Protein AF-0000000076751018 (afdb_homodimer)

Radius of gyration: 29.71 Å; Cα contacts (8 Å, |Δi|>4): 1701; chains: 2; bounding box: 48×89×68 Å

Solvent-accessible surface area (backbone atoms only — not comparable to full-atom values): 33165 Å² total; per-residue (Å²): 62,45,31,38,25,35,58,45,72,70,39,57,43,76,43,64,75,44,76,79,71,73,48,50,48,58,14,21,22,30,40,36,37,32,33,38,62,50,73,68,48,48,35,35,41,67,50,79,39,77,56,90,57,69,67,30,38,32,37,42,30,34,24,29,26,26,69,43,73,10,84,68,51,79,90,73,53,76,70,37,40,25,31,40,56,38,69,45,50,73,68,70,50,70,37,32,68,71,51,43,22,55,63,31,89,70,41,41,29,36,36,43,76,33,69,28,53,40,28,52,56,38,65,42,55,44,93,36,50,39,78,48,55,57,54,84,42,92,72,45,27,48,52,68,55,33,49,38,36,42,59,64,39,19,30,25,40,41,37,52,57,72,67,67,71,54,64,67,42,57,28,39,33,38,22,28,42,47,62,20,40,36,32,37,43,37,34,41,73,56,44,23,40,26,25,36,42,38,94,52,59,64,20,31,50,50,36,36,74,74,69,31,40,73,68,81,58,89,83,59,60,18,58,32,31,36,38,38,57,28,49,46,68,47,59,48,49,48,59,71,34,36,29,69,64,12,37,34,33,31,56,24,57,19,86,55,54,23,63,38,40,43,35,60,35,15,75,29,29,27,34,40,34,21,36,46,56,46,26,65,64,60,33,56,53,53,38,56,50,43,53,45,75,41,95,62,61,61,27,76,38,60,65,42,82,31,42,63,89,38,43,50,58,44,65,72,46,41,85,76,41,57,32,28,33,32,33,37,62,60,81,78,75,121,63,46,33,37,26,34,60,46,72,67,38,58,43,76,45,66,76,44,78,80,71,70,48,49,49,59,15,22,23,30,39,35,37,34,34,37,61,49,71,68,49,48,35,35,41,68,50,77,40,77,56,91,55,70,67,29,37,31,34,41,32,34,24,29,27,28,70,43,74,11,84,69,51,79,90,74,54,75,70,39,39,25,31,41,56,38,68,44,53,71,66,70,50,70,37,32,68,71,51,43,22,55,61,30,89,69,42,41,30,37,34,43,78,32,69,28,52,39,27,51,56,38,64,42,52,43,93,36,48,40,78,48,56,56,56,84,42,92,73,45,27,49,50,68,55,35,47,39,36,41,61,66,38,21,31,24,38,40,38,51,57,70,66,65,70,54,64,68,42,56,28,40,32,39,22,29,41,47,60,20,39,36,32,38,44,38,33,42,72,56,44,25,40,26,26,35,42,37,93,52,60,65,20,32,49,49,35,36,75,72,69,32,39,72,68,82,59,88,84,59,61,20,57,34,31,36,39,38,57,29,48,46,68,47,59,48,49,48,60,72,35,36,29,70,64,10,38,35,33,31,55,22,55,20,85,54,56,21,65,38,38,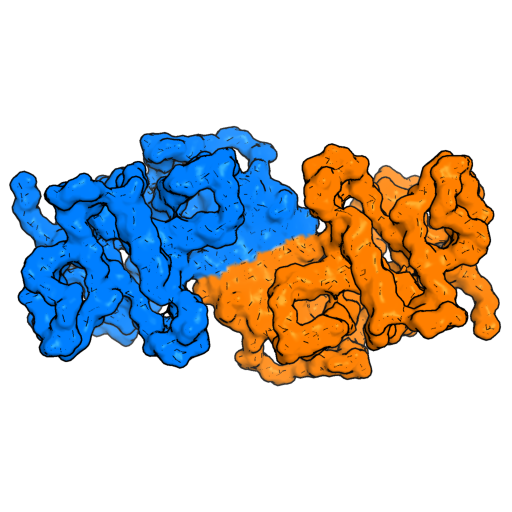43,34,58,35,16,75,29,30,26,34,40,35,22,37,45,56,44,26,64,63,62,34,55,52,51,39,54,49,43,51,44,75,41,93,61,62,60,28,76,39,60,65,42,82,31,43,62,90,38,44,50,60,46,64,72,45,42,84,76,40,56,32,28,34,33,34,37,65,62,81,78,76,121

Sequence (668 aa):
MRAVVLAEPGRVEVRDDLPEPTPGPDDVVVLVRAVGLCGSDLSVVAGHRAVPEFPWVLGHEALGEVVAIGADVVDRAIGQRVVIEPNYPCGRCEPCRNGTTAGCVRRRIVGITEPGVLAERITVPAAFAWPVPDRTGPAGGIRDDDALCAEPLAVALTAVDRLGIAPGTRCLVIGAGAQGQLVSLALRARGAVPVVTDVNTERANLAVELGAEPFLRNDERFAAVVEASGAPSALPEAISRTAHDGSIALIGQSEQTSPIRTFDLVQKRLTIHGCLIYDHPGGFAATLDLLRTHDVRPGRILRHRFSFDDAATAFRTAGAAAGKSWISLGGNESMRAVVLAEPGRVEVRDDLPEPTPGPDDVVVLVRAVGLCGSDLSVVAGHRAVPEFPWVLGHEALGEVVAIGADVVDRAIGQRVVIEPNYPCGRCEPCRNGTTAGCVRRRIVGITEPGVLAERITVPAAFAWPVPDRTGPAGGIRDDDALCAEPLAVALTAVDRLGIAPGTRCLVIGAGAQGQLVSLALRARGAVPVVTDVNTERANLAVELGAEPFLRNDERFAAVVEASGAPSALPEAISRTAHDGSIALIGQSEQTSPIRTFDLVQKRLTIHGCLIYDHPGGFAATLDLLRTHDVRPGRILRHRFSFDDAATAFRTAGAAAGKSWISLGGNES

Foldseek 3Di:
DWAWWQQDQQDIDIDDPDDDDDEAQQKFKWQWFKFWDDPVQLCPSNVVADEPDPRAGAGAQTWTFTQGHHNNHDPDDGGFIWIFQFKAAPCPDPCNVVQNRLPRPPIGGARHHHGHDRGRMDMDRPLGTHTWDDQPDPLGTFDPLRSSCLQLLLLLLQLLVVQVDAAAFEEEEEDQAQSSLSNQLNCVLRNYAYEYDDPDVLSQVLSVVLHHHYDDDLPAAGLEYEYQHLDLARVQVNLVRHAQNHEYRYNRHDPDHHDDDVCSCVVSVYYYDDGGGHTPPVSSVVSSVSSSNDDSPSSSLADAEAESNCVSVQSVCQVPDRGIYMYGDDPDPD/DWAWWQQDQQDIDIDDPDDDDDEAQQKFKWQWFKFWDDPVQLCPNNVVADEPDPRAGAGAQTWTFTQGHHNNHDPDDGGFIWIFQFKAAPCPDPCNVVQNRLPRPPIGGARHHHGHDRGRMDMDRPLGTHTWDDQPDPLGTFDPLRSSCLQLLLLLLQLLVVQVDAAAFEEEEEDQAQSSLSNQLSCVLRNYAYEYDDPDVLSQVLSVVLHHHYDDDLPAAGLEYEYQHLDLARVVVNLVRHAQNHEYRYNRHDPDHHDDDVCSCVVSVYYYDDGGGHTPPVSSVVSSVSSSNDVSPSSSLADAEAESNCVSVQSVCQSPDRGIYMYGDDPDPD

InterPro domains:
  IPR011032 GroES-like superfamily [SSF50129] (1-177)
  IPR013149 Alcohol dehydrogenase-like, C-terminal [PF00107] (180-291)
  IPR013154 Alcohol dehydrogenase-like, N-terminal [PF08240] (24-134)
  IPR036291 NAD(P)-binding domain superfamily [SSF51735] (147-298)
  IPR050129 Zinc-containing alcohol dehydrogenase [PTHR43401] (1-317)

Organism: NCBI:txid927661

pLDDT: mean 95.52, std 8.56, range [29.62, 98.94]

Nearest PDB structures (foldseek):
  3i4c-assembly2_H-2  TM=8.273E-01  e=1.713E-24  Saccharolobus solfataricus
  1ped-assembly1_D  TM=8.500E-01  e=1.123E-22  Clostridium beijerinckii
  3fpc-assembly1_C  TM=8.412E-01  e=1.431E-22  Thermoanaerobacter brockii
  2oui-assembly1_A  TM=8.260E-01  e=9.380E-21  Entamoeba histolytica
  1y9a-assembly1_A  TM=8.190E-01  e=2.063E-20  Entamoeba histolytica

Structure (mmCIF, N/CA/C/O backbone):
data_AF-0000000076751018-model_v1
#
loop_
_entity.id
_entity.type
_entity.pdbx_description
1 polymer 'Theronine dehydrogenase-like Zn-dependent dehydrogenase'
#
loop_
_atom_site.group_PDB
_atom_site.id
_atom_site.type_symbol
_atom_site.label_atom_id
_atom_site.label_alt_id
_atom_site.label_comp_id
_atom_site.label_asym_id
_atom_site.label_entity_id
_atom_site.label_seq_id
_atom_site.pdbx_PDB_ins_code
_atom_site.Cartn_x
_atom_site.Cartn_y
_atom_site.Cartn_z
_atom_site.occupancy
_atom_site.B_iso_or_equiv
_atom_site.auth_seq_id
_atom_site.auth_comp_id
_atom_site.auth_asym_id
_atom_site.auth_atom_id
_atom_site.pdbx_PDB_model_num
ATOM 1 N N . MET A 1 1 ? -12.125 43.094 13.93 1 94.75 1 MET A N 1
ATOM 2 C CA . MET A 1 1 ? -10.758 42.688 14.234 1 94.75 1 MET A CA 1
ATOM 3 C C . MET A 1 1 ? -9.977 42.406 12.961 1 94.75 1 MET A C 1
ATOM 5 O O . MET A 1 1 ? -10.547 42.344 11.875 1 94.75 1 MET A O 1
ATOM 9 N N . ARG A 1 2 ? -8.672 42.25 13.086 1 96.5 2 ARG A N 1
ATOM 10 C CA . ARG A 1 2 ? -7.812 41.969 11.938 1 96.5 2 ARG A CA 1
ATOM 11 C C . ARG A 1 2 ? -7.77 40.5 11.617 1 96.5 2 ARG A C 1
ATOM 13 O O . ARG A 1 2 ? -7.883 39.656 12.516 1 96.5 2 ARG A O 1
ATOM 20 N N . ALA A 1 3 ? -7.676 40.219 10.328 1 97.88 3 ALA A N 1
ATOM 21 C CA . ALA A 1 3 ? -7.527 38.844 9.859 1 97.88 3 ALA A CA 1
ATOM 22 C C . ALA A 1 3 ? -6.852 38.781 8.492 1 97.88 3 ALA A C 1
ATOM 24 O O . ALA A 1 3 ? -6.859 39.781 7.762 1 97.88 3 ALA A O 1
ATOM 25 N N . VAL A 1 4 ? -6.184 37.781 8.227 1 98.38 4 VAL A N 1
ATOM 26 C CA . VAL A 1 4 ? -5.645 37.5 6.898 1 98.38 4 VAL A CA 1
ATOM 27 C C . VAL A 1 4 ? -6.645 36.656 6.098 1 98.38 4 VAL A C 1
ATOM 29 O O . VAL A 1 4 ? -7.004 35.562 6.508 1 98.38 4 VAL A O 1
ATOM 32 N N . VAL A 1 5 ? -7.086 37.125 4.953 1 98.5 5 VAL A N 1
ATOM 33 C CA . VAL A 1 5 ? -8.141 36.469 4.195 1 98.5 5 VAL A CA 1
ATOM 34 C C . VAL A 1 5 ? -7.676 36.25 2.756 1 98.5 5 VAL A C 1
ATOM 36 O O . VAL A 1 5 ? -6.789 36.938 2.268 1 98.5 5 VAL A O 1
ATOM 39 N N . LEU A 1 6 ? -8.156 35.219 2.168 1 98.62 6 LEU A N 1
ATOM 40 C CA . LEU A 1 6 ? -8.109 35.031 0.722 1 98.62 6 LEU A CA 1
ATOM 41 C C . LEU A 1 6 ? -9.266 35.75 0.038 1 98.62 6 LEU A C 1
ATOM 43 O O . LEU A 1 6 ? -10.414 35.312 0.138 1 98.62 6 LEU A O 1
ATOM 47 N N . ALA A 1 7 ? -8.961 36.781 -0.668 1 98.06 7 ALA A N 1
ATOM 48 C CA . ALA A 1 7 ? -10 37.562 -1.326 1 98.06 7 ALA A CA 1
ATOM 49 C C . ALA A 1 7 ? -10.5 36.875 -2.588 1 98.06 7 ALA A C 1
ATOM 51 O O . ALA A 1 7 ? -11.688 36.906 -2.898 1 98.06 7 ALA A O 1
ATOM 52 N N . GLU A 1 8 ? -9.68 36.312 -3.311 1 97.19 8 GLU A N 1
ATOM 53 C CA . GLU A 1 8 ? -9.812 35.438 -4.473 1 97.19 8 GLU A CA 1
ATOM 54 C C . GLU A 1 8 ? -8.555 34.594 -4.672 1 97.19 8 GLU A C 1
ATOM 56 O O . GLU A 1 8 ? -7.523 34.844 -4.059 1 97.19 8 GLU A O 1
ATOM 61 N N . PRO A 1 9 ? -8.727 33.531 -5.375 1 96.88 9 PRO A N 1
ATOM 62 C CA . PRO A 1 9 ? -7.512 32.75 -5.566 1 96.88 9 PRO A CA 1
ATOM 63 C C . PRO A 1 9 ? -6.301 33.594 -5.957 1 96.88 9 PRO A C 1
ATOM 65 O O . PRO A 1 9 ? -6.379 34.375 -6.887 1 96.88 9 PRO A O 1
ATOM 68 N N . GLY A 1 10 ? -5.27 33.438 -5.168 1 97.12 10 GLY A N 1
ATOM 69 C CA . GLY A 1 10 ? -4.016 34.125 -5.449 1 97.12 10 GLY A CA 1
ATOM 70 C C . GLY A 1 10 ? -3.912 35.469 -4.781 1 97.12 10 GLY A C 1
ATOM 71 O O . GLY A 1 10 ? -2.852 36.094 -4.801 1 97.12 10 GLY A O 1
ATOM 72 N N . ARG A 1 11 ? -4.949 35.875 -4.141 1 97.94 11 ARG A N 1
ATOM 73 C CA . ARG A 1 11 ? -4.91 37.219 -3.564 1 97.94 11 ARG A CA 1
ATOM 74 C C . ARG A 1 11 ? -5.156 37.156 -2.061 1 97.94 11 ARG A C 1
ATOM 76 O O . ARG A 1 11 ? -6.301 37.094 -1.613 1 97.94 11 ARG A O 1
ATOM 83 N N . VAL A 1 12 ? -4.113 37.312 -1.344 1 98.38 12 VAL A N 1
ATOM 84 C CA . VAL A 1 12 ? -4.133 37.375 0.115 1 98.38 12 VAL A CA 1
ATOM 85 C C . VAL A 1 12 ? -4.164 38.812 0.584 1 98.38 12 VAL A C 1
ATOM 87 O O . VAL A 1 12 ? -3.377 39.656 0.118 1 98.38 12 VAL A O 1
ATOM 90 N N . GLU A 1 13 ? -5.062 39.094 1.491 1 97.25 13 GLU A N 1
ATOM 91 C CA . GLU A 1 13 ? -5.215 40.438 2.016 1 97.25 13 GLU A CA 1
ATOM 92 C C . GLU A 1 13 ? -5.387 40.438 3.531 1 97.25 13 GLU A C 1
ATOM 94 O O . GLU A 1 13 ? -5.781 39.406 4.109 1 97.25 13 GLU A O 1
ATOM 99 N N . VAL A 1 14 ? -4.992 41.531 4.105 1 97.12 14 VAL A N 1
ATOM 100 C CA . VAL A 1 14 ? -5.305 41.781 5.512 1 97.12 14 VAL A CA 1
ATOM 101 C C . VAL A 1 14 ? -6.539 42.656 5.629 1 97.12 14 VAL A C 1
ATOM 103 O O . VAL A 1 14 ? -6.605 43.719 5 1 97.12 14 VAL A O 1
ATOM 106 N N . ARG A 1 15 ? -7.457 42.156 6.379 1 96.25 15 ARG A N 1
ATOM 107 C CA . ARG A 1 15 ? -8.648 42.938 6.668 1 96.25 15 ARG A CA 1
ATOM 108 C C . ARG A 1 15 ? -8.711 43.312 8.141 1 96.25 15 ARG A C 1
ATOM 110 O O . ARG A 1 15 ? -8.148 42.625 8.992 1 96.25 15 ARG A O 1
ATOM 117 N N . ASP A 1 16 ? -9.383 44.406 8.453 1 95 16 ASP A N 1
ATOM 118 C CA . ASP A 1 16 ? -9.477 44.844 9.844 1 95 16 ASP A CA 1
ATOM 119 C C . ASP A 1 16 ? -10.93 45.031 10.258 1 95 16 ASP A C 1
ATOM 121 O O . ASP A 1 16 ? -11.211 45.656 11.289 1 95 16 ASP A O 1
ATOM 125 N N . ASP A 1 17 ? -11.797 44.5 9.57 1 96 17 ASP A N 1
ATOM 126 C CA . ASP A 1 17 ? -13.203 44.781 9.812 1 96 17 ASP A CA 1
ATOM 127 C C . ASP A 1 17 ? -13.969 43.5 10.141 1 96 17 ASP A C 1
ATOM 129 O O . ASP A 1 17 ? -15.195 43.469 10.031 1 96 17 ASP A O 1
ATOM 133 N N . LEU A 1 18 ? -13.32 42.5 10.461 1 95.88 18 LEU A N 1
ATOM 134 C CA . LEU A 1 18 ? -14.039 41.281 10.836 1 95.88 18 LEU A CA 1
ATOM 135 C C . LEU A 1 18 ? -14.672 41.438 12.219 1 95.88 18 LEU A C 1
ATOM 137 O O . LEU A 1 18 ? -14.117 42.094 13.094 1 95.88 18 LEU A O 1
ATOM 141 N N . PRO A 1 19 ? -15.805 40.844 12.391 1 95.88 19 PRO A N 1
ATOM 142 C CA . PRO A 1 19 ? -16.453 40.938 13.695 1 95.88 19 PRO A CA 1
ATOM 143 C C . PRO A 1 19 ? -15.695 40.188 14.789 1 95.88 19 PRO A C 1
ATOM 145 O O . PRO A 1 19 ? -15 39.219 14.516 1 95.88 19 PRO A O 1
ATOM 148 N N . GLU A 1 20 ? -15.812 40.719 16.031 1 96.5 20 GLU A N 1
ATOM 149 C CA . GLU A 1 20 ? -15.273 40 17.188 1 96.5 20 GLU A CA 1
ATOM 150 C C . GLU A 1 20 ? -16.016 38.688 17.422 1 96.5 20 GLU A C 1
ATOM 152 O O . GLU A 1 20 ? -17.234 38.625 17.328 1 96.5 20 GLU A O 1
ATOM 157 N N . PRO A 1 21 ? -15.305 37.656 17.719 1 97 21 PRO A N 1
ATOM 158 C CA . PRO A 1 21 ? -15.984 36.375 17.953 1 97 21 PRO A CA 1
ATOM 159 C C . PRO A 1 21 ? -16.578 36.281 19.359 1 97 21 PRO A C 1
ATOM 161 O O . PRO A 1 21 ? -16.078 36.906 20.281 1 97 21 PRO A O 1
ATOM 164 N N . THR A 1 22 ? -17.625 35.594 19.469 1 96.56 22 THR A N 1
ATOM 165 C CA . THR A 1 22 ? -18.25 35.219 20.734 1 96.56 22 THR A CA 1
ATOM 166 C C . THR A 1 22 ? -18.359 33.688 20.844 1 96.56 22 THR A C 1
ATOM 168 O O . THR A 1 22 ? -18.766 33.031 19.891 1 96.56 22 THR A O 1
ATOM 171 N N . PRO A 1 23 ? -17.984 33.219 21.984 1 97.5 23 PRO A N 1
ATOM 172 C CA . PRO A 1 23 ? -18.031 31.766 22.094 1 97.5 23 PRO A CA 1
ATOM 173 C C . PRO A 1 23 ? -19.453 31.219 22.219 1 97.5 23 PRO A C 1
ATOM 175 O O . PRO A 1 23 ? -20.266 31.781 22.969 1 97.5 23 PRO A O 1
ATOM 178 N N . GLY A 1 24 ? -19.797 30.172 21.438 1 98 24 GLY A N 1
ATOM 179 C CA . GLY A 1 24 ? -20.953 29.359 21.766 1 98 24 GLY A CA 1
ATOM 180 C C . GLY A 1 24 ? -20.797 28.578 23.062 1 98 24 GLY A C 1
ATOM 181 O O . GLY A 1 24 ? -19.75 28.641 23.703 1 98 24 GLY A O 1
ATOM 182 N N . PRO A 1 25 ? -21.797 27.797 23.453 1 98.38 25 PRO A N 1
ATOM 183 C CA . PRO A 1 25 ? -21.781 27.109 24.734 1 98.38 25 PRO A CA 1
ATOM 184 C C . PRO A 1 25 ? -20.594 26.141 24.875 1 98.38 25 PRO A C 1
ATOM 186 O O . PRO A 1 25 ? -20.078 25.938 25.969 1 98.38 25 PRO A O 1
ATOM 189 N N . ASP A 1 26 ? -20.172 25.594 23.766 1 98.38 26 ASP A N 1
ATOM 190 C CA . ASP A 1 26 ? -19.141 24.562 23.828 1 98.38 26 ASP A CA 1
ATOM 191 C C . ASP A 1 26 ? -17.828 25.062 23.234 1 98.38 26 ASP A C 1
ATOM 193 O O . ASP A 1 26 ? -16.922 24.281 22.953 1 98.38 26 ASP A O 1
ATOM 197 N N . ASP A 1 27 ? -17.719 26.406 23.094 1 98.69 27 ASP A N 1
ATOM 198 C CA . ASP A 1 27 ? -16.578 27 22.406 1 98.69 27 ASP A CA 1
ATOM 199 C C . ASP A 1 27 ? -15.719 27.812 23.359 1 98.69 27 ASP A C 1
ATOM 201 O O . ASP A 1 27 ? -16.141 28.109 24.484 1 98.69 27 ASP A O 1
ATOM 205 N N . VAL A 1 28 ? -14.523 28.109 22.938 1 98.81 28 VAL A N 1
ATOM 206 C CA . VAL A 1 28 ? -13.672 29.109 23.547 1 98.81 28 VAL A CA 1
ATOM 207 C C . VAL A 1 28 ? -13.25 30.141 22.5 1 98.81 28 VAL A C 1
ATOM 209 O O . VAL A 1 28 ? -13.305 29.875 21.297 1 98.81 28 VAL A O 1
ATOM 212 N N . VAL A 1 29 ? -12.93 31.266 22.953 1 98.81 29 VAL A N 1
ATOM 213 C CA . VAL A 1 29 ? -12.273 32.25 22.109 1 98.81 29 VAL A CA 1
ATOM 214 C C . VAL A 1 29 ? -10.781 32.312 22.422 1 98.81 29 VAL A C 1
ATOM 216 O O . VAL A 1 29 ? -10.383 32.375 23.594 1 98.81 29 VAL A O 1
ATOM 219 N N . VAL A 1 30 ? -10.016 32.219 21.422 1 98.62 30 VAL A N 1
ATOM 220 C CA . VAL A 1 30 ? -8.562 32.156 21.578 1 98.62 30 VAL A CA 1
ATOM 221 C C . VAL A 1 30 ? -7.938 33.406 20.953 1 98.62 30 VAL A C 1
ATOM 223 O O . VAL A 1 30 ? -8.234 33.75 19.797 1 98.62 30 VAL A O 1
ATOM 226 N N . LEU A 1 31 ? -7.145 34.094 21.766 1 98.5 31 LEU A N 1
ATOM 227 C CA . LEU A 1 31 ? -6.242 35.125 21.219 1 98.5 31 LEU A CA 1
ATOM 228 C C . LEU A 1 31 ? -5.051 34.469 20.531 1 98.5 31 LEU A C 1
ATOM 230 O O . LEU A 1 31 ? -4.207 33.844 21.172 1 98.5 31 LEU A O 1
ATOM 234 N N . VAL A 1 32 ? -4.988 34.656 19.219 1 98.38 32 VAL A N 1
ATOM 235 C CA . VAL A 1 32 ? -3.982 33.938 18.438 1 98.38 32 VAL A CA 1
ATOM 236 C C . VAL A 1 32 ? -2.639 34.656 18.562 1 98.38 32 VAL A C 1
ATOM 238 O O . VAL A 1 32 ? -2.561 35.875 18.406 1 98.38 32 VAL A O 1
ATOM 241 N N . ARG A 1 33 ? -1.579 33.875 18.828 1 97.25 33 ARG A N 1
ATOM 242 C CA . ARG A 1 33 ? -0.243 34.438 18.984 1 97.25 33 ARG A CA 1
ATOM 243 C C . ARG A 1 33 ? 0.612 34.156 17.75 1 97.25 33 ARG A C 1
ATOM 245 O O . ARG A 1 33 ? 1.449 34.969 17.375 1 97.25 33 ARG A O 1
ATOM 252 N N . ALA A 1 34 ? 0.466 33.062 17.203 1 98 34 ALA A N 1
ATOM 253 C CA . ALA A 1 34 ? 1.251 32.656 16.047 1 98 34 ALA A CA 1
ATOM 254 C C . ALA A 1 34 ? 0.512 31.578 15.242 1 98 34 ALA A C 1
ATOM 256 O O . ALA A 1 34 ? -0.27 30.797 15.789 1 98 34 ALA A O 1
ATOM 257 N N . VAL A 1 35 ? 0.709 31.594 13.93 1 98.69 35 VAL A N 1
ATOM 258 C CA . VAL A 1 35 ? 0.132 30.594 13.023 1 98.69 35 VAL A CA 1
ATOM 259 C C . VAL A 1 35 ? 1.212 30.062 12.086 1 98.69 35 VAL A C 1
ATOM 261 O O . VAL A 1 35 ? 1.866 30.828 11.375 1 98.69 35 VAL A O 1
ATOM 264 N N . GLY A 1 36 ? 1.453 28.703 12.164 1 98.44 36 GLY A N 1
ATOM 265 C CA . GLY A 1 36 ? 2.328 28.094 11.172 1 98.44 36 GLY A CA 1
ATOM 266 C C . GLY A 1 36 ? 1.696 27.984 9.797 1 98.44 36 GLY A C 1
ATOM 267 O O . GLY A 1 36 ? 0.479 27.828 9.68 1 98.44 36 GLY A O 1
ATOM 268 N N . LEU A 1 37 ? 2.521 28.125 8.773 1 98.38 37 LEU A N 1
ATOM 269 C CA . LEU A 1 37 ? 2.025 27.984 7.41 1 98.38 37 LEU A CA 1
ATOM 270 C C . LEU A 1 37 ? 2.295 26.578 6.883 1 98.38 37 LEU A C 1
ATOM 272 O O . LEU A 1 37 ? 3.389 26.031 7.062 1 98.38 37 LEU A O 1
ATOM 276 N N . CYS A 1 38 ? 1.312 25.984 6.293 1 96.38 38 CYS A N 1
ATOM 277 C CA . CYS A 1 38 ? 1.358 24.609 5.793 1 96.38 38 CYS A CA 1
ATOM 278 C C . CYS A 1 38 ? 1.158 24.578 4.285 1 96.38 38 CYS A C 1
ATOM 280 O O . CYS A 1 38 ? 0.613 25.516 3.703 1 96.38 38 CYS A O 1
ATOM 282 N N . GLY A 1 39 ? 1.671 23.516 3.637 1 94.31 39 GLY A N 1
ATOM 283 C CA . GLY A 1 39 ? 1.437 23.312 2.215 1 94.31 39 GLY A CA 1
ATOM 284 C C . GLY A 1 39 ? -0.032 23.375 1.839 1 94.31 39 GLY A C 1
ATOM 285 O O . GLY A 1 39 ? -0.385 23.859 0.765 1 94.31 39 GLY A O 1
ATOM 286 N N . SER A 1 40 ? -0.903 22.875 2.66 1 94.38 40 SER A N 1
ATOM 287 C CA . SER A 1 40 ? -2.336 22.906 2.381 1 94.38 40 SER A CA 1
ATOM 288 C C . SER A 1 40 ? -2.854 24.344 2.332 1 94.38 40 SER A C 1
ATOM 290 O O . SER A 1 40 ? -3.77 24.656 1.567 1 94.38 40 SER A O 1
ATOM 292 N N . ASP A 1 41 ? -2.289 25.234 3.133 1 96.56 41 ASP A N 1
ATOM 293 C CA . ASP A 1 41 ? -2.631 26.656 3.029 1 96.56 41 ASP A CA 1
ATOM 294 C C . ASP A 1 41 ? -2.27 27.203 1.651 1 96.56 41 ASP A C 1
ATOM 296 O O . ASP A 1 41 ? -3.047 27.953 1.055 1 96.56 41 ASP A O 1
ATOM 300 N N . LEU A 1 42 ? -1.087 26.828 1.27 1 96.56 42 LEU A N 1
ATOM 301 C CA . LEU A 1 42 ? -0.602 27.297 -0.023 1 96.56 42 LEU A CA 1
ATOM 302 C C . LEU A 1 42 ? -1.492 26.797 -1.154 1 96.56 42 LEU A C 1
ATOM 304 O O . LEU A 1 42 ? -1.746 27.531 -2.119 1 96.56 42 LEU A O 1
ATOM 308 N N . SER A 1 43 ? -1.887 25.562 -1.048 1 95.19 43 SER A N 1
ATOM 309 C CA . SER A 1 43 ? -2.791 25 -2.041 1 95.19 43 SER A CA 1
ATOM 310 C C . SER A 1 43 ? -4.109 25.766 -2.094 1 95.19 43 SER A C 1
ATOM 312 O O . SER A 1 43 ? -4.652 26 -3.174 1 95.19 43 SER A O 1
ATOM 314 N N . VAL A 1 44 ? -4.66 26.141 -0.983 1 96.94 44 VAL A N 1
ATOM 315 C CA . VAL A 1 44 ? -5.879 26.953 -0.9 1 96.94 44 VAL A CA 1
ATOM 316 C C . VAL A 1 44 ? -5.66 28.297 -1.582 1 96.94 44 VAL A C 1
ATOM 318 O O . VAL A 1 44 ? -6.461 28.719 -2.422 1 96.94 44 VAL A O 1
ATOM 321 N N . VAL A 1 45 ? -4.57 28.922 -1.266 1 98.19 45 VAL A N 1
ATOM 322 C CA . VAL A 1 45 ? -4.27 30.25 -1.802 1 98.19 45 VAL A CA 1
ATOM 323 C C . VAL A 1 45 ? -4.148 30.172 -3.322 1 98.19 45 VAL A C 1
ATOM 325 O O . VAL A 1 45 ? -4.621 31.062 -4.031 1 98.19 45 VAL A O 1
ATOM 328 N N . ALA A 1 46 ? -3.559 29.078 -3.811 1 95.94 46 ALA A N 1
ATOM 329 C CA . ALA A 1 46 ? -3.33 28.906 -5.242 1 95.94 46 ALA A CA 1
ATOM 330 C C . ALA A 1 46 ? -4.621 28.531 -5.965 1 95.94 46 ALA A C 1
ATOM 332 O O . ALA A 1 46 ? -4.672 28.516 -7.195 1 95.94 46 ALA A O 1
ATOM 333 N N . GLY A 1 47 ? -5.637 28.141 -5.254 1 94.81 47 GLY A N 1
ATOM 334 C CA . GLY A 1 47 ? -6.914 27.781 -5.852 1 94.81 47 GLY A CA 1
ATOM 335 C C . GLY A 1 47 ? -7.043 26.297 -6.145 1 94.81 47 GLY A C 1
ATOM 336 O O . GLY A 1 47 ? -8.023 25.875 -6.762 1 94.81 47 GLY A O 1
ATOM 337 N N . HIS A 1 48 ? -6.086 25.531 -5.711 1 91.31 48 HIS A N 1
ATOM 338 C CA . HIS A 1 48 ? -6.121 24.094 -5.953 1 91.31 48 HIS A CA 1
ATOM 339 C C . HIS A 1 48 ? -7.066 23.391 -4.98 1 91.31 48 HIS A C 1
ATOM 341 O O . HIS A 1 48 ? -7.508 22.266 -5.238 1 91.31 48 HIS A O 1
ATOM 347 N N . ARG A 1 49 ? -7.289 23.969 -3.889 1 91.81 49 ARG A N 1
ATOM 348 C CA . ARG A 1 49 ? -8.273 23.531 -2.908 1 91.81 49 ARG A CA 1
ATOM 349 C C . ARG A 1 49 ? -9.352 24.578 -2.691 1 91.81 49 ARG A C 1
ATOM 351 O O . ARG A 1 49 ? -9.07 25.656 -2.168 1 91.81 49 ARG A O 1
ATOM 358 N N . ALA A 1 50 ? -10.508 24.219 -3.033 1 93.56 50 ALA A N 1
ATOM 359 C CA . ALA A 1 50 ? -11.594 25.188 -3.023 1 93.56 50 ALA A CA 1
ATOM 360 C C . ALA A 1 50 ? -12.055 25.484 -1.598 1 93.56 50 ALA A C 1
ATOM 362 O O . ALA A 1 50 ? -12.062 24.594 -0.745 1 93.56 50 ALA A O 1
ATOM 363 N N . VAL A 1 51 ? -12.43 26.703 -1.357 1 96.94 51 VAL A N 1
ATOM 364 C CA . VAL A 1 51 ? -13.039 27.125 -0.101 1 96.94 51 VAL A CA 1
ATOM 365 C C . VAL A 1 51 ? -14.5 27.5 -0.335 1 96.94 51 VAL A C 1
ATOM 367 O O . VAL A 1 51 ? -14.914 27.719 -1.474 1 96.94 51 VAL A O 1
ATOM 370 N N . PRO A 1 52 ? -15.297 27.516 0.657 1 97.25 52 PRO A N 1
ATOM 371 C CA . PRO A 1 52 ? -16.75 27.688 0.509 1 97.25 52 PRO A CA 1
ATOM 372 C C . PRO A 1 52 ? -17.125 29.062 -0.044 1 97.25 52 PRO A C 1
ATOM 374 O O . PRO A 1 52 ? -18.156 29.203 -0.714 1 97.25 52 PRO A O 1
ATOM 377 N N . GLU A 1 53 ? -16.375 30.031 0.285 1 97.5 53 GLU A N 1
ATOM 378 C CA . GLU A 1 53 ? -16.703 31.391 -0.122 1 97.5 53 GLU A CA 1
ATOM 379 C C . GLU A 1 53 ? -15.484 32.312 -0.012 1 97.5 53 GLU A C 1
ATOM 381 O O . GLU A 1 53 ? -14.453 31.922 0.536 1 97.5 53 GLU A O 1
ATOM 386 N N . PHE A 1 54 ? -15.672 33.5 -0.63 1 96.88 54 PHE A N 1
ATOM 387 C CA . PHE A 1 54 ? -14.688 34.594 -0.483 1 96.88 54 PHE A CA 1
ATOM 388 C C . PHE A 1 54 ? -15.336 35.844 0.11 1 96.88 54 PHE A C 1
ATOM 390 O O . PHE A 1 54 ? -16.5 36.125 -0.154 1 96.88 54 PHE A O 1
ATOM 397 N N . PRO A 1 55 ? -14.609 36.656 0.858 1 97.44 55 PRO A N 1
ATOM 398 C CA . PRO A 1 55 ? -13.266 36.375 1.373 1 97.44 55 PRO A CA 1
ATOM 399 C C . PRO A 1 55 ? -13.242 35.25 2.393 1 97.44 55 PRO A C 1
ATOM 401 O O . PRO A 1 55 ? -14.258 34.969 3.039 1 97.44 55 PRO A O 1
ATOM 404 N N . TRP A 1 56 ? -12.109 34.531 2.502 1 98.38 56 TRP A N 1
ATOM 405 C CA . TRP A 1 56 ? -11.977 33.344 3.363 1 98.38 56 TRP A CA 1
ATOM 406 C C . TRP A 1 56 ? -10.789 33.5 4.305 1 98.38 56 TRP A C 1
ATOM 408 O O . TRP A 1 56 ? -9.664 33.719 3.859 1 98.38 56 TRP A O 1
ATOM 418 N N . VAL A 1 57 ? -11.008 33.375 5.672 1 98.56 57 VAL A N 1
ATOM 419 C CA . VAL A 1 57 ? -9.914 33.469 6.633 1 98.56 57 VAL A CA 1
ATOM 420 C C . VAL A 1 57 ? -9 32.25 6.473 1 98.56 57 VAL A C 1
ATOM 422 O O . VAL A 1 57 ? -9.461 31.125 6.422 1 98.56 57 VAL A O 1
ATOM 425 N N . LEU A 1 58 ? -7.656 32.469 6.445 1 98.56 58 LEU A N 1
ATOM 426 C CA . LEU A 1 58 ? -6.676 31.438 6.117 1 98.56 58 LEU A CA 1
ATOM 427 C C . LEU A 1 58 ? -6.051 30.875 7.383 1 98.56 58 LEU A C 1
ATOM 429 O O . LEU A 1 58 ? -6.266 31.391 8.477 1 98.56 58 LEU A O 1
ATOM 433 N N . GLY A 1 59 ? -5.32 29.75 7.199 1 98.56 59 GLY A N 1
ATOM 434 C CA . GLY A 1 59 ? -4.48 29.188 8.234 1 98.56 59 GLY A CA 1
ATOM 435 C C . GLY A 1 59 ? -5.188 28.125 9.062 1 98.56 59 GLY A C 1
ATOM 436 O O . GLY A 1 59 ? -6.402 28.188 9.258 1 98.56 59 GLY A O 1
ATOM 437 N N . HIS A 1 60 ? -4.375 27.156 9.617 1 98.62 60 HIS A N 1
ATOM 438 C CA . HIS A 1 60 ? -5.027 26.125 10.422 1 98.62 60 HIS A CA 1
ATOM 439 C C . HIS A 1 60 ? -4.109 25.625 11.531 1 98.62 60 HIS A C 1
ATOM 441 O O . HIS A 1 60 ? -4.5 24.766 12.32 1 98.62 60 HIS A O 1
ATOM 447 N N . GLU A 1 61 ? -2.896 26.125 11.672 1 98.56 61 GLU A N 1
ATOM 448 C CA . GLU A 1 61 ? -1.95 25.75 12.719 1 98.56 61 GLU A CA 1
ATOM 449 C C . GLU A 1 61 ? -1.708 26.906 13.68 1 98.56 61 GLU A C 1
ATOM 451 O O . GLU A 1 61 ? -0.835 27.75 13.445 1 98.56 61 GLU A O 1
ATOM 456 N N . ALA A 1 62 ? -2.371 26.922 14.844 1 98.44 62 ALA A N 1
ATOM 457 C CA . ALA A 1 62 ? -2.303 28.125 15.664 1 98.44 62 ALA A CA 1
ATOM 458 C C . ALA A 1 62 ? -1.904 27.797 17.094 1 98.44 62 ALA A C 1
ATOM 460 O O . ALA A 1 62 ? -2.293 26.75 17.625 1 98.44 62 ALA A O 1
ATOM 461 N N . LEU A 1 63 ? -1.089 28.641 17.656 1 98.06 63 LEU A N 1
ATOM 462 C CA . LEU A 1 63 ? -0.823 28.781 19.078 1 98.06 63 LEU A CA 1
ATOM 463 C C . LEU A 1 63 ? -1.448 30.062 19.625 1 98.06 63 LEU A C 1
ATOM 465 O O . LEU A 1 63 ? -1.39 31.109 18.984 1 98.06 63 LEU A O 1
ATOM 469 N N . GLY A 1 64 ? -2.07 29.969 20.797 1 97.56 64 GLY A N 1
ATOM 470 C CA . GLY A 1 64 ? -2.652 31.156 21.406 1 97.56 64 GLY A CA 1
ATOM 471 C C . GLY A 1 64 ? -3.01 30.984 22.859 1 97.56 64 GLY A C 1
ATOM 472 O O . GLY A 1 64 ? -2.416 30.156 23.562 1 97.56 64 GLY A O 1
ATOM 473 N N . GLU A 1 65 ? -3.887 31.875 23.234 1 97.5 65 GLU A N 1
ATOM 474 C CA . GLU A 1 65 ? -4.344 31.906 24.625 1 97.5 65 GLU A CA 1
ATOM 475 C C . GLU A 1 65 ? -5.859 32.062 24.703 1 97.5 65 GLU A C 1
ATOM 477 O O . GLU A 1 65 ? -6.449 32.844 23.953 1 97.5 65 GLU A O 1
ATOM 482 N N . VAL A 1 66 ? -6.457 31.328 25.688 1 98.38 66 VAL A N 1
ATOM 483 C CA . VAL A 1 66 ? -7.902 31.422 25.875 1 98.38 66 VAL A CA 1
ATOM 484 C C . VAL A 1 66 ? -8.266 32.781 26.484 1 98.38 66 VAL A C 1
ATOM 486 O O . VAL A 1 66 ? -7.691 33.156 27.5 1 98.38 66 VAL A O 1
ATOM 489 N N . VAL A 1 67 ? -9.273 33.438 25.875 1 98.5 67 VAL A N 1
ATOM 490 C CA . VAL A 1 67 ? -9.625 34.781 26.391 1 98.5 67 VAL A CA 1
ATOM 491 C C . VAL A 1 67 ? -11.117 34.812 26.719 1 98.5 67 VAL A C 1
ATOM 493 O O . VAL A 1 67 ? -11.578 35.719 27.406 1 98.5 67 VAL A O 1
ATOM 496 N N . ALA A 1 68 ? -11.883 33.906 26.266 1 98.62 68 ALA A N 1
ATOM 497 C CA . ALA A 1 68 ? -13.297 33.719 26.625 1 98.62 68 ALA A CA 1
ATOM 498 C C . ALA A 1 68 ? -13.703 32.25 26.578 1 98.62 68 ALA A C 1
ATOM 500 O O . ALA A 1 68 ? -13.125 31.469 25.844 1 98.62 68 ALA A O 1
ATOM 501 N N . ILE A 1 69 ? -14.688 31.906 27.422 1 98.5 69 ILE A N 1
ATOM 502 C CA . ILE A 1 69 ? -15.102 30.516 27.562 1 98.5 69 ILE A CA 1
ATOM 503 C C . ILE A 1 69 ? -16.625 30.406 27.484 1 98.5 69 ILE A C 1
ATOM 505 O O . ILE A 1 69 ? -17.328 31.203 28.125 1 98.5 69 ILE A O 1
ATOM 509 N N . GLY A 1 70 ? -17.062 29.469 26.688 1 98.5 70 GLY A N 1
ATOM 510 C CA . GLY A 1 70 ? -18.484 29.219 26.609 1 98.5 70 GLY A CA 1
ATOM 511 C C . GLY A 1 70 ? -19.078 28.672 27.906 1 98.5 70 GLY A C 1
ATOM 512 O O . GLY A 1 70 ? -18.344 28.109 28.719 1 98.5 70 GLY A O 1
ATOM 513 N N . ALA A 1 71 ? -20.406 28.703 27.984 1 98 71 ALA A N 1
ATOM 514 C CA . ALA A 1 71 ? -21.109 28.422 29.234 1 98 71 ALA A CA 1
ATOM 515 C C . ALA A 1 71 ? -20.984 26.953 29.625 1 98 71 ALA A C 1
ATOM 517 O O . ALA A 1 71 ? -21.016 26.609 30.812 1 98 71 ALA A O 1
ATOM 518 N N . ASP A 1 72 ? -20.766 26.078 28.656 1 98.31 72 ASP A N 1
ATOM 519 C CA . ASP A 1 72 ? -20.781 24.656 28.953 1 98.31 72 ASP A CA 1
ATOM 520 C C . ASP A 1 72 ? -19.359 24.078 29 1 98.31 72 ASP A C 1
ATOM 522 O O . ASP A 1 72 ? -19.172 22.875 29.203 1 98.31 72 ASP A O 1
ATOM 526 N N . VAL A 1 73 ? -18.406 24.938 28.781 1 98.31 73 VAL A N 1
ATOM 527 C CA . VAL A 1 73 ? -17.016 24.516 28.812 1 98.31 73 VAL A CA 1
ATOM 528 C C . VAL A 1 73 ? -16.516 24.484 30.266 1 98.31 73 VAL A C 1
ATOM 530 O O . VAL A 1 73 ? -16.625 25.484 30.984 1 98.31 73 VAL A O 1
ATOM 533 N N . VAL A 1 74 ? -15.914 23.344 30.75 1 96.62 74 VAL A N 1
ATOM 534 C CA . VAL A 1 74 ? -15.547 23.234 32.156 1 96.62 74 VAL A CA 1
ATOM 535 C C . VAL A 1 74 ? -14.055 22.938 32.281 1 96.62 74 VAL A C 1
ATOM 537 O O . VAL A 1 74 ? -13.492 23.016 33.375 1 96.62 74 VAL A O 1
ATOM 540 N N . ASP A 1 75 ? -13.352 22.578 31.312 1 96.19 75 ASP A N 1
ATOM 541 C CA . ASP A 1 75 ? -11.984 22.109 31.422 1 96.19 75 ASP A CA 1
ATOM 542 C C . ASP A 1 75 ? -11.008 23.062 30.75 1 96.19 75 ASP A C 1
ATOM 544 O O . ASP A 1 75 ? -9.961 22.656 30.25 1 96.19 75 ASP A O 1
ATOM 548 N N . ARG A 1 76 ? -11.383 24.328 30.625 1 97.44 76 ARG A N 1
ATOM 549 C CA . ARG A 1 76 ? -10.523 25.391 30.109 1 97.44 76 ARG A CA 1
ATOM 550 C C . ARG A 1 76 ? -10.531 26.609 31.047 1 97.44 76 ARG A C 1
ATOM 552 O O . ARG A 1 76 ? -11.469 26.781 31.828 1 97.44 76 ARG A O 1
ATOM 559 N N . ALA A 1 77 ? -9.461 27.422 30.938 1 97.06 77 ALA A N 1
ATOM 560 C CA . ALA A 1 77 ? -9.367 28.625 31.75 1 97.06 77 ALA A CA 1
ATOM 561 C C . ALA A 1 77 ? -8.883 29.812 30.906 1 97.06 77 ALA A C 1
ATOM 563 O O . ALA A 1 77 ? -8.078 29.641 29.984 1 97.06 77 ALA A O 1
ATOM 564 N N . ILE A 1 78 ? -9.375 30.969 31.297 1 97.69 78 ILE A N 1
ATOM 565 C CA . ILE A 1 78 ? -8.875 32.188 30.672 1 97.69 78 ILE A CA 1
ATOM 566 C C . ILE A 1 78 ? -7.387 32.344 30.984 1 97.69 78 ILE A C 1
ATOM 568 O O . ILE A 1 78 ? -6.949 32.156 32.125 1 97.69 78 ILE A O 1
ATOM 572 N N . GLY A 1 79 ? -6.598 32.656 29.984 1 96.44 79 GLY A N 1
ATOM 573 C CA . GLY A 1 79 ? -5.16 32.781 30.125 1 96.44 79 GLY A CA 1
ATOM 574 C C . GLY A 1 79 ? -4.395 31.531 29.781 1 96.44 79 GLY A C 1
ATOM 575 O O . GLY A 1 79 ? -3.174 31.562 29.609 1 96.44 79 GLY A O 1
ATOM 576 N N . GLN A 1 80 ? -5.082 30.453 29.609 1 95.88 80 GLN A N 1
ATOM 577 C CA . GLN A 1 80 ? -4.465 29.156 29.312 1 95.88 80 GLN A CA 1
ATOM 578 C C . GLN A 1 80 ? -3.879 29.141 27.891 1 95.88 80 GLN A C 1
ATOM 580 O O . GLN A 1 80 ? -4.543 29.547 26.938 1 95.88 80 GLN A O 1
ATOM 585 N N . ARG A 1 81 ? -2.576 28.734 27.766 1 96.25 81 ARG A N 1
ATOM 586 C CA . ARG A 1 81 ? -1.963 28.516 26.453 1 96.25 81 ARG A CA 1
ATOM 587 C C . ARG A 1 81 ? -2.547 27.281 25.781 1 96.25 81 ARG A C 1
ATOM 589 O O . ARG A 1 81 ? -2.688 26.234 26.406 1 96.25 81 ARG A O 1
ATOM 596 N N . VAL A 1 82 ? -2.916 27.438 24.484 1 98.19 82 VAL A N 1
ATOM 597 C CA . VAL A 1 82 ? -3.512 26.312 23.781 1 98.19 82 VAL A CA 1
ATOM 598 C C . VAL A 1 82 ? -2.977 26.25 22.359 1 98.19 82 VAL A C 1
ATOM 600 O O . VAL A 1 82 ? -2.564 27.281 21.797 1 98.19 82 VAL A O 1
ATOM 603 N N . VAL A 1 83 ? -2.857 25.094 21.797 1 98.56 83 VAL A N 1
ATOM 604 C CA . VAL A 1 83 ? -2.682 24.875 20.359 1 98.56 83 VAL A CA 1
ATOM 605 C C . VAL A 1 83 ? -3.975 24.328 19.766 1 98.56 83 VAL A C 1
ATOM 607 O O . VAL A 1 83 ? -4.723 23.609 20.422 1 98.56 83 VAL A O 1
ATOM 610 N N . ILE A 1 84 ? -4.242 24.688 18.531 1 98.69 84 ILE A N 1
ATOM 611 C CA . ILE A 1 84 ? -5.508 24.359 17.891 1 98.69 84 ILE A CA 1
ATOM 612 C C . ILE A 1 84 ? -5.344 23.109 17.031 1 98.69 84 ILE A C 1
ATOM 614 O O . ILE A 1 84 ? -4.434 23.031 16.203 1 98.69 84 ILE A O 1
ATOM 618 N N . GLU A 1 85 ? -6.125 22.078 17.266 1 98.75 85 GLU A N 1
ATOM 619 C CA . GLU A 1 85 ? -6.305 20.969 16.344 1 98.75 85 GLU A CA 1
ATOM 620 C C . GLU A 1 85 ? -7.305 21.328 15.242 1 98.75 85 GLU A C 1
ATOM 622 O O . GLU A 1 85 ? -8.477 21.594 15.523 1 98.75 85 GLU A O 1
ATOM 627 N N . PRO A 1 86 ? -6.891 21.312 14 1 98.62 86 PRO A N 1
ATOM 628 C CA . PRO A 1 86 ? -7.688 21.953 12.945 1 98.62 86 PRO A CA 1
ATOM 629 C C . PRO A 1 86 ? -8.672 20.984 12.289 1 98.62 86 PRO A C 1
ATOM 631 O O . PRO A 1 86 ? -9.352 21.359 11.328 1 98.62 86 PRO A O 1
ATOM 634 N N . ASN A 1 87 ? -8.766 19.75 12.688 1 98.19 87 ASN A N 1
ATOM 635 C CA . ASN A 1 87 ? -9.664 18.766 12.094 1 98.19 87 ASN A CA 1
ATOM 636 C C . ASN A 1 87 ? -10.766 18.359 13.062 1 98.19 87 ASN A C 1
ATOM 638 O O . ASN A 1 87 ? -10.5 17.75 14.102 1 98.19 87 ASN A O 1
ATOM 642 N N . TYR A 1 88 ? -12.023 18.734 12.711 1 98.31 88 TYR A N 1
ATOM 643 C CA . TYR A 1 88 ? -13.172 18.469 13.57 1 98.31 88 TYR A CA 1
ATOM 644 C C . TYR A 1 88 ? -14 17.312 13.031 1 98.31 88 TYR A C 1
ATOM 646 O O . TYR A 1 88 ? -14.898 17.516 12.211 1 98.31 88 TYR A O 1
ATOM 654 N N . PRO A 1 89 ? -13.734 16.078 13.508 1 98.25 89 PRO A N 1
ATOM 655 C CA . PRO A 1 89 ? -14.57 14.961 13.055 1 98.25 89 PRO A CA 1
ATOM 656 C C . PRO A 1 89 ? -16.016 15.094 13.508 1 98.25 89 PRO A C 1
ATOM 658 O O . PRO A 1 89 ? -16.312 15.797 14.477 1 98.25 89 PRO A O 1
ATOM 661 N N . CYS A 1 90 ? -16.969 14.383 12.891 1 97.31 90 CYS A N 1
ATOM 662 C CA . CYS A 1 90 ? -18.391 14.547 13.164 1 97.31 90 CYS A CA 1
ATOM 663 C C . CYS A 1 90 ? -18.781 13.867 14.469 1 97.31 90 CYS A C 1
ATOM 665 O O . CYS A 1 90 ? -19.828 14.164 15.039 1 97.31 90 CYS A O 1
ATOM 667 N N . GLY A 1 91 ? -18.047 12.898 14.875 1 96.69 91 GLY A N 1
ATOM 668 C CA . GLY A 1 91 ? -18.25 12.234 16.156 1 96.69 91 GLY A CA 1
ATOM 669 C C . GLY A 1 91 ? -19.328 11.164 16.109 1 96.69 91 GLY A C 1
ATOM 670 O O . GLY A 1 91 ? -19.547 10.445 17.078 1 96.69 91 GLY A O 1
ATOM 671 N N . ARG A 1 92 ? -19.938 10.984 14.914 1 96.69 92 ARG A N 1
ATOM 672 C CA . ARG A 1 92 ? -21.109 10.102 14.914 1 96.69 92 ARG A CA 1
ATOM 673 C C . ARG A 1 92 ? -21 9.062 13.805 1 96.69 92 ARG A C 1
ATOM 675 O O . ARG A 1 92 ? -21.703 8.055 13.82 1 96.69 92 ARG A O 1
ATOM 682 N N . CYS A 1 93 ? -20.203 9.266 12.805 1 96.12 93 CYS A N 1
ATOM 683 C CA . CYS A 1 93 ? -20.094 8.305 11.719 1 96.12 93 CYS A CA 1
ATOM 684 C C . CYS A 1 93 ? -19.281 7.086 12.164 1 96.12 93 CYS A C 1
ATOM 686 O O . CYS A 1 93 ? -18.766 7.055 13.281 1 96.12 93 CYS A O 1
ATOM 688 N N . GLU A 1 94 ? -19.172 6.113 11.344 1 93.44 94 GLU A N 1
ATOM 689 C CA . GLU A 1 94 ? -18.531 4.848 11.703 1 93.44 94 GLU A CA 1
ATOM 690 C C . GLU A 1 94 ? -17.047 5.043 12.016 1 93.44 94 GLU A C 1
ATOM 692 O O . GLU A 1 94 ? -16.578 4.609 13.07 1 93.44 94 GLU A O 1
ATOM 697 N N . PRO A 1 95 ? -16.328 5.762 11.203 1 94.44 95 PRO A N 1
ATOM 698 C CA . PRO A 1 95 ? -14.922 6 11.555 1 94.44 95 PRO A CA 1
ATOM 699 C C . PRO A 1 95 ? -14.766 6.715 12.898 1 94.44 95 PRO A C 1
ATOM 701 O O . PRO A 1 95 ? -13.883 6.363 13.688 1 94.44 95 PRO A O 1
ATOM 704 N N . CYS A 1 96 ? -15.586 7.66 13.141 1 97.12 96 CYS A N 1
ATOM 705 C CA . CYS A 1 96 ? -15.5 8.398 14.391 1 97.12 96 CYS A CA 1
ATOM 706 C C . CYS A 1 96 ? -15.789 7.492 15.586 1 97.12 96 CYS A C 1
ATOM 708 O O . CYS A 1 96 ? -15.086 7.547 16.594 1 97.12 96 CYS A O 1
ATOM 710 N N . ARG A 1 97 ? -16.734 6.656 15.422 1 96.19 97 ARG A N 1
ATOM 711 C CA . ARG A 1 97 ? -17.109 5.758 16.516 1 96.19 97 ARG A CA 1
ATOM 712 C C . ARG A 1 97 ? -16.016 4.727 16.766 1 96.19 97 ARG A C 1
ATOM 714 O O . ARG A 1 97 ? -15.836 4.289 17.906 1 96.19 97 ARG A O 1
ATOM 721 N N . ASN A 1 98 ? -15.305 4.383 15.766 1 93.81 98 ASN A N 1
ATOM 722 C CA . ASN A 1 98 ? -14.266 3.367 15.898 1 93.81 98 ASN A CA 1
ATOM 723 C C . ASN A 1 98 ? -12.914 3.992 16.219 1 93.81 98 ASN A C 1
ATOM 725 O O . ASN A 1 98 ? -11.891 3.299 16.234 1 93.81 98 ASN A O 1
ATOM 729 N N . GLY A 1 99 ? -12.828 5.258 16.328 1 95.12 99 GLY A N 1
ATOM 730 C CA . GLY A 1 99 ? -11.609 5.949 16.734 1 95.12 99 GLY A CA 1
ATOM 731 C C . GLY A 1 99 ? -10.711 6.305 15.562 1 95.12 99 GLY A C 1
ATOM 732 O O . GLY A 1 99 ? -9.609 6.82 15.758 1 95.12 99 GLY A O 1
ATOM 733 N N . THR A 1 100 ? -11.102 5.965 14.352 1 95.12 100 THR A N 1
ATOM 734 C CA . THR A 1 100 ? -10.336 6.328 13.156 1 95.12 100 THR A CA 1
ATOM 735 C C . THR A 1 100 ? -10.906 7.594 12.516 1 95.12 100 THR A C 1
ATOM 737 O O . THR A 1 100 ? -11.297 7.582 11.352 1 95.12 100 THR A O 1
ATOM 740 N N . THR A 1 101 ? -10.844 8.68 13.258 1 97.56 101 THR A N 1
ATOM 741 C CA . THR A 1 101 ? -11.562 9.914 12.945 1 97.56 101 THR A CA 1
ATOM 742 C C . THR A 1 101 ? -10.961 10.602 11.727 1 97.56 101 THR A C 1
ATOM 744 O O . THR A 1 101 ? -11.609 11.43 11.086 1 97.56 101 THR A O 1
ATOM 747 N N . ALA A 1 102 ? -9.664 10.336 11.391 1 96.75 102 ALA A N 1
ATOM 748 C CA . ALA A 1 102 ? -9.039 10.891 10.188 1 96.75 102 ALA A CA 1
ATOM 749 C C . ALA A 1 102 ? -9.812 10.484 8.93 1 96.75 102 ALA A C 1
ATOM 751 O O . ALA A 1 102 ? -9.742 11.164 7.906 1 96.75 102 ALA A O 1
ATOM 752 N N . GLY A 1 103 ? -10.508 9.367 9.086 1 95.31 103 GLY A N 1
ATOM 753 C CA . GLY A 1 103 ? -11.281 8.867 7.961 1 95.31 103 GLY A CA 1
ATOM 754 C C . GLY A 1 103 ? -12.68 9.453 7.887 1 95.31 103 GLY A C 1
ATOM 755 O O . GLY A 1 103 ? -13.469 9.078 7.02 1 95.31 103 GLY A O 1
ATOM 756 N N . CYS A 1 104 ? -13.102 10.375 8.711 1 96.5 104 CYS A N 1
ATOM 757 C CA . CYS A 1 104 ? -14.422 11.008 8.711 1 96.5 104 CYS A CA 1
ATOM 758 C C . CYS A 1 104 ? -14.609 11.891 7.488 1 96.5 104 CYS A C 1
ATOM 760 O O . CYS A 1 104 ? -13.984 12.953 7.383 1 96.5 104 CYS A O 1
ATOM 762 N N . VAL A 1 105 ? -15.523 11.531 6.629 1 92.62 105 VAL A N 1
ATOM 763 C CA . VAL A 1 105 ? -15.719 12.266 5.383 1 92.62 105 VAL A CA 1
ATOM 764 C C . VAL A 1 105 ? -16.5 13.555 5.656 1 92.62 105 VAL A C 1
ATOM 766 O O . VAL A 1 105 ? -16.578 14.43 4.793 1 92.62 105 VAL A O 1
ATOM 769 N N . ARG A 1 106 ? -17.031 13.727 6.836 1 96.06 106 ARG A N 1
ATOM 770 C CA . ARG A 1 106 ? -17.781 14.914 7.219 1 96.06 106 ARG A CA 1
ATOM 771 C C . ARG A 1 106 ? -16.922 15.852 8.07 1 96.06 106 ARG A C 1
ATOM 773 O O . ARG A 1 106 ? -17.438 16.812 8.641 1 96.06 106 ARG A O 1
ATOM 780 N N . ARG A 1 107 ? -15.688 15.508 8.172 1 97.06 107 ARG A N 1
ATOM 781 C CA . ARG A 1 107 ? -14.75 16.281 8.992 1 97.06 107 ARG A CA 1
ATOM 782 C C . ARG A 1 107 ? -14.695 17.734 8.531 1 97.06 107 ARG A C 1
ATOM 784 O O . ARG A 1 107 ? -14.594 18 7.336 1 97.06 107 ARG A O 1
ATOM 791 N N . ARG A 1 108 ? -14.883 18.656 9.484 1 97.81 108 ARG A N 1
ATOM 792 C CA . ARG A 1 108 ? -14.68 20.078 9.227 1 97.81 108 ARG A CA 1
ATOM 793 C C . ARG A 1 108 ? -13.219 20.469 9.406 1 97.81 108 ARG A C 1
ATOM 795 O O . ARG A 1 108 ? -12.57 20.031 10.352 1 97.81 108 ARG A O 1
ATOM 802 N N . ILE A 1 109 ? -12.711 21.219 8.484 1 98.19 109 ILE A N 1
ATOM 803 C CA . ILE A 1 109 ? -11.281 21.516 8.453 1 98.19 109 ILE A CA 1
ATOM 804 C C . ILE A 1 109 ? -11.055 23.016 8.516 1 98.19 109 ILE A C 1
ATOM 806 O O . ILE A 1 109 ? -11.438 23.75 7.602 1 98.19 109 ILE A O 1
ATOM 810 N N . VAL A 1 110 ? -10.383 23.438 9.555 1 98.44 110 VAL A N 1
ATOM 811 C CA . VAL A 1 110 ? -10.078 24.844 9.789 1 98.44 110 VAL A CA 1
ATOM 812 C C . VAL A 1 110 ? -9.219 25.391 8.641 1 98.44 110 VAL A C 1
ATOM 814 O O . VAL A 1 110 ? -8.219 24.781 8.266 1 98.44 110 VAL A O 1
ATOM 817 N N . GLY A 1 111 ? -9.594 26.531 8.062 1 98.12 111 GLY A N 1
ATOM 818 C CA . GLY A 1 111 ? -8.859 27.156 6.977 1 98.12 111 GLY A CA 1
ATOM 819 C C . GLY A 1 111 ? -9.25 26.625 5.609 1 98.12 111 GLY A C 1
ATOM 820 O O . GLY A 1 111 ? -8.828 27.172 4.582 1 98.12 111 GLY A O 1
ATOM 821 N N . ILE A 1 112 ? -10.055 25.547 5.559 1 97.06 112 ILE A N 1
ATOM 822 C CA . ILE A 1 112 ? -10.414 24.938 4.285 1 97.06 112 ILE A CA 1
ATOM 823 C C . ILE A 1 112 ? -11.93 24.859 4.16 1 97.06 112 ILE A C 1
ATOM 825 O O . ILE A 1 112 ? -12.531 25.562 3.338 1 97.06 112 ILE A O 1
ATOM 829 N N . THR A 1 113 ? -12.625 24.094 5.055 1 97.19 113 THR A N 1
ATOM 830 C CA . THR A 1 113 ? -14.078 24.031 5.035 1 97.19 113 THR A CA 1
ATOM 831 C C . THR A 1 113 ? -14.68 24.891 6.137 1 97.19 113 THR A C 1
ATOM 833 O O . THR A 1 113 ? -15.875 25.188 6.121 1 97.19 113 THR A O 1
ATOM 836 N N . GLU A 1 114 ? -13.875 25.281 7.094 1 97 114 GLU A N 1
ATOM 837 C CA . GLU A 1 114 ? -14.164 26.219 8.164 1 97 114 GLU A CA 1
ATOM 838 C C . GLU A 1 114 ? -13.234 27.438 8.094 1 97 114 GLU A C 1
ATOM 840 O O . GLU A 1 114 ? -12.102 27.328 7.625 1 97 114 GLU A O 1
ATOM 845 N N . PRO A 1 115 ? -13.766 28.562 8.508 1 97.44 115 PRO A N 1
ATOM 846 C CA . PRO A 1 115 ? -12.836 29.688 8.547 1 97.44 115 PRO A CA 1
ATOM 847 C C . PRO A 1 115 ? -11.555 29.375 9.328 1 97.44 115 PRO A C 1
ATOM 849 O O . PRO A 1 115 ? -11.602 28.641 10.312 1 97.44 115 PRO A O 1
ATOM 852 N N . GLY A 1 116 ? -10.492 30.047 8.922 1 98.56 116 GLY A N 1
ATOM 853 C CA . GLY A 1 116 ? -9.18 29.719 9.453 1 98.56 116 GLY A CA 1
ATOM 854 C C . GLY A 1 116 ? -8.852 30.438 10.742 1 98.56 116 GLY A C 1
ATOM 855 O O . GLY A 1 116 ? -9.75 30.969 11.406 1 98.56 116 GLY A O 1
ATOM 856 N N . VAL A 1 117 ? -7.523 30.375 11.07 1 98.62 117 VAL A N 1
ATOM 857 C CA . VAL A 1 117 ? -7.098 30.828 12.391 1 98.62 117 VAL A CA 1
ATOM 858 C C . VAL A 1 117 ? -6.203 32.062 12.25 1 98.62 117 VAL A C 1
ATOM 860 O O . VAL A 1 117 ? -5.699 32.594 13.242 1 98.62 117 VAL A O 1
ATOM 863 N N . LEU A 1 118 ? -5.973 32.531 11.062 1 98.56 118 LEU A N 1
ATOM 864 C CA . LEU A 1 118 ? -5.176 33.719 10.875 1 98.56 118 LEU A CA 1
ATOM 865 C C . LEU A 1 118 ? -6.008 34.969 11.141 1 98.56 118 LEU A C 1
ATOM 867 O O . LEU A 1 118 ? -6.238 35.781 10.227 1 98.56 118 LEU A O 1
ATOM 871 N N . ALA A 1 119 ? -6.391 35.156 12.32 1 98.19 119 ALA A N 1
ATOM 872 C CA . ALA A 1 119 ? -7.141 36.281 12.883 1 98.19 119 ALA A CA 1
ATOM 873 C C . ALA A 1 119 ? -6.695 36.562 14.312 1 98.19 119 ALA A C 1
ATOM 875 O O . ALA A 1 119 ? -6.145 35.719 14.992 1 98.19 119 ALA A O 1
ATOM 876 N N . GLU A 1 120 ? -6.898 37.781 14.727 1 97.88 120 GLU A N 1
ATOM 877 C CA . GLU A 1 120 ? -6.461 38.156 16.062 1 97.88 120 GLU A CA 1
ATOM 878 C C . GLU A 1 120 ? -7.109 37.281 17.125 1 97.88 120 GLU A C 1
ATOM 880 O O . GLU A 1 120 ? -6.465 36.906 18.109 1 97.88 120 GLU A O 1
ATOM 885 N N . ARG A 1 121 ? -8.383 37.031 16.938 1 98.38 121 ARG A N 1
ATOM 886 C CA . ARG A 1 121 ? -9.141 36.156 17.812 1 98.38 121 ARG A CA 1
ATOM 887 C C . ARG A 1 121 ? -10.008 35.188 17 1 98.38 121 ARG A C 1
ATOM 889 O O . ARG A 1 121 ? -10.516 35.562 15.93 1 98.38 121 ARG A O 1
ATOM 896 N N . ILE A 1 122 ? -10.156 34 17.516 1 98.38 122 ILE A N 1
ATOM 897 C CA . ILE A 1 122 ? -10.93 33 16.797 1 98.38 122 ILE A CA 1
ATOM 898 C C . ILE A 1 122 ? -11.789 32.219 17.797 1 98.38 122 ILE A C 1
ATOM 900 O O . ILE A 1 122 ? -11.438 32.094 18.969 1 98.38 122 ILE A O 1
ATOM 904 N N . THR A 1 123 ? -12.938 31.75 17.344 1 98.38 123 THR A N 1
ATOM 905 C CA . THR A 1 123 ? -13.758 30.797 18.094 1 98.38 123 THR A CA 1
ATOM 906 C C . THR A 1 123 ? -13.398 29.359 17.719 1 98.38 123 THR A C 1
ATOM 908 O O . THR A 1 123 ? -13.312 29.031 16.531 1 98.38 123 THR A O 1
ATOM 911 N N . VAL A 1 124 ? -13.188 28.547 18.672 1 98.06 124 VAL A N 1
ATOM 912 C CA . VAL A 1 124 ? -12.805 27.141 18.484 1 98.06 124 VAL A CA 1
ATOM 913 C C . VAL A 1 124 ? -13.609 26.266 19.438 1 98.06 124 VAL A C 1
ATOM 915 O O . VAL A 1 124 ? -13.812 26.609 20.594 1 98.06 124 VAL A O 1
ATOM 918 N N . PRO A 1 125 ? -14.188 25.109 18.938 1 98.38 125 PRO A N 1
ATOM 919 C CA . PRO A 1 125 ? -14.719 24.172 19.922 1 98.38 125 PRO A CA 1
ATOM 920 C C . PRO A 1 125 ? -13.688 23.781 20.984 1 98.38 125 PRO A C 1
ATOM 922 O O . PRO A 1 125 ? -12.547 23.438 20.656 1 98.38 125 PRO A O 1
ATOM 925 N N . ALA A 1 126 ? -14.078 23.844 22.25 1 98.56 126 ALA A N 1
ATOM 926 C CA . ALA A 1 126 ? -13.148 23.656 23.359 1 98.56 126 ALA A CA 1
ATOM 927 C C . ALA A 1 126 ? -12.375 22.359 23.234 1 98.56 126 ALA A C 1
ATOM 929 O O . ALA A 1 126 ? -11.195 22.297 23.562 1 98.56 126 ALA A O 1
ATOM 930 N N . ALA A 1 127 ? -12.969 21.328 22.703 1 97.69 127 ALA A N 1
ATOM 931 C CA . ALA A 1 127 ? -12.383 20 22.594 1 97.69 127 ALA A CA 1
ATOM 932 C C . ALA A 1 127 ? -11.18 20 21.656 1 97.69 127 ALA A C 1
ATOM 934 O O . ALA A 1 127 ? -10.375 19.062 21.656 1 97.69 127 ALA A O 1
ATOM 935 N N . PHE A 1 128 ? -10.992 21.062 20.859 1 98.56 128 PHE A N 1
ATOM 936 C CA . PHE A 1 128 ? -9.938 21.109 19.844 1 98.56 128 PHE A CA 1
ATOM 937 C C . PHE A 1 128 ? -8.93 22.203 20.156 1 98.56 128 PHE A C 1
ATOM 939 O O . PHE A 1 128 ? -8.031 22.469 19.375 1 98.56 128 PHE A O 1
ATOM 946 N N . ALA A 1 129 ? -9.117 22.891 21.25 1 98.56 129 ALA A N 1
ATOM 947 C CA . ALA A 1 129 ? -8.117 23.766 21.844 1 98.56 129 ALA A CA 1
ATOM 948 C C . ALA A 1 129 ? -7.324 23.062 22.938 1 98.56 129 ALA A C 1
ATOM 950 O O . ALA A 1 129 ? -7.75 23 24.094 1 98.56 129 ALA A O 1
ATOM 951 N N . TRP A 1 130 ? -6.156 22.578 22.562 1 98.38 130 TRP A N 1
ATOM 952 C CA . TRP A 1 130 ? -5.398 21.703 23.453 1 98.38 130 TRP A CA 1
ATOM 953 C C . TRP A 1 130 ? -4.508 22.5 24.391 1 98.38 130 TRP A C 1
ATOM 955 O O . TRP A 1 130 ? -3.713 23.344 23.938 1 98.38 130 TRP A O 1
ATOM 965 N N . PRO A 1 131 ? -4.602 22.234 25.672 1 97 131 PRO A N 1
ATOM 966 C CA . PRO A 1 131 ? -3.732 22.953 26.609 1 97 131 PRO A CA 1
ATOM 967 C C . PRO A 1 131 ? -2.252 22.641 26.406 1 97 131 PRO A C 1
ATOM 969 O O . PRO A 1 131 ? -1.892 21.484 26.141 1 97 131 PRO A O 1
ATOM 972 N N . VAL A 1 132 ? -1.436 23.625 26.422 1 95.44 132 VAL A N 1
ATOM 973 C CA . VAL A 1 132 ? 0.019 23.531 26.359 1 95.44 132 VAL A CA 1
ATOM 974 C C . VAL A 1 132 ? 0.61 23.859 27.734 1 95.44 132 VAL A C 1
ATOM 976 O O . VAL A 1 132 ? 0.482 24.984 28.219 1 95.44 132 VAL A O 1
ATOM 979 N N . PRO A 1 133 ? 1.162 22.844 28.344 1 87.31 133 PRO A N 1
ATOM 980 C CA . PRO A 1 133 ? 1.693 23.109 29.672 1 87.31 133 PRO A CA 1
ATOM 981 C C . PRO A 1 133 ? 2.771 24.188 29.688 1 87.31 133 PRO A C 1
ATOM 983 O O . PRO A 1 133 ? 3.566 24.281 28.75 1 87.31 133 PRO A O 1
ATOM 986 N N . ASP A 1 134 ? 2.75 24.969 30.688 1 77.38 134 ASP A N 1
ATOM 987 C CA . ASP A 1 134 ? 3.701 26.062 30.875 1 77.38 134 ASP A CA 1
ATOM 988 C C . ASP A 1 134 ? 5.09 25.531 31.219 1 77.38 134 ASP A C 1
ATOM 990 O O . ASP A 1 134 ? 5.223 24.438 31.781 1 77.38 134 ASP A O 1
ATOM 994 N N . ARG A 1 135 ? 6.098 26.109 30.641 1 67.56 135 ARG A N 1
ATOM 995 C CA . ARG A 1 135 ? 7.492 25.719 30.812 1 67.56 135 ARG A CA 1
ATOM 996 C C . ARG A 1 135 ? 7.859 25.672 32.281 1 67.56 135 ARG A C 1
ATOM 998 O O . ARG A 1 135 ? 8.852 25.047 32.688 1 67.56 135 ARG A O 1
ATOM 1005 N N . THR A 1 136 ? 7.16 26.344 33.031 1 55.12 136 THR A N 1
ATOM 1006 C CA . THR A 1 136 ? 7.59 26.531 34.406 1 55.12 136 THR A CA 1
ATOM 1007 C C . THR A 1 136 ? 7.293 25.281 35.25 1 55.12 136 THR A C 1
ATOM 1009 O O . THR A 1 136 ? 7.715 25.188 36.406 1 55.12 136 THR A O 1
ATOM 1012 N N . GLY A 1 137 ? 6.609 24.391 34.531 1 50.06 137 GLY A N 1
ATOM 1013 C CA . GLY A 1 137 ? 6.297 23.25 35.375 1 50.06 137 GLY A CA 1
ATOM 1014 C C . GLY A 1 137 ? 7.43 22.25 35.469 1 50.06 137 GLY A C 1
ATOM 1015 O O . GLY A 1 137 ? 8.414 22.344 34.75 1 50.06 137 GLY A O 1
ATOM 1016 N N . PRO A 1 138 ? 7.516 21.531 36.625 1 48.97 138 PRO A N 1
ATOM 1017 C CA . PRO A 1 138 ? 8.57 20.562 36.906 1 48.97 138 PRO A CA 1
ATOM 1018 C C . PRO A 1 138 ? 8.984 19.734 35.719 1 48.97 138 PRO A C 1
ATOM 1020 O O . PRO A 1 138 ? 10.117 19.25 35.625 1 48.97 138 PRO A O 1
ATOM 1023 N N . ALA A 1 139 ? 7.977 19.281 35.031 1 56.28 139 ALA A N 1
ATOM 1024 C CA . ALA A 1 139 ? 8.297 18.375 33.938 1 56.28 139 ALA A CA 1
ATOM 1025 C C . ALA A 1 139 ? 8.852 19.141 32.75 1 56.28 139 ALA A C 1
ATOM 1027 O O . ALA A 1 139 ? 9.312 18.531 31.781 1 56.28 139 ALA A O 1
ATOM 1028 N N . GLY A 1 140 ? 9.188 20.375 32.906 1 64.81 140 GLY A N 1
ATOM 1029 C CA . GLY A 1 140 ? 9.578 21.234 31.812 1 64.81 140 GLY A CA 1
ATOM 1030 C C . GLY A 1 140 ? 8.477 21.422 30.781 1 64.81 140 GLY A C 1
ATOM 1031 O O . GLY A 1 140 ? 7.617 20.562 30.625 1 64.81 140 GLY A O 1
ATOM 1032 N N . GLY A 1 141 ? 7.836 22.484 30.547 1 87.25 141 GLY A N 1
ATOM 1033 C CA . GLY A 1 141 ? 6.754 22.859 29.641 1 87.25 141 GLY A CA 1
ATOM 1034 C C . GLY A 1 141 ? 7.148 22.812 28.188 1 87.25 141 GLY A C 1
ATOM 1035 O O . GLY A 1 141 ? 8.234 22.328 27.844 1 87.25 141 GLY A O 1
ATOM 1036 N N . ILE A 1 142 ? 6.238 22.844 27.328 1 93.88 142 ILE A N 1
ATOM 1037 C CA . ILE A 1 142 ? 6.457 22.875 25.891 1 93.88 142 ILE A CA 1
ATOM 1038 C C . ILE A 1 142 ? 6.711 24.312 25.438 1 93.88 142 ILE A C 1
ATOM 1040 O O . ILE A 1 142 ? 5.922 25.219 25.734 1 93.88 142 ILE A O 1
ATOM 1044 N N . ARG A 1 143 ? 7.871 24.516 24.781 1 93.81 143 ARG A N 1
ATOM 1045 C CA . ARG A 1 143 ? 8.188 25.828 24.234 1 93.81 143 ARG A CA 1
ATOM 1046 C C . ARG A 1 143 ? 7.164 26.234 23.172 1 93.81 143 ARG A C 1
ATOM 1048 O O . ARG A 1 143 ? 6.559 25.391 22.516 1 93.81 143 ARG A O 1
ATOM 1055 N N . ASP A 1 144 ? 7.012 27.578 23.016 1 94.81 144 ASP A N 1
ATOM 1056 C CA . ASP A 1 144 ? 6.023 28.094 22.078 1 94.81 144 ASP A CA 1
ATOM 1057 C C . ASP A 1 144 ? 6.32 27.641 20.656 1 94.81 144 ASP A C 1
ATOM 1059 O O . ASP A 1 144 ? 5.41 27.25 19.922 1 94.81 144 ASP A O 1
ATOM 1063 N N . ASP A 1 145 ? 7.598 27.688 20.312 1 96.19 145 ASP A N 1
ATOM 1064 C CA . ASP A 1 145 ? 7.957 27.297 18.953 1 96.19 145 ASP A CA 1
ATOM 1065 C C . ASP A 1 145 ? 7.684 25.812 18.734 1 96.19 145 ASP A C 1
ATOM 1067 O O . ASP A 1 145 ? 7.219 25.422 17.656 1 96.19 145 ASP A O 1
ATOM 1071 N N . ASP A 1 146 ? 7.941 24.969 19.75 1 97.19 146 ASP A N 1
ATOM 1072 C CA . ASP A 1 146 ? 7.629 23.547 19.656 1 97.19 146 ASP A CA 1
ATOM 1073 C C . ASP A 1 146 ? 6.121 23.312 19.594 1 97.19 146 ASP A C 1
ATOM 1075 O O . ASP A 1 146 ? 5.641 22.516 18.781 1 97.19 146 ASP A O 1
ATOM 1079 N N . ALA A 1 147 ? 5.371 24.062 20.422 1 97.38 147 ALA A N 1
ATOM 1080 C CA . ALA A 1 147 ? 3.918 23.938 20.469 1 97.38 147 ALA A CA 1
ATOM 1081 C C . ALA A 1 147 ? 3.301 24.328 19.125 1 97.38 147 ALA A C 1
ATOM 1083 O O . ALA A 1 147 ? 2.357 23.672 18.656 1 97.38 147 ALA A O 1
ATOM 1084 N N . LEU A 1 148 ? 3.869 25.359 18.516 1 97.81 148 LEU A N 1
ATOM 1085 C CA . LEU A 1 148 ? 3.363 25.844 17.234 1 97.81 148 LEU A CA 1
ATOM 1086 C C . LEU A 1 148 ? 3.475 24.766 16.172 1 97.81 148 LEU A C 1
ATOM 1088 O O . LEU A 1 148 ? 2.713 24.766 15.195 1 97.81 148 LEU A O 1
ATOM 1092 N N . CYS A 1 149 ? 4.387 23.812 16.359 1 98.5 149 CYS A N 1
ATOM 1093 C CA . CYS A 1 149 ? 4.625 22.75 15.383 1 98.5 149 CYS A CA 1
ATOM 1094 C C . CYS A 1 149 ? 3.887 21.484 15.773 1 98.5 149 CYS A C 1
ATOM 1096 O O . CYS A 1 149 ? 4.082 20.438 15.148 1 98.5 149 CYS A O 1
ATOM 1098 N N . ALA A 1 150 ? 2.961 21.531 16.75 1 98.31 150 ALA A N 1
ATOM 1099 C CA . ALA A 1 150 ? 2.326 20.328 17.281 1 98.31 150 ALA A CA 1
ATOM 1100 C C . ALA A 1 150 ? 1.483 19.641 16.203 1 98.31 150 ALA A C 1
ATOM 1102 O O . ALA A 1 150 ? 1.574 18.422 16.031 1 98.31 150 ALA A O 1
ATOM 1103 N N . GLU A 1 151 ? 0.69 20.375 15.531 1 98.5 151 GLU A N 1
ATOM 1104 C CA . GLU A 1 151 ? -0.231 19.781 14.562 1 98.5 151 GLU A CA 1
ATOM 1105 C C . GLU A 1 151 ? 0.525 19.078 13.438 1 98.5 151 GLU A C 1
ATOM 1107 O O . GLU A 1 151 ? 0.292 17.906 13.172 1 98.5 151 GLU A O 1
ATOM 1112 N N . PRO A 1 152 ? 1.459 19.75 12.719 1 98.5 152 PRO A N 1
ATOM 1113 C CA . PRO A 1 152 ? 2.166 19.047 11.641 1 98.5 152 PRO A CA 1
ATOM 1114 C C . PRO A 1 152 ? 3.072 17.938 12.164 1 98.5 152 PRO A C 1
ATOM 1116 O O . PRO A 1 152 ? 3.338 16.969 11.445 1 98.5 152 PRO A O 1
ATOM 1119 N N . LEU A 1 153 ? 3.584 18.078 13.422 1 98.75 153 LEU A N 1
ATOM 1120 C CA . LEU A 1 153 ? 4.336 16.969 13.992 1 98.75 153 LEU A CA 1
ATOM 1121 C C . LEU A 1 153 ? 3.439 15.742 14.195 1 98.75 153 LEU A C 1
ATOM 1123 O O . LEU A 1 153 ? 3.879 14.609 14.008 1 98.75 153 LEU A O 1
ATOM 1127 N N . ALA A 1 154 ? 2.178 15.984 14.602 1 98.75 154 ALA A N 1
ATOM 1128 C CA . ALA A 1 154 ? 1.23 14.883 14.742 1 98.75 154 ALA A CA 1
ATOM 1129 C C . ALA A 1 154 ? 1.053 14.133 13.422 1 98.75 154 ALA A C 1
ATOM 1131 O O . ALA A 1 154 ? 0.961 12.906 13.406 1 98.75 154 ALA A O 1
ATOM 1132 N N . VAL A 1 155 ? 1.025 14.852 12.32 1 98.62 155 VAL A N 1
ATOM 1133 C CA . VAL A 1 155 ? 0.934 14.258 10.992 1 98.62 155 VAL A CA 1
ATOM 1134 C C . VAL A 1 155 ? 2.146 13.367 10.734 1 98.62 155 VAL A C 1
ATOM 1136 O O . VAL A 1 155 ? 2 12.203 10.344 1 98.62 155 VAL A O 1
ATOM 1139 N N . ALA A 1 156 ? 3.326 13.891 11 1 98.75 156 ALA A N 1
ATOM 1140 C CA . ALA A 1 156 ? 4.578 13.164 10.781 1 98.75 156 ALA A CA 1
ATOM 1141 C C . ALA A 1 156 ? 4.637 11.906 11.641 1 98.75 156 ALA A C 1
ATOM 1143 O O . ALA A 1 156 ? 4.98 10.828 11.156 1 98.75 156 ALA A O 1
ATOM 1144 N N . LEU A 1 157 ? 4.297 12.086 12.922 1 98.56 157 LEU A N 1
ATOM 1145 C CA . LEU A 1 157 ? 4.367 10.977 13.867 1 98.56 157 LEU A CA 1
ATOM 1146 C C . LEU A 1 157 ? 3.418 9.859 13.469 1 98.56 157 LEU A C 1
ATOM 1148 O O . LEU A 1 157 ? 3.77 8.68 13.555 1 98.56 157 LEU A O 1
ATOM 1152 N N . THR A 1 158 ? 2.262 10.242 13.07 1 98.12 158 THR A N 1
ATOM 1153 C CA . THR A 1 158 ? 1.28 9.242 12.664 1 98.12 158 THR A CA 1
ATOM 1154 C C . THR A 1 158 ? 1.796 8.438 11.477 1 98.12 158 THR A C 1
ATOM 1156 O O . THR A 1 158 ? 1.666 7.211 11.453 1 98.12 158 THR A O 1
ATOM 1159 N N . ALA A 1 159 ? 2.363 9.055 10.484 1 98.5 159 ALA A N 1
ATOM 1160 C CA . ALA A 1 159 ? 2.916 8.375 9.312 1 98.5 159 ALA A CA 1
ATOM 1161 C C . ALA A 1 159 ? 4.059 7.441 9.711 1 98.5 159 ALA A C 1
ATOM 1163 O O . ALA A 1 159 ? 4.121 6.297 9.258 1 98.5 159 ALA A O 1
ATOM 1164 N N . VAL A 1 160 ? 4.945 7.938 10.562 1 98.5 160 VAL A N 1
ATOM 1165 C CA . VAL A 1 160 ? 6.094 7.16 11.023 1 98.5 160 VAL A CA 1
ATOM 1166 C C . VAL A 1 160 ? 5.617 5.941 11.805 1 98.5 160 VAL A C 1
ATOM 1168 O O . VAL A 1 160 ? 6.121 4.832 11.602 1 98.5 160 VAL A O 1
ATOM 1171 N N . ASP A 1 161 ? 4.617 6.176 12.641 1 97.69 161 ASP A N 1
ATOM 1172 C CA . ASP A 1 161 ? 4.105 5.082 13.461 1 97.69 161 ASP A CA 1
ATOM 1173 C C . ASP A 1 161 ? 3.434 4.016 12.594 1 97.69 161 ASP A C 1
ATOM 1175 O O . ASP A 1 161 ? 3.451 2.832 12.93 1 97.69 161 ASP A O 1
ATOM 1179 N N . ARG A 1 162 ? 2.85 4.445 11.523 1 96.69 162 ARG A N 1
ATOM 1180 C CA . ARG A 1 162 ? 2.199 3.506 10.617 1 96.69 162 ARG A CA 1
ATOM 1181 C C . ARG A 1 162 ? 3.209 2.527 10.023 1 96.69 162 ARG A C 1
ATOM 1183 O O . ARG A 1 162 ? 2.854 1.402 9.664 1 96.69 162 ARG A O 1
ATOM 1190 N N . LEU A 1 163 ? 4.453 2.887 9.898 1 97.44 163 LEU A N 1
ATOM 1191 C CA . LEU A 1 163 ? 5.5 2.061 9.305 1 97.44 163 LEU A CA 1
ATOM 1192 C C . LEU A 1 163 ? 5.941 0.968 10.273 1 97.44 163 LEU A C 1
ATOM 1194 O O . LEU A 1 163 ? 6.531 -0.032 9.859 1 97.44 163 LEU A O 1
ATOM 1198 N N . GLY A 1 164 ? 5.734 1.146 11.578 1 95.38 164 GLY A N 1
ATOM 1199 C CA . GLY A 1 164 ? 6.133 0.152 12.562 1 95.38 164 GLY A CA 1
ATOM 1200 C C . GLY A 1 164 ? 7.629 -0.093 12.594 1 95.38 164 GLY A C 1
ATOM 1201 O O . GLY A 1 164 ? 8.078 -1.241 12.656 1 95.38 164 GLY A O 1
ATOM 1202 N N . ILE A 1 165 ? 8.398 0.91 12.547 1 95.12 165 ILE A N 1
ATOM 1203 C CA . ILE A 1 165 ? 9.852 0.791 12.414 1 95.12 165 ILE A CA 1
ATOM 1204 C C . ILE A 1 165 ? 10.469 0.427 13.758 1 95.12 165 ILE A C 1
ATOM 1206 O O . ILE A 1 165 ? 10.016 0.896 14.805 1 95.12 165 ILE A O 1
ATOM 1210 N N . ALA A 1 166 ? 11.477 -0.364 13.75 1 95.44 166 ALA A N 1
ATOM 1211 C CA . ALA A 1 166 ? 12.281 -0.69 14.93 1 95.44 166 ALA A CA 1
ATOM 1212 C C . ALA A 1 166 ? 13.383 0.34 15.133 1 95.44 166 ALA A C 1
ATOM 1214 O O . ALA A 1 166 ? 13.891 0.92 14.172 1 95.44 166 ALA A O 1
ATOM 1215 N N . PRO A 1 167 ? 13.695 0.554 16.453 1 96.69 167 PRO A N 1
ATOM 1216 C CA . PRO A 1 167 ? 14.852 1.431 16.672 1 96.69 167 PRO A CA 1
ATOM 1217 C C . PRO A 1 167 ? 16.094 0.992 15.906 1 96.69 167 PRO A C 1
ATOM 1219 O O . PRO A 1 167 ? 16.328 -0.208 15.734 1 96.69 167 PRO A O 1
ATOM 1222 N N . GLY A 1 168 ? 16.812 1.941 15.422 1 97.38 168 GLY A N 1
ATOM 1223 C CA . GLY A 1 168 ? 18.047 1.663 14.695 1 97.38 168 GLY A CA 1
ATOM 1224 C C . GLY A 1 168 ? 17.844 1.551 13.203 1 97.38 168 GLY A C 1
ATOM 1225 O O . GLY A 1 168 ? 18.797 1.594 12.43 1 97.38 168 GLY A O 1
ATOM 1226 N N . THR A 1 169 ? 16.594 1.411 12.711 1 97.06 169 THR A N 1
ATOM 1227 C CA . THR A 1 169 ? 16.297 1.27 11.289 1 97.06 169 THR A CA 1
ATOM 1228 C C . THR A 1 169 ? 16.641 2.547 10.539 1 97.06 169 THR A C 1
ATOM 1230 O O . THR A 1 169 ? 16.297 3.646 10.969 1 97.06 169 THR A O 1
ATOM 1233 N N . ARG A 1 170 ? 17.406 2.445 9.461 1 97.88 170 ARG A N 1
ATOM 1234 C CA . ARG A 1 170 ? 17.641 3.557 8.547 1 97.88 170 ARG A CA 1
ATOM 1235 C C . ARG A 1 170 ? 16.453 3.752 7.609 1 97.88 170 ARG A C 1
ATOM 1237 O O . ARG A 1 170 ? 16.047 2.82 6.914 1 97.88 170 ARG A O 1
ATOM 1244 N N . CYS A 1 171 ? 15.867 4.914 7.621 1 98.75 171 CYS A N 1
ATOM 1245 C CA . CYS A 1 171 ? 14.68 5.215 6.832 1 98.75 171 CYS A CA 1
ATOM 1246 C C . CYS A 1 171 ? 14.945 6.363 5.863 1 98.75 171 CYS A C 1
ATOM 1248 O O . CYS A 1 171 ? 15.516 7.387 6.246 1 98.75 171 CYS A O 1
ATOM 1250 N N . LEU A 1 172 ? 14.547 6.164 4.613 1 98.88 172 LEU A N 1
ATOM 1251 C CA . LEU A 1 172 ? 14.719 7.227 3.631 1 98.88 172 LEU A CA 1
ATOM 1252 C C . LEU A 1 172 ? 13.531 8.18 3.654 1 98.88 172 LEU A C 1
ATOM 1254 O O . LEU A 1 172 ? 12.375 7.746 3.67 1 98.88 172 LEU A O 1
ATOM 1258 N N . VAL A 1 173 ? 13.805 9.414 3.748 1 98.94 173 VAL A N 1
ATOM 1259 C CA . VAL A 1 173 ? 12.82 10.484 3.625 1 98.94 173 VAL A CA 1
ATOM 1260 C C . VAL A 1 173 ? 13.016 11.219 2.305 1 98.94 173 VAL A C 1
ATOM 1262 O O . VAL A 1 173 ? 14.062 11.836 2.082 1 98.94 173 VAL A O 1
ATOM 1265 N N . ILE A 1 174 ? 12.016 11.133 1.444 1 98.75 174 ILE A N 1
ATOM 1266 C CA . ILE A 1 174 ? 12.062 11.828 0.163 1 98.75 174 ILE A CA 1
ATOM 1267 C C . ILE A 1 174 ? 11.273 13.141 0.26 1 98.75 174 ILE A C 1
ATOM 1269 O O . ILE A 1 174 ? 10.055 13.125 0.416 1 98.75 174 ILE A O 1
ATOM 1273 N N . GLY A 1 175 ? 11.938 14.234 0.029 1 98.25 175 GLY A N 1
ATOM 1274 C CA . GLY A 1 175 ? 11.367 15.547 0.287 1 98.25 175 GLY A CA 1
ATOM 1275 C C . GLY A 1 175 ? 11.656 16.062 1.688 1 98.25 175 GLY A C 1
ATOM 1276 O O . GLY A 1 175 ? 11.227 15.445 2.672 1 98.25 175 GLY A O 1
ATOM 1277 N N . ALA A 1 176 ? 12.367 17.188 1.745 1 98.19 176 ALA A N 1
ATOM 1278 C CA . ALA A 1 176 ? 12.758 17.766 3.033 1 98.19 176 ALA A CA 1
ATOM 1279 C C . ALA A 1 176 ? 12.148 19.141 3.236 1 98.19 176 ALA A C 1
ATOM 1281 O O . ALA A 1 176 ? 12.797 20.047 3.766 1 98.19 176 ALA A O 1
ATOM 1282 N N . GLY A 1 177 ? 10.93 19.312 2.676 1 97.62 177 GLY A N 1
ATOM 1283 C CA . GLY A 1 177 ? 10.172 20.469 3.121 1 97.62 177 GLY A CA 1
ATOM 1284 C C . GLY A 1 177 ? 9.82 20.422 4.598 1 97.62 177 GLY A C 1
ATOM 1285 O O . GLY A 1 177 ? 10.422 19.672 5.359 1 97.62 177 GLY A O 1
ATOM 1286 N N . ALA A 1 178 ? 8.875 21.25 5.035 1 97.88 178 ALA A N 1
ATOM 1287 C CA . ALA A 1 178 ? 8.523 21.297 6.453 1 97.88 178 ALA A CA 1
ATOM 1288 C C . ALA A 1 178 ? 8.117 19.922 6.965 1 97.88 178 ALA A C 1
ATOM 1290 O O . ALA A 1 178 ? 8.594 19.484 8.016 1 97.88 178 ALA A O 1
ATOM 1291 N N . GLN A 1 179 ? 7.289 19.281 6.219 1 97.94 179 GLN A N 1
ATOM 1292 C CA . GLN A 1 179 ? 6.816 17.969 6.645 1 97.94 179 GLN A CA 1
ATOM 1293 C C . GLN A 1 179 ? 7.957 16.953 6.66 1 97.94 179 GLN A C 1
ATOM 1295 O O . GLN A 1 179 ? 8.047 16.125 7.57 1 97.94 179 GLN A O 1
ATOM 1300 N N . GLY A 1 180 ? 8.789 17.031 5.613 1 98.62 180 GLY A N 1
ATOM 1301 C CA . GLY A 1 180 ? 9.938 16.141 5.594 1 98.62 180 GLY A CA 1
ATOM 1302 C C . GLY A 1 180 ? 10.883 16.344 6.762 1 98.62 180 GLY A C 1
ATOM 1303 O O . GLY A 1 180 ? 11.422 15.391 7.312 1 98.62 180 GLY A O 1
ATOM 1304 N N . GLN A 1 181 ? 11.109 17.594 7.125 1 98.75 181 GLN A N 1
ATOM 1305 C CA . GLN A 1 181 ? 11.898 17.891 8.312 1 98.75 181 GLN A CA 1
ATOM 1306 C C . GLN A 1 181 ? 11.289 17.266 9.562 1 98.75 181 GLN A C 1
ATOM 1308 O O . GLN A 1 181 ? 11.992 16.656 10.367 1 98.75 181 GLN A O 1
ATOM 1313 N N . LEU A 1 182 ? 10.008 17.406 9.695 1 98.81 182 LEU A N 1
ATOM 1314 C CA . LEU A 1 182 ? 9.305 16.891 10.867 1 98.81 182 LEU A CA 1
ATOM 1315 C C . LEU A 1 182 ? 9.297 15.375 10.883 1 98.81 182 LEU A C 1
ATOM 1317 O O . LEU A 1 182 ? 9.383 14.75 11.945 1 98.81 182 LEU A O 1
ATOM 1321 N N . VAL A 1 183 ? 9.18 14.75 9.703 1 98.88 183 VAL A N 1
ATOM 1322 C CA . VAL A 1 183 ? 9.281 13.305 9.594 1 98.88 183 VAL A CA 1
ATOM 1323 C C . VAL A 1 183 ? 10.648 12.844 10.094 1 98.88 183 VAL A C 1
ATOM 1325 O O . VAL A 1 183 ? 10.75 11.867 10.836 1 98.88 183 VAL A O 1
ATOM 1328 N N . SER A 1 184 ? 11.703 13.547 9.68 1 98.81 184 SER A N 1
ATOM 1329 C CA . SER A 1 184 ? 13.055 13.203 10.125 1 98.81 184 SER A CA 1
ATOM 1330 C C . SER A 1 184 ? 13.164 13.273 11.648 1 98.81 184 SER A C 1
ATOM 1332 O O . SER A 1 184 ? 13.727 12.367 12.273 1 98.81 184 SER A O 1
ATOM 1334 N N . LEU A 1 185 ? 12.586 14.273 12.25 1 98.62 185 LEU A N 1
ATOM 1335 C CA . LEU A 1 185 ? 12.609 14.422 13.695 1 98.62 185 LEU A CA 1
ATOM 1336 C C . LEU A 1 185 ? 11.773 13.328 14.367 1 98.62 185 LEU A C 1
ATOM 1338 O O . LEU A 1 185 ? 12.164 12.797 15.406 1 98.62 185 LEU A O 1
ATOM 1342 N N . ALA A 1 186 ? 10.625 13.023 13.773 1 98.5 186 ALA A N 1
ATOM 1343 C CA . ALA A 1 186 ? 9.766 11.961 14.289 1 98.5 186 ALA A CA 1
ATOM 1344 C C . ALA A 1 186 ? 10.484 10.617 14.258 1 98.5 186 ALA A C 1
ATOM 1346 O O . ALA A 1 186 ? 10.391 9.836 15.203 1 98.5 186 ALA A O 1
ATOM 1347 N N . LEU A 1 187 ? 11.18 10.344 13.109 1 98.69 187 LEU A N 1
ATOM 1348 C CA . LEU A 1 187 ? 11.953 9.109 13 1 98.69 187 LEU A CA 1
ATOM 1349 C C . LEU A 1 187 ? 13 9.023 14.102 1 98.69 187 LEU A C 1
ATOM 1351 O O . LEU A 1 187 ? 13.141 7.984 14.75 1 98.69 187 LEU A O 1
ATOM 1355 N N . ARG A 1 188 ? 13.695 10.094 14.352 1 98.38 188 ARG A N 1
ATOM 1356 C CA . ARG A 1 188 ? 14.695 10.133 15.414 1 98.38 188 ARG A CA 1
ATOM 1357 C C . ARG A 1 188 ? 14.047 9.898 16.781 1 98.38 188 ARG A C 1
ATOM 1359 O O . ARG A 1 188 ? 14.609 9.195 17.625 1 98.38 188 ARG A O 1
ATOM 1366 N N . ALA A 1 189 ? 12.922 10.5 17 1 97.5 189 ALA A N 1
ATOM 1367 C CA . ALA A 1 189 ? 12.211 10.336 18.266 1 97.5 189 ALA A CA 1
ATOM 1368 C C . ALA A 1 189 ? 11.852 8.875 18.5 1 97.5 189 ALA A C 1
ATOM 1370 O O . ALA A 1 189 ? 11.711 8.445 19.656 1 97.5 189 ALA A O 1
ATOM 1371 N N . ARG A 1 190 ? 11.688 8.094 17.438 1 97.31 190 ARG A N 1
ATOM 1372 C CA . ARG A 1 190 ? 11.375 6.668 17.547 1 97.31 190 ARG A CA 1
ATOM 1373 C C . ARG A 1 190 ? 12.648 5.828 17.531 1 97.31 190 ARG A C 1
ATOM 1375 O O . ARG A 1 190 ? 12.586 4.602 17.438 1 97.31 190 ARG A O 1
ATOM 1382 N N . GLY A 1 191 ? 13.75 6.465 17.531 1 97.69 191 GLY A N 1
ATOM 1383 C CA . GLY A 1 191 ? 15.031 5.781 17.609 1 97.69 191 GLY A CA 1
ATOM 1384 C C . GLY A 1 191 ? 15.555 5.352 16.25 1 97.69 191 GLY A C 1
ATOM 1385 O O . GLY A 1 191 ? 16.531 4.605 16.156 1 97.69 191 GLY A O 1
ATOM 1386 N N . ALA A 1 192 ? 14.961 5.738 15.156 1 98.31 192 ALA A N 1
ATOM 1387 C CA . ALA A 1 192 ? 15.398 5.414 13.805 1 98.31 192 ALA A CA 1
ATOM 1388 C C . ALA A 1 192 ? 16.391 6.449 13.289 1 98.31 192 ALA A C 1
ATOM 1390 O O . ALA A 1 192 ? 16.641 7.461 13.945 1 98.31 192 ALA A O 1
ATOM 1391 N N . VAL A 1 193 ? 16.984 6.18 12.164 1 98.44 193 VAL A N 1
ATOM 1392 C CA . VAL A 1 193 ? 17.969 7.07 11.539 1 98.44 193 VAL A CA 1
ATOM 1393 C C . VAL A 1 193 ? 17.391 7.602 10.219 1 98.44 193 VAL A C 1
ATOM 1395 O O . VAL A 1 193 ? 17.344 6.879 9.227 1 98.44 193 VAL A O 1
ATOM 1398 N N . PRO A 1 194 ? 17.047 8.836 10.227 1 98.81 194 PRO A N 1
ATOM 1399 C CA . PRO A 1 194 ? 16.562 9.398 8.969 1 98.81 194 PRO A CA 1
ATOM 1400 C C . PRO A 1 194 ? 17.688 9.656 7.965 1 98.81 194 PRO A C 1
ATOM 1402 O O . PRO A 1 194 ? 18.719 10.227 8.328 1 98.81 194 PRO A O 1
ATOM 1405 N N . VAL A 1 195 ? 17.531 9.172 6.789 1 98.88 195 VAL A N 1
ATOM 1406 C CA . VAL A 1 195 ? 18.312 9.492 5.605 1 98.88 195 VAL A CA 1
ATOM 1407 C C . VAL A 1 195 ? 17.484 10.344 4.648 1 98.88 195 VAL A C 1
ATOM 1409 O O . VAL A 1 195 ? 16.375 9.969 4.289 1 98.88 195 VAL A O 1
ATOM 1412 N N . VAL A 1 196 ? 18.031 11.516 4.203 1 98.69 196 VAL A N 1
ATOM 1413 C CA . VAL A 1 196 ? 17.156 12.484 3.553 1 98.69 196 VAL A CA 1
ATOM 1414 C C . VAL A 1 196 ? 17.672 12.789 2.15 1 98.69 196 VAL A C 1
ATOM 1416 O O . VAL A 1 196 ? 18.891 12.859 1.933 1 98.69 196 VAL A O 1
ATOM 1419 N N . THR A 1 197 ? 16.75 12.945 1.233 1 98.12 197 THR A N 1
ATOM 1420 C CA . THR A 1 197 ? 17.047 13.477 -0.09 1 98.12 197 THR A CA 1
ATOM 1421 C C . THR A 1 197 ? 16.016 14.523 -0.501 1 98.12 197 THR A C 1
ATOM 1423 O O . THR A 1 197 ? 14.836 14.398 -0.18 1 98.12 197 THR A O 1
ATOM 1426 N N . ASP A 1 198 ? 16.453 15.555 -1.024 1 97.75 198 ASP A N 1
ATOM 1427 C CA . ASP A 1 198 ? 15.656 16.641 -1.601 1 97.75 198 ASP A CA 1
ATOM 1428 C C . ASP A 1 198 ? 16.391 17.297 -2.762 1 97.75 198 ASP A C 1
ATOM 1430 O O . ASP A 1 198 ? 17.609 17.453 -2.721 1 97.75 198 ASP A O 1
ATOM 1434 N N . VAL A 1 199 ? 15.633 17.672 -3.832 1 95.62 199 VAL A N 1
ATOM 1435 C CA . VAL A 1 199 ? 16.25 18.328 -4.977 1 95.62 199 VAL A CA 1
ATOM 1436 C C . VAL A 1 199 ? 16.766 19.719 -4.559 1 95.62 199 VAL A C 1
ATOM 1438 O O . VAL A 1 199 ? 17.719 20.234 -5.141 1 95.62 199 VAL A O 1
ATOM 1441 N N . ASN A 1 200 ? 16.078 20.344 -3.617 1 96.94 200 ASN A N 1
ATOM 1442 C CA . ASN A 1 200 ? 16.562 21.578 -3.018 1 96.94 200 ASN A CA 1
ATOM 1443 C C . ASN A 1 200 ? 17.625 21.312 -1.959 1 96.94 200 ASN A C 1
ATOM 1445 O O . ASN A 1 200 ? 17.312 20.828 -0.871 1 96.94 200 ASN A O 1
ATOM 1449 N N . THR A 1 201 ? 18.844 21.75 -2.182 1 96.69 201 THR A N 1
ATOM 1450 C CA . THR A 1 201 ? 19.984 21.422 -1.33 1 96.69 201 THR A CA 1
ATOM 1451 C C . THR A 1 201 ? 19.875 22.109 0.023 1 96.69 201 THR A C 1
ATOM 1453 O O . THR A 1 201 ? 20.312 21.578 1.042 1 96.69 201 THR A O 1
ATOM 1456 N N . GLU A 1 202 ? 19.281 23.25 0.023 1 97.75 202 GLU A N 1
ATOM 1457 C CA . GLU A 1 202 ? 19.125 23.953 1.289 1 97.75 202 GLU A CA 1
ATOM 1458 C C . GLU A 1 202 ? 18.219 23.188 2.238 1 97.75 202 GLU A C 1
ATOM 1460 O O . GLU A 1 202 ? 18.469 23.125 3.441 1 97.75 202 GLU A O 1
ATOM 1465 N N . ARG A 1 203 ? 17.172 22.578 1.699 1 98.25 203 ARG A N 1
ATOM 1466 C CA . ARG A 1 203 ? 16.25 21.766 2.496 1 98.25 203 ARG A CA 1
ATOM 1467 C C . ARG A 1 203 ? 16.953 20.531 3.031 1 98.25 203 ARG A C 1
ATOM 1469 O O . ARG A 1 203 ? 16.844 20.203 4.215 1 98.25 203 ARG A O 1
ATOM 1476 N N . ALA A 1 204 ? 17.688 19.875 2.146 1 98.12 204 ALA A N 1
ATOM 1477 C CA . ALA A 1 204 ? 18.422 18.688 2.559 1 98.12 204 ALA A CA 1
ATOM 1478 C C . ALA A 1 204 ? 19.453 19.031 3.631 1 98.12 204 ALA A C 1
ATOM 1480 O O . ALA A 1 204 ? 19.594 18.297 4.613 1 98.12 204 ALA A O 1
ATOM 1481 N N . ASN A 1 205 ? 20.156 20.125 3.445 1 98.25 205 ASN A N 1
ATOM 1482 C CA . ASN A 1 205 ? 21.172 20.562 4.398 1 98.25 205 ASN A CA 1
ATOM 1483 C C . ASN A 1 205 ? 20.562 20.859 5.766 1 98.25 205 ASN A C 1
ATOM 1485 O O . ASN A 1 205 ? 21.172 20.562 6.797 1 98.25 205 ASN A O 1
ATOM 1489 N N . LEU A 1 206 ? 19.406 21.453 5.75 1 98.44 206 LEU A N 1
ATOM 1490 C CA . LEU A 1 206 ? 18.75 21.734 7.02 1 98.44 206 LEU A CA 1
ATOM 1491 C C . LEU A 1 206 ? 18.422 20.438 7.754 1 98.44 206 LEU A C 1
ATOM 1493 O O . LEU A 1 206 ? 18.625 20.328 8.969 1 98.44 206 LEU A O 1
ATOM 1497 N N . ALA A 1 207 ? 17.922 19.453 7.039 1 98.62 207 ALA A N 1
ATOM 1498 C CA . ALA A 1 207 ? 17.625 18.156 7.648 1 98.62 207 ALA A CA 1
ATOM 1499 C C . ALA A 1 207 ? 18.875 17.547 8.273 1 98.62 207 ALA A C 1
ATOM 1501 O O . ALA A 1 207 ? 18.828 17.016 9.383 1 98.62 207 ALA A O 1
ATOM 1502 N N . VAL A 1 208 ? 19.969 17.641 7.57 1 98.5 208 VAL A N 1
ATOM 1503 C CA . VAL A 1 208 ? 21.25 17.109 8.062 1 98.5 208 VAL A CA 1
ATOM 1504 C C . VAL A 1 208 ? 21.672 17.875 9.305 1 98.5 208 VAL A C 1
ATOM 1506 O O . VAL A 1 208 ? 22.125 17.281 10.289 1 98.5 208 VAL A O 1
ATOM 1509 N N . GLU A 1 209 ? 21.531 19.188 9.266 1 98.19 209 GLU A N 1
ATOM 1510 C CA . GLU A 1 209 ? 21.812 20.016 10.43 1 98.19 209 GLU A CA 1
ATOM 1511 C C . GLU A 1 209 ? 21 19.562 11.648 1 98.19 209 GLU A C 1
ATOM 1513 O O . GLU A 1 209 ? 21.469 19.641 12.781 1 98.19 209 GLU A O 1
ATOM 1518 N N . LEU A 1 210 ? 19.828 19.062 11.383 1 97.81 210 LEU A N 1
ATOM 1519 C CA . LEU A 1 210 ? 18.922 18.703 12.469 1 97.81 210 LEU A CA 1
ATOM 1520 C C . LEU A 1 210 ? 19.094 17.234 12.852 1 97.81 210 LEU A C 1
ATOM 1522 O O . LEU A 1 210 ? 18.328 16.703 13.664 1 97.81 210 LEU A O 1
ATOM 1526 N N . GLY A 1 211 ? 20 16.516 12.227 1 97.88 211 GLY A N 1
ATOM 1527 C CA . GLY A 1 211 ? 20.359 15.203 12.734 1 97.88 211 GLY A CA 1
ATOM 1528 C C . GLY A 1 211 ? 20.125 14.086 11.734 1 97.88 211 GLY A C 1
ATOM 1529 O O . GLY A 1 211 ? 20.391 12.922 12.031 1 97.88 211 GLY A O 1
ATOM 1530 N N . ALA A 1 212 ? 19.656 14.367 10.578 1 98.56 212 ALA A N 1
ATOM 1531 C CA . ALA A 1 212 ? 19.484 13.352 9.547 1 98.56 212 ALA A CA 1
ATOM 1532 C C . ALA A 1 212 ? 20.812 13.078 8.836 1 98.56 212 ALA A C 1
ATOM 1534 O O . ALA A 1 212 ? 21.766 13.836 8.984 1 98.56 212 ALA A O 1
ATOM 1535 N N . GLU A 1 213 ? 20.875 11.969 8.188 1 98.5 213 GLU A N 1
ATOM 1536 C CA . GLU A 1 213 ? 21.984 11.664 7.297 1 98.5 213 GLU A CA 1
ATOM 1537 C C . GLU A 1 213 ? 21.641 11.977 5.844 1 98.5 213 GLU A C 1
ATOM 1539 O O . GLU A 1 213 ? 20.484 11.828 5.43 1 98.5 213 GLU A O 1
ATOM 1544 N N . PRO A 1 214 ? 22.609 12.422 5.094 1 97.75 214 PRO A N 1
ATOM 1545 C CA . PRO A 1 214 ? 22.344 12.633 3.668 1 97.75 214 PRO A CA 1
ATOM 1546 C C . PRO A 1 214 ? 22.281 11.32 2.883 1 97.75 214 PRO A C 1
ATOM 1548 O O . PRO A 1 214 ? 23 10.367 3.207 1 97.75 214 PRO A O 1
ATOM 1551 N N . PHE A 1 215 ? 21.422 11.266 1.963 1 95.88 215 PHE A N 1
ATOM 1552 C CA . PHE A 1 215 ? 21.406 10.133 1.042 1 95.88 215 PHE A CA 1
ATOM 1553 C C . PHE A 1 215 ? 22.562 10.211 0.061 1 95.88 215 PHE A C 1
ATOM 1555 O O . PHE A 1 215 ? 22.594 11.094 -0.8 1 95.88 215 PHE A O 1
ATOM 1562 N N . LEU A 1 216 ? 23.5 9.273 0.134 1 90.25 216 LEU A N 1
ATOM 1563 C CA . LEU A 1 216 ? 24.734 9.383 -0.629 1 90.25 216 LEU A CA 1
ATOM 1564 C C . LEU A 1 216 ? 24.891 8.219 -1.594 1 90.25 216 LEU A C 1
ATOM 1566 O O . LEU A 1 216 ? 25.594 8.32 -2.602 1 90.25 216 LEU A O 1
ATOM 1570 N N . ARG A 1 217 ? 24.344 6.988 -1.347 1 86.88 217 ARG A N 1
ATOM 1571 C CA . ARG A 1 217 ? 24.547 5.781 -2.139 1 86.88 217 ARG A CA 1
ATOM 1572 C C . ARG A 1 217 ? 23.297 5.426 -2.936 1 86.88 217 ARG A C 1
ATOM 1574 O O . ARG A 1 217 ? 22.297 4.961 -2.371 1 86.88 217 ARG A O 1
ATOM 1581 N N . ASN A 1 218 ? 23.469 5.551 -4.164 1 88.69 218 ASN A N 1
ATOM 1582 C CA . ASN A 1 218 ? 22.312 5.328 -5.027 1 88.69 218 ASN A CA 1
ATOM 1583 C C . ASN A 1 218 ? 21.859 3.875 -4.98 1 88.69 218 ASN A C 1
ATOM 1585 O O . ASN A 1 218 ? 20.703 3.572 -5.316 1 88.69 218 ASN A O 1
ATOM 1589 N N . ASP A 1 219 ? 22.656 2.994 -4.605 1 91.94 219 ASP A N 1
ATOM 1590 C CA . ASP A 1 219 ? 22.312 1.576 -4.625 1 91.94 219 ASP A CA 1
ATOM 1591 C C . ASP A 1 219 ? 21.734 1.133 -3.285 1 91.94 219 ASP A C 1
ATOM 1593 O O . ASP A 1 219 ? 21.281 -0.008 -3.143 1 91.94 219 ASP A O 1
ATOM 1597 N N . GLU A 1 220 ? 21.734 2.072 -2.299 1 94.62 220 GLU A N 1
ATOM 1598 C CA . GLU A 1 220 ? 21.172 1.724 -1 1 94.62 220 GLU A CA 1
ATOM 1599 C C . GLU A 1 220 ? 19.656 1.576 -1.085 1 94.62 220 GLU A C 1
ATOM 1601 O O . GLU A 1 220 ? 18.984 2.379 -1.737 1 94.62 220 GLU A O 1
ATOM 1606 N N . ARG A 1 221 ? 19.125 0.514 -0.504 1 96.62 221 ARG A N 1
ATOM 1607 C CA . ARG A 1 221 ? 17.703 0.275 -0.385 1 96.62 221 ARG A CA 1
ATOM 1608 C C . ARG A 1 221 ? 17.266 0.277 1.076 1 96.62 221 ARG A C 1
ATOM 1610 O O . ARG A 1 221 ? 18.047 -0.043 1.966 1 96.62 221 ARG A O 1
ATOM 1617 N N . PHE A 1 222 ? 16.062 0.713 1.271 1 98 222 PHE A N 1
ATOM 1618 C CA . PHE A 1 222 ? 15.594 0.941 2.631 1 98 222 PHE A CA 1
ATOM 1619 C C . PHE A 1 222 ? 14.359 0.095 2.926 1 98 222 PHE A C 1
ATOM 1621 O O . PHE A 1 222 ? 13.484 -0.057 2.068 1 98 222 PHE A O 1
ATOM 1628 N N . ALA A 1 223 ? 14.297 -0.447 4.176 1 96.75 223 ALA A N 1
ATOM 1629 C CA . ALA A 1 223 ? 13.117 -1.212 4.586 1 96.75 223 ALA A CA 1
ATOM 1630 C C . ALA A 1 223 ? 11.906 -0.303 4.758 1 96.75 223 ALA A C 1
ATOM 1632 O O . ALA A 1 223 ? 10.766 -0.763 4.691 1 96.75 223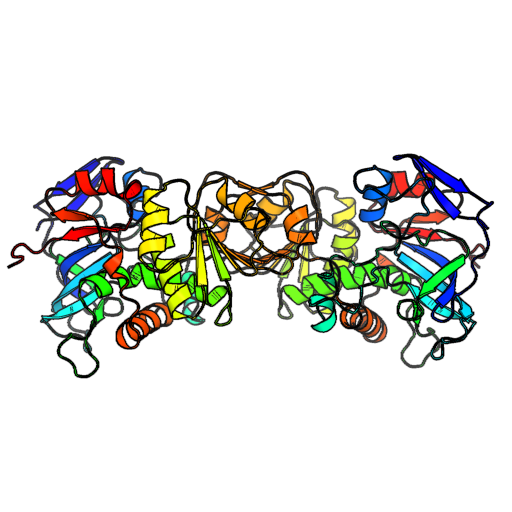 ALA A O 1
ATOM 1633 N N . ALA A 1 224 ? 12.18 0.991 4.961 1 98.62 224 ALA A N 1
ATOM 1634 C CA . ALA A 1 224 ? 11.117 1.976 5.164 1 98.62 224 ALA A CA 1
ATOM 1635 C C . ALA A 1 224 ? 11.445 3.291 4.465 1 98.62 224 ALA A C 1
ATOM 1637 O O . ALA A 1 224 ? 12.57 3.797 4.574 1 98.62 224 ALA A O 1
ATOM 1638 N N . VAL A 1 225 ? 10.477 3.799 3.695 1 98.88 225 VAL A N 1
ATOM 1639 C CA . VAL A 1 225 ? 10.617 5.066 2.984 1 98.88 225 VAL A CA 1
ATOM 1640 C C . VAL A 1 225 ? 9.406 5.953 3.273 1 98.88 225 VAL A C 1
ATOM 1642 O O . VAL A 1 225 ? 8.273 5.465 3.344 1 98.88 225 VAL A O 1
ATOM 1645 N N . VAL A 1 226 ? 9.617 7.211 3.559 1 98.94 226 VAL A N 1
ATOM 1646 C CA . VAL A 1 226 ? 8.547 8.195 3.678 1 98.94 226 VAL A CA 1
ATOM 1647 C C . VAL A 1 226 ? 8.625 9.188 2.52 1 98.94 226 VAL A C 1
ATOM 1649 O O . VAL A 1 226 ? 9.664 9.805 2.291 1 98.94 226 VAL A O 1
ATOM 1652 N N . GLU A 1 227 ? 7.625 9.242 1.746 1 98.88 227 GLU A N 1
ATOM 1653 C CA . GLU A 1 227 ? 7.516 10.227 0.677 1 98.88 227 GLU A CA 1
ATOM 1654 C C . GLU A 1 227 ? 6.73 11.453 1.136 1 98.88 227 GLU A C 1
ATOM 1656 O O . GLU A 1 227 ? 5.531 11.359 1.404 1 98.88 227 GLU A O 1
ATOM 1661 N N . ALA A 1 228 ? 7.406 12.57 1.289 1 98.31 228 ALA A N 1
ATOM 1662 C CA . ALA A 1 228 ? 6.789 13.758 1.877 1 98.31 228 ALA A CA 1
ATOM 1663 C C . ALA A 1 228 ? 6.797 14.922 0.893 1 98.31 228 ALA A C 1
ATOM 1665 O O . ALA A 1 228 ? 6.434 16.047 1.249 1 98.31 228 ALA A O 1
ATOM 1666 N N . SER A 1 229 ? 7.191 14.727 -0.339 1 96.75 229 SER A N 1
ATOM 1667 C CA . SER A 1 229 ? 7.352 15.836 -1.275 1 96.75 229 SER A CA 1
ATOM 1668 C C . SER A 1 229 ? 6.066 16.094 -2.059 1 96.75 229 SER A C 1
ATOM 1670 O O . SER A 1 229 ? 5.723 17.234 -2.348 1 96.75 229 SER A O 1
ATOM 1672 N N . GLY A 1 230 ? 5.414 15 -2.492 1 95.38 230 GLY A N 1
ATOM 1673 C CA . GLY A 1 230 ? 4.254 15.117 -3.359 1 95.38 230 GLY A CA 1
ATOM 1674 C C . GLY A 1 230 ? 4.617 15.305 -4.82 1 95.38 230 GLY A C 1
ATOM 1675 O O . GLY A 1 230 ? 3.734 15.406 -5.676 1 95.38 230 GLY A O 1
ATOM 1676 N N . ALA A 1 231 ? 5.902 15.359 -5.109 1 95.81 231 ALA A N 1
ATOM 1677 C CA . ALA A 1 231 ? 6.309 15.477 -6.504 1 95.81 231 ALA A CA 1
ATOM 1678 C C . ALA A 1 231 ? 5.957 14.219 -7.293 1 95.81 231 ALA A C 1
ATOM 1680 O O . ALA A 1 231 ? 6.113 13.102 -6.789 1 95.81 231 ALA A O 1
ATOM 1681 N N . PRO A 1 232 ? 5.523 14.359 -8.547 1 95.38 232 PRO A N 1
ATOM 1682 C CA . PRO A 1 232 ? 5.098 13.203 -9.328 1 95.38 232 PRO A CA 1
ATOM 1683 C C . PRO A 1 232 ? 6.203 12.156 -9.492 1 95.38 232 PRO A C 1
ATOM 1685 O O . PRO A 1 232 ? 5.922 10.961 -9.602 1 95.38 232 PRO A O 1
ATOM 1688 N N . SER A 1 233 ? 7.418 12.586 -9.453 1 95.94 233 SER A N 1
ATOM 1689 C CA . SER A 1 233 ? 8.531 11.664 -9.656 1 95.94 233 SER A CA 1
ATOM 1690 C C . SER A 1 233 ? 8.922 10.969 -8.352 1 95.94 233 SER A C 1
ATOM 1692 O O . SER A 1 233 ? 9.703 10.016 -8.359 1 95.94 233 SER A O 1
ATOM 1694 N N . ALA A 1 234 ? 8.359 11.375 -7.258 1 97.31 234 ALA A N 1
ATOM 1695 C CA . ALA A 1 234 ? 8.852 10.938 -5.953 1 97.31 234 ALA A CA 1
ATOM 1696 C C . ALA A 1 234 ? 8.352 9.531 -5.625 1 97.31 234 ALA A C 1
ATOM 1698 O O . ALA A 1 234 ? 9.062 8.742 -5 1 97.31 234 ALA A O 1
ATOM 1699 N N . LEU A 1 235 ? 7.113 9.25 -6.016 1 97.88 235 LEU A N 1
ATOM 1700 C CA . LEU A 1 235 ? 6.59 7.93 -5.695 1 97.88 235 LEU A CA 1
ATOM 1701 C C . LEU A 1 235 ? 7.359 6.844 -6.445 1 97.88 235 LEU A C 1
ATOM 1703 O O . LEU A 1 235 ? 7.797 5.859 -5.848 1 97.88 235 LEU A O 1
ATOM 1707 N N . PRO A 1 236 ? 7.598 6.969 -7.82 1 97.69 236 PRO A N 1
ATOM 1708 C CA . PRO A 1 236 ? 8.469 6.004 -8.5 1 97.69 236 PRO A CA 1
ATOM 1709 C C . PRO A 1 236 ? 9.844 5.887 -7.84 1 97.69 236 PRO A C 1
ATOM 1711 O O . PRO A 1 236 ? 10.375 4.781 -7.711 1 97.69 236 PRO A O 1
ATOM 1714 N N . GLU A 1 237 ? 10.383 7.004 -7.426 1 97.31 237 GLU A N 1
ATOM 1715 C CA . GLU A 1 237 ? 11.672 6.977 -6.738 1 97.31 237 GLU A CA 1
ATOM 1716 C C . GLU A 1 237 ? 11.578 6.195 -5.43 1 97.31 237 GLU A C 1
ATOM 1718 O O . GLU A 1 237 ? 12.453 5.379 -5.125 1 97.31 237 GLU A O 1
ATOM 1723 N N . ALA A 1 238 ? 10.523 6.477 -4.641 1 98.62 238 ALA A N 1
ATOM 1724 C CA . ALA A 1 238 ? 10.312 5.754 -3.389 1 98.62 238 ALA A CA 1
ATOM 1725 C C . ALA A 1 238 ? 10.258 4.246 -3.631 1 98.62 238 ALA A C 1
ATOM 1727 O O . ALA A 1 238 ? 10.906 3.473 -2.924 1 98.62 238 ALA A O 1
ATOM 1728 N N . ILE A 1 239 ? 9.523 3.84 -4.605 1 98.44 239 ILE A N 1
ATOM 1729 C CA . ILE A 1 239 ? 9.375 2.428 -4.941 1 98.44 239 ILE A CA 1
ATOM 1730 C C . ILE A 1 239 ? 10.742 1.837 -5.293 1 98.44 239 ILE A C 1
ATOM 1732 O O . ILE A 1 239 ? 11.102 0.757 -4.816 1 98.44 239 ILE A O 1
ATOM 1736 N N . SER A 1 240 ? 11.477 2.58 -6.098 1 97.69 240 SER A N 1
ATOM 1737 C CA . SER A 1 240 ? 12.781 2.096 -6.539 1 97.69 240 SER A CA 1
ATOM 1738 C C . SER A 1 240 ? 13.75 1.967 -5.367 1 97.69 240 SER A C 1
ATOM 1740 O O . SER A 1 240 ? 14.609 1.083 -5.359 1 97.69 240 SER A O 1
ATOM 1742 N N . ARG A 1 241 ? 13.586 2.738 -4.344 1 98.25 241 ARG A N 1
ATOM 1743 C CA . ARG A 1 241 ? 14.539 2.816 -3.244 1 98.25 241 ARG A CA 1
ATOM 1744 C C . ARG A 1 241 ? 14.109 1.927 -2.082 1 98.25 241 ARG A C 1
ATOM 1746 O O . ARG A 1 241 ? 14.836 1.789 -1.098 1 98.25 241 ARG A O 1
ATOM 1753 N N . THR A 1 242 ? 13.016 1.354 -2.164 1 98.19 242 THR A N 1
ATOM 1754 C CA . THR A 1 242 ? 12.531 0.497 -1.087 1 98.19 242 THR A CA 1
ATOM 1755 C C . THR A 1 242 ? 12.984 -0.943 -1.292 1 98.19 242 THR A C 1
ATOM 1757 O O . THR A 1 242 ? 12.938 -1.462 -2.41 1 98.19 242 THR A O 1
ATOM 1760 N N . ALA A 1 243 ? 13.492 -1.561 -0.246 1 96.12 243 ALA A N 1
ATOM 1761 C CA . ALA A 1 243 ? 13.938 -2.951 -0.272 1 96.12 243 ALA A CA 1
ATOM 1762 C C . ALA A 1 243 ? 12.758 -3.906 -0.387 1 96.12 243 ALA A C 1
ATOM 1764 O O . ALA A 1 243 ? 11.609 -3.514 -0.162 1 96.12 243 ALA A O 1
ATOM 1765 N N . HIS A 1 244 ? 13.055 -5.133 -0.797 1 95.38 244 HIS A N 1
ATOM 1766 C CA . HIS A 1 244 ? 12.023 -6.168 -0.797 1 95.38 244 HIS A CA 1
ATOM 1767 C C . HIS A 1 244 ? 11.336 -6.266 0.561 1 95.38 244 HIS A C 1
ATOM 1769 O O . HIS A 1 244 ? 11.992 -6.152 1.601 1 95.38 244 HIS A O 1
ATOM 1775 N N . ASP A 1 245 ? 9.992 -6.418 0.514 1 95.25 245 ASP A N 1
ATOM 1776 C CA . ASP A 1 245 ? 9.148 -6.539 1.697 1 95.25 245 ASP A CA 1
ATOM 1777 C C . ASP A 1 245 ? 9.086 -5.223 2.469 1 95.25 245 ASP A C 1
ATOM 1779 O O . ASP A 1 245 ? 8.625 -5.188 3.613 1 95.25 245 ASP A O 1
ATOM 1783 N N . GLY A 1 246 ? 9.602 -4.172 1.881 1 96.94 246 GLY A N 1
ATOM 1784 C CA . GLY A 1 246 ? 9.617 -2.883 2.557 1 96.94 246 GLY A CA 1
ATOM 1785 C C . GLY A 1 246 ? 8.289 -2.15 2.473 1 96.94 246 GLY A C 1
ATOM 1786 O O . GLY A 1 246 ? 7.34 -2.646 1.869 1 96.94 246 GLY A O 1
ATOM 1787 N N . SER A 1 247 ? 8.258 -0.972 3.154 1 98.44 247 SER A N 1
ATOM 1788 C CA . SER A 1 247 ? 7.039 -0.178 3.236 1 98.44 247 SER A CA 1
ATOM 1789 C C . SER A 1 247 ? 7.305 1.283 2.889 1 98.44 247 SER A C 1
ATOM 1791 O O . SER A 1 247 ? 8.398 1.793 3.127 1 98.44 247 SER A O 1
ATOM 1793 N N . ILE A 1 248 ? 6.305 1.882 2.301 1 98.88 248 ILE A N 1
ATOM 1794 C CA . ILE A 1 248 ? 6.324 3.297 1.95 1 98.88 248 ILE A CA 1
ATOM 1795 C C . ILE A 1 248 ? 5.164 4.016 2.641 1 98.88 248 ILE A C 1
ATOM 1797 O O . ILE A 1 248 ? 4.012 3.6 2.523 1 98.88 248 ILE A O 1
ATOM 1801 N N . ALA A 1 249 ? 5.426 5.02 3.424 1 98.94 249 ALA A N 1
ATOM 1802 C CA . ALA A 1 249 ? 4.41 5.941 3.926 1 98.94 249 ALA A CA 1
ATOM 1803 C C . ALA A 1 249 ? 4.301 7.172 3.033 1 98.94 249 ALA A C 1
ATOM 1805 O O . ALA A 1 249 ? 5.266 7.922 2.875 1 98.94 249 ALA A O 1
ATOM 1806 N N . LEU A 1 250 ? 3.166 7.348 2.502 1 98.75 250 LEU A N 1
ATOM 1807 C CA . LEU A 1 250 ? 2.914 8.453 1.585 1 98.75 250 LEU A CA 1
ATOM 1808 C C . LEU A 1 250 ? 2.209 9.602 2.297 1 98.75 250 LEU A C 1
ATOM 1810 O O . LEU A 1 250 ? 1.062 9.461 2.729 1 98.75 250 LEU A O 1
ATOM 1814 N N . ILE A 1 251 ? 2.873 10.703 2.439 1 98.44 251 ILE A N 1
ATOM 1815 C CA . ILE A 1 251 ? 2.297 11.922 3.002 1 98.44 251 ILE A CA 1
ATOM 1816 C C . ILE A 1 251 ? 2.053 12.938 1.891 1 98.44 251 ILE A C 1
ATOM 1818 O O . ILE A 1 251 ? 1.025 13.617 1.881 1 98.44 251 ILE A O 1
ATOM 1822 N N . GLY A 1 252 ? 3.033 13 0.97 1 97.25 252 GLY A N 1
ATOM 1823 C CA . GLY A 1 252 ? 2.938 13.938 -0.135 1 97.25 252 GLY A CA 1
ATOM 1824 C C . GLY A 1 252 ? 1.73 13.695 -1.021 1 97.25 252 GLY A C 1
ATOM 1825 O O . GLY A 1 252 ? 1.448 12.555 -1.396 1 97.25 252 GLY A O 1
ATOM 1826 N N . GLN A 1 253 ? 1.013 14.781 -1.306 1 96.12 253 GLN A N 1
ATOM 1827 C CA . GLN A 1 253 ? -0.198 14.703 -2.117 1 96.12 253 GLN A CA 1
ATOM 1828 C C . GLN A 1 253 ? -0.017 15.43 -3.445 1 96.12 253 GLN A C 1
ATOM 1830 O O . GLN A 1 253 ? 0.554 16.516 -3.486 1 96.12 253 GLN A O 1
ATOM 1835 N N . SER A 1 254 ? -0.447 14.781 -4.508 1 95.06 254 SER A N 1
ATOM 1836 C CA . SER A 1 254 ? -0.411 15.422 -5.816 1 95.06 254 SER A CA 1
ATOM 1837 C C . SER A 1 254 ? -1.612 15.016 -6.664 1 95.06 254 SER A C 1
ATOM 1839 O O . SER A 1 254 ? -2.008 13.844 -6.668 1 95.06 254 SER A O 1
ATOM 1841 N N . GLU A 1 255 ? -2.162 16 -7.359 1 94 255 GLU A N 1
ATOM 1842 C CA . GLU A 1 255 ? -3.195 15.727 -8.352 1 94 255 GLU A CA 1
ATOM 1843 C C . GLU A 1 255 ? -2.586 15.234 -9.664 1 94 255 GLU A C 1
ATOM 1845 O O . GLU A 1 255 ? -3.287 14.672 -10.508 1 94 255 GLU A O 1
ATOM 1850 N N . GLN A 1 256 ? -1.395 15.547 -9.836 1 96.12 256 GLN A N 1
ATOM 1851 C CA . GLN A 1 256 ? -0.689 15.008 -10.992 1 96.12 256 GLN A CA 1
ATOM 1852 C C . GLN A 1 256 ? -0.373 13.523 -10.797 1 96.12 256 GLN A C 1
ATOM 1854 O O . GLN A 1 256 ? -0.014 13.102 -9.695 1 96.12 256 GLN A O 1
ATOM 1859 N N . THR A 1 257 ? -0.461 12.789 -11.852 1 97.19 257 THR A N 1
ATOM 1860 C CA . THR A 1 257 ? -0.289 11.344 -11.734 1 97.19 257 THR A CA 1
ATOM 1861 C C . THR A 1 257 ? 1.192 10.977 -11.695 1 97.19 257 THR A C 1
ATOM 1863 O O . THR A 1 257 ? 2.018 11.633 -12.328 1 97.19 257 THR A O 1
ATOM 1866 N N . SER A 1 258 ? 1.476 10.008 -10.945 1 97.31 258 SER A N 1
ATOM 1867 C CA . SER A 1 258 ? 2.762 9.312 -10.953 1 97.31 258 SER A CA 1
ATOM 1868 C C . SER A 1 258 ? 2.686 8.008 -11.734 1 97.31 258 SER A C 1
ATOM 1870 O O . SER A 1 258 ? 1.702 7.273 -11.633 1 97.31 258 SER A O 1
ATOM 1872 N N . PRO A 1 259 ? 3.635 7.777 -12.57 1 96.62 259 PRO A N 1
ATOM 1873 C CA . PRO A 1 259 ? 3.688 6.5 -13.289 1 96.62 259 PRO A CA 1
ATOM 1874 C C . PRO A 1 259 ? 4.293 5.379 -12.445 1 96.62 259 PRO A C 1
ATOM 1876 O O . PRO A 1 259 ? 5.457 5.461 -12.047 1 96.62 259 PRO A O 1
ATOM 1879 N N . ILE A 1 260 ? 3.51 4.352 -12.211 1 96.12 260 ILE A N 1
ATOM 1880 C CA . ILE A 1 260 ? 4.027 3.254 -11.406 1 96.12 260 ILE A CA 1
ATOM 1881 C C . ILE A 1 260 ? 3.852 1.935 -12.156 1 96.12 260 ILE A C 1
ATOM 1883 O O . ILE A 1 260 ? 2.838 1.722 -12.82 1 96.12 260 ILE A O 1
ATOM 1887 N N . ARG A 1 261 ? 4.895 1.081 -12.18 1 97 261 ARG A N 1
ATOM 1888 C CA . ARG A 1 261 ? 4.785 -0.294 -12.656 1 97 261 ARG A CA 1
ATOM 1889 C C . ARG A 1 261 ? 4.332 -1.226 -11.539 1 97 261 ARG A C 1
ATOM 1891 O O . ARG A 1 261 ? 5.02 -1.373 -10.531 1 97 261 ARG A O 1
ATOM 1898 N N . THR A 1 262 ? 3.152 -1.855 -11.719 1 97.88 262 THR A N 1
ATOM 1899 C CA . THR A 1 262 ? 2.693 -2.773 -10.688 1 97.88 262 THR A CA 1
ATOM 1900 C C . THR A 1 262 ? 3.652 -3.953 -10.547 1 97.88 262 THR A C 1
ATOM 1902 O O . THR A 1 262 ? 3.756 -4.551 -9.469 1 97.88 262 THR A O 1
ATOM 1905 N N . PHE A 1 263 ? 4.453 -4.242 -11.586 1 96.88 263 PHE A N 1
ATOM 1906 C CA . PHE A 1 263 ? 5.484 -5.27 -11.547 1 96.88 263 PHE A CA 1
ATOM 1907 C C . PHE A 1 263 ? 6.418 -5.059 -10.359 1 96.88 263 PHE A C 1
ATOM 1909 O O . PHE A 1 263 ? 6.691 -5.992 -9.602 1 96.88 263 PHE A O 1
ATOM 1916 N N . ASP A 1 264 ? 6.855 -3.859 -10.102 1 97.44 264 ASP A N 1
ATOM 1917 C CA . ASP A 1 264 ? 7.801 -3.549 -9.031 1 97.44 264 ASP A CA 1
ATOM 1918 C C . ASP A 1 264 ? 7.16 -3.742 -7.66 1 97.44 264 ASP A C 1
ATOM 1920 O O . ASP A 1 264 ? 7.789 -4.281 -6.746 1 97.44 264 ASP A O 1
ATOM 1924 N N . LEU A 1 265 ? 5.906 -3.309 -7.496 1 98.38 265 LEU A N 1
ATOM 1925 C CA . LEU A 1 265 ? 5.207 -3.422 -6.223 1 98.38 265 LEU A CA 1
ATOM 1926 C C . LEU A 1 265 ? 5.027 -4.883 -5.828 1 98.38 265 LEU A C 1
ATOM 1928 O O . LEU A 1 265 ? 5.234 -5.246 -4.668 1 98.38 265 LEU A O 1
ATOM 1932 N N . VAL A 1 266 ? 4.625 -5.695 -6.773 1 98 266 VAL A N 1
ATOM 1933 C CA . VAL A 1 266 ? 4.344 -7.102 -6.496 1 98 266 VAL A CA 1
ATOM 1934 C C . VAL A 1 266 ? 5.652 -7.859 -6.293 1 98 266 VAL A C 1
ATOM 1936 O O . VAL A 1 266 ? 5.824 -8.547 -5.281 1 98 266 VAL A O 1
ATOM 1939 N N . GLN A 1 267 ? 6.625 -7.688 -7.211 1 96 267 GLN A N 1
ATOM 1940 C CA . GLN A 1 267 ? 7.875 -8.438 -7.145 1 96 267 GLN A CA 1
ATOM 1941 C C . GLN A 1 267 ? 8.625 -8.148 -5.848 1 96 267 GLN A C 1
ATOM 1943 O O . GLN A 1 267 ? 9.273 -9.031 -5.285 1 96 267 GLN A O 1
ATOM 1948 N N . LYS A 1 268 ? 8.508 -6.93 -5.375 1 97 268 LYS A N 1
ATOM 1949 C CA . LYS A 1 268 ? 9.211 -6.551 -4.152 1 97 268 LYS A CA 1
ATOM 1950 C C . LYS A 1 268 ? 8.336 -6.766 -2.924 1 97 268 LYS A C 1
ATOM 1952 O O . LYS A 1 268 ? 8.781 -6.586 -1.791 1 97 268 LYS A O 1
ATOM 1957 N N . ARG A 1 269 ? 7.074 -7.09 -3.176 1 97.75 269 ARG A N 1
ATOM 1958 C CA . ARG A 1 269 ? 6.125 -7.281 -2.084 1 97.75 269 ARG A CA 1
ATOM 1959 C C . ARG A 1 269 ? 6.031 -6.031 -1.216 1 97.75 269 ARG A C 1
ATOM 1961 O O . ARG A 1 269 ? 6.145 -6.113 0.01 1 97.75 269 ARG A O 1
ATOM 1968 N N . LEU A 1 270 ? 5.887 -4.898 -1.853 1 98.44 270 LEU A N 1
ATOM 1969 C CA . LEU A 1 270 ? 5.875 -3.625 -1.139 1 98.44 270 LEU A CA 1
ATOM 1970 C C . LEU A 1 270 ? 4.5 -3.355 -0.533 1 98.44 270 LEU A C 1
ATOM 1972 O O . LEU A 1 270 ? 3.488 -3.85 -1.033 1 98.44 270 LEU A O 1
ATOM 1976 N N . THR A 1 271 ? 4.512 -2.609 0.551 1 98.62 271 THR A N 1
ATOM 1977 C CA . THR A 1 271 ? 3.295 -2.035 1.113 1 98.62 271 THR A CA 1
ATOM 1978 C C . THR A 1 271 ? 3.338 -0.511 1.055 1 98.62 271 THR A C 1
ATOM 1980 O O . THR A 1 271 ? 4.328 0.103 1.461 1 98.62 271 THR A O 1
ATOM 1983 N N . ILE A 1 272 ? 2.324 0.076 0.485 1 98.88 272 ILE A N 1
ATOM 1984 C CA . ILE A 1 272 ? 2.189 1.528 0.454 1 98.88 272 ILE A CA 1
ATOM 1985 C C . ILE A 1 272 ? 1.048 1.962 1.37 1 98.88 272 ILE A C 1
ATOM 1987 O O . ILE A 1 272 ? -0.066 1.44 1.273 1 98.88 272 ILE A O 1
ATOM 1991 N N . HIS A 1 273 ? 1.33 2.895 2.256 1 98.75 273 HIS A N 1
ATOM 1992 C CA . HIS A 1 273 ? 0.334 3.479 3.146 1 98.75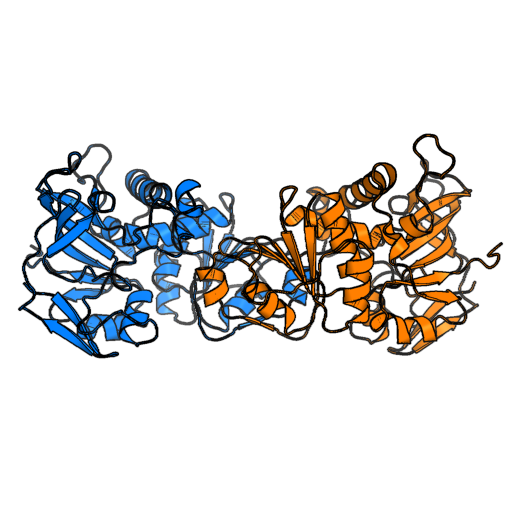 273 HIS A CA 1
ATOM 1993 C C . HIS A 1 273 ? 0.046 4.93 2.775 1 98.75 273 HIS A C 1
ATOM 1995 O O . HIS A 1 273 ? 0.935 5.781 2.848 1 98.75 273 HIS A O 1
ATOM 2001 N N . GLY A 1 274 ? -1.203 5.145 2.379 1 98.75 274 GLY A N 1
ATOM 2002 C CA . GLY A 1 274 ? -1.623 6.539 2.363 1 98.75 274 GLY A CA 1
ATOM 2003 C C . GLY A 1 274 ? -1.816 7.117 3.75 1 98.75 274 GLY A C 1
ATOM 2004 O O . GLY A 1 274 ? -2.646 6.633 4.523 1 98.75 274 GLY A O 1
ATOM 2005 N N . CYS A 1 275 ? -1.116 8.156 4.047 1 98.44 275 CYS A N 1
ATOM 2006 C CA . CYS A 1 275 ? -1.131 8.695 5.402 1 98.44 275 CYS A CA 1
ATOM 2007 C C . CYS A 1 275 ? -1.791 10.07 5.434 1 98.44 275 CYS A C 1
ATOM 2009 O O . CYS A 1 275 ? -1.225 11.047 4.938 1 98.44 275 CYS A O 1
ATOM 2011 N N . LEU A 1 276 ? -2.961 10.086 6.023 1 97.62 276 LEU A N 1
ATOM 2012 C CA . LEU A 1 276 ? -3.715 11.32 6.16 1 97.62 276 LEU A CA 1
ATOM 2013 C C . LEU A 1 276 ? -3.793 11.758 7.621 1 97.62 276 LEU A C 1
ATOM 2015 O O . LEU A 1 276 ? -4.414 11.078 8.438 1 97.62 276 LEU A O 1
ATOM 2019 N N . ILE A 1 277 ? -3.207 12.672 7.988 1 97.69 277 ILE A N 1
ATOM 2020 C CA . ILE A 1 277 ? -3.24 13.367 9.266 1 97.69 277 ILE A CA 1
ATOM 2021 C C . ILE A 1 277 ? -3.23 12.352 10.414 1 97.69 277 ILE A C 1
ATOM 2023 O O . ILE A 1 277 ? -2.494 11.367 10.367 1 97.69 277 ILE A O 1
ATOM 2027 N N . TYR A 1 278 ? -3.889 12.617 11.5 1 98.12 278 TYR A N 1
ATOM 2028 C CA . TYR A 1 278 ? -3.92 11.867 12.758 1 98.12 278 TYR A CA 1
ATOM 2029 C C . TYR A 1 278 ? -5.348 11.711 13.266 1 98.12 278 TYR A C 1
ATOM 2031 O O . TYR A 1 278 ? -6.266 12.383 12.773 1 98.12 278 TYR A O 1
ATOM 2039 N N . ASP A 1 279 ? -5.539 10.805 14.188 1 97.75 279 ASP A N 1
ATOM 2040 C CA . ASP A 1 279 ? -6.867 10.586 14.75 1 97.75 279 ASP A CA 1
ATOM 2041 C C . ASP A 1 279 ? -7.07 11.398 16.031 1 97.75 279 ASP A C 1
ATOM 2043 O O . ASP A 1 279 ? -6.16 11.5 16.859 1 97.75 279 ASP A O 1
ATOM 2047 N N . HIS A 1 280 ? -8.211 12.062 16.156 1 97.81 280 HIS A N 1
ATOM 2048 C CA . HIS A 1 280 ? -8.648 12.734 17.375 1 97.81 280 HIS A CA 1
ATOM 2049 C C . HIS A 1 280 ? -9.297 11.75 18.344 1 97.81 280 HIS A C 1
ATOM 2051 O O . HIS A 1 280 ? -10.062 10.875 17.938 1 97.81 280 HIS A O 1
ATOM 2057 N N . PRO A 1 281 ? -9.086 11.82 19.641 1 96.94 281 PRO A N 1
ATOM 2058 C CA . PRO A 1 281 ? -8.117 12.758 20.203 1 96.94 281 PRO A CA 1
ATOM 2059 C C . PRO A 1 281 ? -6.707 12.172 20.281 1 96.94 281 PRO A C 1
ATOM 2061 O O . PRO A 1 281 ? -5.75 12.898 20.562 1 96.94 281 PRO A O 1
ATOM 2064 N N . GLY A 1 282 ? -6.582 10.867 20.016 1 96.12 282 GLY A N 1
ATOM 2065 C CA . GLY A 1 282 ? -5.406 10.094 20.375 1 96.12 282 GLY A CA 1
ATOM 2066 C C . GLY A 1 282 ? -4.133 10.617 19.734 1 96.12 282 GLY A C 1
ATOM 2067 O O . GLY A 1 282 ? -3.104 10.742 20.391 1 96.12 282 GLY A O 1
ATOM 2068 N N . GLY A 1 283 ? -4.191 10.961 18.484 1 96.12 283 GLY A N 1
ATOM 2069 C CA . GLY A 1 283 ? -3.002 11.391 17.766 1 96.12 283 GLY A CA 1
ATOM 2070 C C . GLY A 1 283 ? -2.428 12.695 18.281 1 96.12 283 GLY A C 1
ATOM 2071 O O . GLY A 1 283 ? -1.215 12.82 18.469 1 96.12 283 GLY A O 1
ATOM 2072 N N . PHE A 1 284 ? -3.281 13.617 18.547 1 96.06 284 PHE A N 1
ATOM 2073 C CA . PHE A 1 284 ? -2.846 14.922 19.031 1 96.06 284 PHE A CA 1
ATOM 2074 C C . PHE A 1 284 ? -2.34 14.828 20.469 1 96.06 284 PHE A C 1
ATOM 2076 O O . PHE A 1 284 ? -1.297 15.391 20.797 1 96.06 284 PHE A O 1
ATOM 2083 N N . ALA A 1 285 ? -3.039 14.078 21.281 1 96.62 285 ALA A N 1
ATOM 2084 C CA . ALA A 1 285 ? -2.639 13.875 22.672 1 96.62 285 ALA A CA 1
ATOM 2085 C C . ALA A 1 285 ? -1.261 13.219 22.75 1 96.62 285 ALA A C 1
ATOM 2087 O O . ALA A 1 285 ? -0.408 13.656 23.531 1 96.62 285 ALA A O 1
ATOM 2088 N N . ALA A 1 286 ? -1.072 12.25 21.953 1 96.62 286 ALA A N 1
ATOM 2089 C CA . ALA A 1 286 ? 0.203 11.539 21.938 1 96.62 286 ALA A CA 1
ATOM 2090 C C . ALA A 1 286 ? 1.342 12.461 21.516 1 96.62 286 ALA A C 1
ATOM 2092 O O . ALA A 1 286 ? 2.461 12.344 22.016 1 96.62 286 ALA A O 1
ATOM 2093 N N . THR A 1 287 ? 1.07 13.328 20.609 1 97.75 287 THR A N 1
ATOM 2094 C CA . THR A 1 287 ? 2.08 14.258 20.125 1 97.75 287 THR A CA 1
ATOM 2095 C C . THR A 1 287 ? 2.484 15.242 21.219 1 97.75 287 THR A C 1
ATOM 2097 O O . THR A 1 287 ? 3.674 15.477 21.438 1 97.75 287 THR A O 1
ATOM 2100 N N . LEU A 1 288 ? 1.506 15.781 21.938 1 96.62 288 LEU A N 1
ATOM 2101 C CA . LEU A 1 288 ? 1.808 16.703 23.016 1 96.62 288 LEU A CA 1
ATOM 2102 C C . LEU A 1 288 ? 2.549 15.992 24.141 1 96.62 288 LEU A C 1
ATOM 2104 O O . LEU A 1 288 ? 3.451 16.562 24.766 1 96.62 288 LEU A O 1
ATOM 2108 N N . ASP A 1 289 ? 2.154 14.75 24.391 1 95.44 289 ASP A N 1
ATOM 2109 C CA . ASP A 1 289 ? 2.865 13.961 25.375 1 95.44 289 ASP A CA 1
ATOM 2110 C C . ASP A 1 289 ? 4.32 13.742 24.969 1 95.44 289 ASP A C 1
ATOM 2112 O O . ASP A 1 289 ? 5.227 13.844 25.812 1 95.44 289 ASP A O 1
ATOM 2116 N N . LEU A 1 290 ? 4.504 13.492 23.75 1 95.69 290 LEU A N 1
ATOM 2117 C CA . LEU A 1 290 ? 5.859 13.312 23.234 1 95.69 290 LEU A CA 1
ATOM 2118 C C . LEU A 1 290 ? 6.684 14.586 23.422 1 95.69 290 LEU A C 1
ATOM 2120 O O . LEU A 1 290 ? 7.84 14.523 23.828 1 95.69 290 LEU A O 1
ATOM 2124 N N . LEU A 1 291 ? 6.137 15.695 23.094 1 95.88 291 LEU A N 1
ATOM 2125 C CA . LEU A 1 291 ? 6.828 16.969 23.219 1 95.88 291 LEU A CA 1
ATOM 2126 C C . LEU A 1 291 ? 7.172 17.266 24.672 1 95.88 291 LEU A C 1
ATOM 2128 O O . LEU A 1 291 ? 8.188 17.906 24.953 1 95.88 291 LEU A O 1
ATOM 2132 N N . ARG A 1 292 ? 6.367 16.75 25.562 1 92.81 292 ARG A N 1
ATOM 2133 C CA . ARG A 1 292 ? 6.57 17 26.984 1 92.81 292 ARG A CA 1
ATOM 2134 C C . ARG A 1 292 ? 7.66 16.094 27.547 1 92.81 292 ARG A C 1
ATOM 2136 O O . ARG A 1 292 ? 8.422 16.5 28.422 1 92.81 292 ARG A O 1
ATOM 2143 N N . THR A 1 293 ? 7.762 14.891 26.953 1 91.81 293 THR A N 1
ATOM 2144 C CA . THR A 1 293 ? 8.562 13.867 27.609 1 91.81 293 THR A CA 1
ATOM 2145 C C . THR A 1 293 ? 9.859 13.625 26.844 1 91.81 293 THR A C 1
ATOM 2147 O O . THR A 1 293 ? 10.789 13 27.359 1 91.81 293 THR A O 1
ATOM 2150 N N . HIS A 1 294 ? 9.922 14.117 25.562 1 91.5 294 HIS A N 1
ATOM 2151 C CA . HIS A 1 294 ? 11.117 13.906 24.75 1 91.5 294 HIS A CA 1
ATOM 2152 C C . HIS A 1 294 ? 11.633 15.227 24.188 1 91.5 294 HIS A C 1
ATOM 2154 O O . HIS A 1 294 ? 10.859 16.172 23.984 1 91.5 294 HIS A O 1
ATOM 2160 N N . ASP A 1 295 ? 12.906 15.25 23.984 1 92.06 295 ASP A N 1
ATOM 2161 C CA . ASP A 1 295 ? 13.523 16.438 23.406 1 92.06 295 ASP A CA 1
ATOM 2162 C C . ASP A 1 295 ? 13.508 16.391 21.875 1 92.06 295 ASP A C 1
ATOM 2164 O O . ASP A 1 295 ? 14.562 16.359 21.25 1 92.06 295 ASP A O 1
ATOM 2168 N N . VAL A 1 296 ? 12.336 16.516 21.297 1 95.94 296 VAL A N 1
ATOM 2169 C CA . VAL A 1 296 ? 12.148 16.453 19.859 1 95.94 296 VAL A CA 1
ATOM 2170 C C . VAL A 1 296 ? 12.492 17.797 19.234 1 95.94 296 VAL A C 1
ATOM 2172 O O . VAL A 1 296 ? 13.094 17.859 18.156 1 95.94 296 VAL A O 1
ATOM 2175 N N . ARG A 1 297 ? 12.086 18.875 19.797 1 96.56 297 ARG A N 1
ATOM 2176 C CA . ARG A 1 297 ? 12.344 20.266 19.453 1 96.56 297 ARG A CA 1
ATOM 2177 C C . ARG A 1 297 ? 11.977 20.547 18 1 96.56 297 ARG A C 1
ATOM 2179 O O . ARG A 1 297 ? 12.82 21 17.219 1 96.56 297 ARG A O 1
ATOM 2186 N N . PRO A 1 298 ? 10.711 20.328 17.656 1 98.5 298 PRO A N 1
ATOM 2187 C CA . PRO A 1 298 ? 10.305 20.562 16.281 1 98.5 298 PRO A CA 1
ATOM 2188 C C . PRO A 1 298 ? 10.367 22.047 15.891 1 98.5 298 PRO A C 1
ATOM 2190 O O . PRO A 1 298 ? 10.422 22.375 14.711 1 98.5 298 PRO A O 1
ATOM 2193 N N . GLY A 1 299 ? 10.367 22.875 16.828 1 98.06 299 GLY A N 1
ATOM 2194 C CA . GLY A 1 299 ? 10.445 24.312 16.578 1 98.06 299 GLY A CA 1
ATOM 2195 C C . GLY A 1 299 ? 11.703 24.719 15.836 1 98.06 299 GLY A C 1
ATOM 2196 O O . GLY A 1 299 ? 11.781 25.812 15.281 1 98.06 299 GLY A O 1
ATOM 2197 N N . ARG A 1 300 ? 12.719 23.859 15.82 1 97.81 300 ARG A N 1
ATOM 2198 C CA . ARG A 1 300 ? 13.984 24.141 15.156 1 97.81 300 ARG A CA 1
ATOM 2199 C C . ARG A 1 300 ? 13.797 24.281 13.648 1 97.81 300 ARG A C 1
ATOM 2201 O O . ARG A 1 300 ? 14.672 24.812 12.953 1 97.81 300 ARG A O 1
ATOM 2208 N N . ILE A 1 301 ? 12.633 23.859 13.156 1 98.44 301 ILE A N 1
ATOM 2209 C CA . ILE A 1 301 ? 12.438 23.953 11.711 1 98.44 301 ILE A CA 1
ATOM 2210 C C . ILE A 1 301 ? 11.844 25.312 11.367 1 98.44 301 ILE A C 1
ATOM 2212 O O . ILE A 1 301 ? 11.742 25.672 10.188 1 98.44 301 ILE A O 1
ATOM 2216 N N . LEU A 1 302 ? 11.305 26.062 12.398 1 98.06 302 LEU A N 1
ATOM 2217 C CA . LEU A 1 302 ? 10.789 27.406 12.172 1 98.06 302 LEU A CA 1
ATOM 2218 C C . LEU A 1 302 ? 11.922 28.359 11.82 1 98.06 302 LEU A C 1
ATOM 2220 O O . LEU A 1 302 ? 12.688 28.781 12.688 1 98.06 302 LEU A O 1
ATOM 2224 N N . ARG A 1 303 ? 11.906 28.75 10.477 1 97.38 303 ARG A N 1
ATOM 2225 C CA . ARG A 1 303 ? 13.07 29.5 10.023 1 97.38 303 ARG A CA 1
ATOM 2226 C C . ARG A 1 303 ? 12.672 30.875 9.477 1 97.38 303 ARG A C 1
ATOM 2228 O O . ARG A 1 303 ? 13.516 31.766 9.359 1 97.38 303 ARG A O 1
ATOM 2235 N N . HIS A 1 304 ? 11.398 31.078 9.164 1 97.62 304 HIS A N 1
ATOM 2236 C CA . HIS A 1 304 ? 10.961 32.312 8.531 1 97.62 304 HIS A CA 1
ATOM 2237 C C . HIS A 1 304 ? 9.758 32.906 9.258 1 97.62 304 HIS A C 1
ATOM 2239 O O . HIS A 1 304 ? 8.648 32.375 9.148 1 97.62 304 HIS A O 1
ATOM 2245 N N . ARG A 1 305 ? 10 34 9.898 1 97.94 305 ARG A N 1
ATOM 2246 C CA . ARG A 1 305 ? 8.953 34.688 10.648 1 97.94 305 ARG A CA 1
ATOM 2247 C C . ARG A 1 305 ? 8.406 35.875 9.859 1 97.94 305 ARG A C 1
ATOM 2249 O O . ARG A 1 305 ? 9.164 36.656 9.258 1 97.94 305 ARG A O 1
ATOM 2256 N N . PHE A 1 306 ? 7.172 36 9.844 1 97.81 306 PHE A N 1
ATOM 2257 C CA . PHE A 1 306 ? 6.5 37.125 9.227 1 97.81 306 PHE A CA 1
ATOM 2258 C C . PHE A 1 306 ? 5.5 37.75 10.195 1 97.81 306 PHE A C 1
ATOM 2260 O O . PHE A 1 306 ? 5.086 37.125 11.164 1 97.81 306 PHE A O 1
ATOM 2267 N N . SER A 1 307 ? 5.199 39 9.945 1 95.44 307 SER A N 1
ATOM 2268 C CA . SER A 1 307 ? 4.121 39.656 10.664 1 95.44 307 SER A CA 1
ATOM 2269 C C . SER A 1 307 ? 2.801 39.562 9.906 1 95.44 307 SER A C 1
ATOM 2271 O O . SER A 1 307 ? 2.775 39.125 8.75 1 95.44 307 SER A O 1
ATOM 2273 N N . PHE A 1 308 ? 1.814 39.812 10.672 1 91.69 308 PHE A N 1
ATOM 2274 C CA . PHE A 1 308 ? 0.469 39.844 10.109 1 91.69 308 PHE A CA 1
ATOM 2275 C C . PHE A 1 308 ? 0.429 40.719 8.852 1 91.69 308 PHE A C 1
ATOM 2277 O O . PHE A 1 308 ? -0.199 40.344 7.859 1 91.69 308 PHE A O 1
ATOM 2284 N N . ASP A 1 309 ? 1.122 41.812 8.828 1 92.81 309 ASP A N 1
ATOM 2285 C CA . ASP A 1 309 ? 1.121 42.781 7.727 1 92.81 309 ASP A CA 1
ATOM 2286 C C . ASP A 1 309 ? 1.847 42.219 6.508 1 92.81 309 ASP A C 1
ATOM 2288 O O . ASP A 1 309 ? 1.607 42.656 5.379 1 92.81 309 ASP A O 1
ATOM 2292 N N . ASP A 1 310 ? 2.658 41.25 6.727 1 96.44 310 ASP A N 1
ATOM 2293 C CA . ASP A 1 310 ? 3.451 40.656 5.648 1 96.44 310 ASP A CA 1
ATOM 2294 C C . ASP A 1 310 ? 2.877 39.312 5.211 1 96.44 310 ASP A C 1
ATOM 2296 O O . ASP A 1 310 ? 3.588 38.5 4.633 1 96.44 310 ASP A O 1
ATOM 2300 N N . ALA A 1 311 ? 1.614 39.125 5.504 1 97.44 311 ALA A N 1
ATOM 2301 C CA . ALA A 1 311 ? 0.999 37.844 5.254 1 97.44 311 ALA A CA 1
ATOM 2302 C C . ALA A 1 311 ? 1.075 37.469 3.773 1 97.44 311 ALA A C 1
ATOM 2304 O O . ALA A 1 311 ? 1.374 36.312 3.426 1 97.44 311 ALA A O 1
ATOM 2305 N N . ALA A 1 312 ? 0.846 38.406 2.895 1 97.69 312 ALA A N 1
ATOM 2306 C CA . ALA A 1 312 ? 0.887 38.125 1.461 1 97.69 312 ALA A CA 1
ATOM 2307 C C . ALA A 1 312 ? 2.266 37.625 1.04 1 97.69 312 ALA A C 1
ATOM 2309 O O . ALA A 1 312 ? 2.377 36.656 0.277 1 97.69 312 ALA A O 1
ATOM 2310 N N . THR A 1 313 ? 3.275 38.281 1.486 1 97.69 313 THR A N 1
ATOM 2311 C CA . THR A 1 313 ? 4.648 37.875 1.201 1 97.69 313 THR A CA 1
ATOM 2312 C C . THR A 1 313 ? 4.938 36.5 1.791 1 97.69 313 THR A C 1
ATOM 2314 O O . THR A 1 313 ? 5.598 35.688 1.157 1 97.69 313 THR A O 1
ATOM 2317 N N . ALA A 1 314 ? 4.457 36.219 3.016 1 98.06 314 ALA A N 1
ATOM 2318 C CA . ALA A 1 314 ? 4.645 34.938 3.67 1 98.06 314 ALA A CA 1
ATOM 2319 C C . ALA A 1 314 ? 4.105 33.781 2.807 1 98.06 314 ALA A C 1
ATOM 2321 O O . ALA A 1 314 ? 4.805 32.812 2.559 1 98.06 314 ALA A O 1
ATOM 2322 N N . PHE A 1 315 ? 2.898 33.969 2.268 1 98.19 315 PHE A N 1
ATOM 2323 C CA . PHE A 1 315 ? 2.262 32.906 1.477 1 98.19 315 PHE A CA 1
ATOM 2324 C C . PHE A 1 315 ? 2.961 32.75 0.132 1 98.19 315 PHE A C 1
ATOM 2326 O O . PHE A 1 315 ? 3.016 31.656 -0.415 1 98.19 315 PHE A O 1
ATOM 2333 N N . ARG A 1 316 ? 3.57 33.812 -0.387 1 96.94 316 ARG A N 1
ATOM 2334 C CA . ARG A 1 316 ? 4.258 33.781 -1.673 1 96.94 316 ARG A CA 1
ATOM 2335 C C . ARG A 1 316 ? 5.59 33.031 -1.553 1 96.94 316 ARG A C 1
ATOM 2337 O O . ARG A 1 316 ? 6.035 32.375 -2.502 1 96.94 316 ARG A O 1
ATOM 2344 N N . THR A 1 317 ? 6.191 33.062 -0.356 1 96.56 317 THR A N 1
ATOM 2345 C CA . THR A 1 317 ? 7.578 32.625 -0.271 1 96.56 317 THR A CA 1
ATOM 2346 C C . THR A 1 317 ? 7.684 31.312 0.52 1 96.56 317 THR A C 1
ATOM 2348 O O . THR A 1 317 ? 8.688 30.609 0.437 1 96.56 317 THR A O 1
ATOM 2351 N N . ALA A 1 318 ? 6.66 30.938 1.294 1 96.5 318 ALA A N 1
ATOM 2352 C CA . ALA A 1 318 ? 6.719 29.812 2.219 1 96.5 318 ALA A CA 1
ATOM 2353 C C . ALA A 1 318 ? 7.023 28.516 1.479 1 96.5 318 ALA A C 1
ATOM 2355 O O . ALA A 1 318 ? 7.773 27.656 1.977 1 96.5 318 ALA A O 1
ATOM 2356 N N . GLY A 1 319 ? 6.535 28.344 0.275 1 93.75 319 GLY A N 1
ATOM 2357 C CA . GLY A 1 319 ? 6.668 27.094 -0.479 1 93.75 319 GLY A CA 1
ATOM 2358 C C . GLY A 1 319 ? 8.102 26.812 -0.895 1 93.75 319 GLY A C 1
ATOM 2359 O O . GLY A 1 319 ? 8.477 25.641 -1.063 1 93.75 319 GLY A O 1
ATOM 2360 N N . ALA A 1 320 ? 8.898 27.797 -1.004 1 91.81 320 ALA A N 1
ATOM 2361 C CA . ALA A 1 320 ? 10.266 27.641 -1.503 1 91.81 320 ALA A CA 1
ATOM 2362 C C . ALA A 1 320 ? 11.266 27.656 -0.357 1 91.81 320 ALA A C 1
ATOM 2364 O O . ALA A 1 320 ? 12.445 27.328 -0.551 1 91.81 320 ALA A O 1
ATOM 2365 N N . ALA A 1 321 ? 10.82 27.875 0.791 1 92.19 321 ALA A N 1
ATOM 2366 C CA . ALA A 1 321 ? 11.727 28.094 1.92 1 92.19 321 ALA A CA 1
ATOM 2367 C C . ALA A 1 321 ? 12.195 26.766 2.506 1 92.19 321 ALA A C 1
ATOM 2369 O O . ALA A 1 321 ? 11.453 25.781 2.508 1 92.19 321 ALA A O 1
ATOM 2370 N N . ALA A 1 322 ? 13.5 26.781 2.906 1 96.12 322 ALA A N 1
ATOM 2371 C CA . ALA A 1 322 ? 13.961 25.703 3.779 1 96.12 322 ALA A CA 1
ATOM 2372 C C . ALA A 1 322 ? 13.461 25.906 5.207 1 96.12 322 ALA A C 1
ATOM 2374 O O . ALA A 1 322 ? 13.609 27 5.773 1 96.12 322 ALA A O 1
ATOM 2375 N N . GLY A 1 323 ? 12.875 24.859 5.727 1 97.44 323 GLY A N 1
ATOM 2376 C CA . GLY A 1 323 ? 12.227 24.984 7.02 1 97.44 323 GLY A CA 1
ATOM 2377 C C . GLY A 1 323 ? 10.766 25.375 6.91 1 97.44 323 GLY A C 1
ATOM 2378 O O . GLY A 1 323 ? 10.109 25.094 5.906 1 97.44 323 GLY A O 1
ATOM 2379 N N . LYS A 1 324 ? 10.211 25.906 7.957 1 98.38 324 LYS A N 1
ATOM 2380 C CA . LYS A 1 324 ? 8.797 26.25 8.047 1 98.38 324 LYS A CA 1
ATOM 2381 C C . LYS A 1 324 ? 8.609 27.734 8.32 1 98.38 324 LYS A C 1
ATOM 2383 O O . LYS A 1 324 ? 9.336 28.328 9.125 1 98.38 324 LYS A O 1
ATOM 2388 N N . SER A 1 325 ? 7.719 28.375 7.598 1 98.38 325 SER A N 1
ATOM 2389 C CA . SER A 1 325 ? 7.348 29.781 7.812 1 98.38 325 SER A CA 1
ATOM 2390 C C . SER A 1 325 ? 6.172 29.891 8.773 1 98.38 325 SER A C 1
ATOM 2392 O O . SER A 1 325 ? 5.359 28.984 8.891 1 98.38 325 SER A O 1
ATOM 2394 N N . TRP A 1 326 ? 6.117 30.969 9.531 1 98.31 326 TRP A N 1
ATOM 2395 C CA . TRP A 1 326 ? 4.977 31.234 10.398 1 98.31 326 TRP A CA 1
ATOM 2396 C C . TRP A 1 326 ? 4.711 32.719 10.492 1 98.31 326 TRP A C 1
ATOM 2398 O O . TRP A 1 326 ? 5.547 33.531 10.094 1 98.31 326 TRP A O 1
ATOM 2408 N N . ILE A 1 327 ? 3.533 33.062 10.859 1 98.19 327 ILE A N 1
ATOM 2409 C CA . ILE A 1 327 ? 3.104 34.438 11.039 1 98.19 327 ILE A CA 1
ATOM 2410 C C . ILE A 1 327 ? 2.85 34.719 12.516 1 98.19 327 ILE A C 1
ATOM 2412 O O . ILE A 1 327 ? 2.07 34 13.164 1 98.19 327 ILE A O 1
ATOM 2416 N N . SER A 1 328 ? 3.492 35.656 13.055 1 97 328 SER A N 1
ATOM 2417 C CA . SER A 1 328 ? 3.311 36.094 14.438 1 97 328 SER A CA 1
ATOM 2418 C C . SER A 1 328 ? 2.283 37.188 14.539 1 97 328 SER A C 1
ATOM 2420 O O . SER A 1 328 ? 2.326 38.156 13.766 1 97 328 SER A O 1
ATOM 2422 N N . LEU A 1 329 ? 1.22 37.125 15.305 1 91.5 329 LEU A N 1
ATOM 2423 C CA . LEU A 1 329 ? 0.194 38.125 15.5 1 91.5 329 LEU A CA 1
ATOM 2424 C C . LEU A 1 329 ? 0.497 38.969 16.734 1 91.5 329 LEU A C 1
ATOM 2426 O O . LEU A 1 329 ? -0.031 40.094 16.875 1 91.5 329 LEU A O 1
ATOM 2430 N N . GLY A 1 330 ? 1.167 38.625 17.719 1 73.25 330 GLY A N 1
ATOM 2431 C CA . GLY A 1 330 ? 1.485 39.375 18.906 1 73.25 330 GLY A CA 1
ATOM 2432 C C . GLY A 1 330 ? 2.828 40.094 18.828 1 73.25 330 GLY A C 1
ATOM 2433 O O . GLY A 1 330 ? 3.689 39.688 18.031 1 73.25 330 GLY A O 1
ATOM 2434 N N . GLY A 1 331 ? 2.801 41.531 18.828 1 52.78 331 GLY A N 1
ATOM 2435 C CA . GLY A 1 331 ? 3.842 42.562 18.781 1 52.78 331 GLY A CA 1
ATOM 2436 C C . GLY A 1 331 ? 5.152 42.094 19.391 1 52.78 331 GLY A C 1
ATOM 2437 O O . GLY A 1 331 ? 6.105 41.781 18.672 1 52.78 331 GLY A O 1
ATOM 2438 N N . ASN A 1 332 ? 5.281 42.281 20.891 1 39.56 332 ASN A N 1
ATOM 2439 C CA . ASN A 1 332 ? 6.477 42.781 21.578 1 39.56 332 ASN A CA 1
ATOM 2440 C C . ASN A 1 332 ? 7.5 41.656 21.781 1 39.56 332 ASN A C 1
ATOM 2442 O O . ASN A 1 332 ? 7.352 40.812 22.672 1 39.56 332 ASN A O 1
ATOM 2446 N N . GLU A 1 333 ? 7.836 41.062 20.844 1 38.19 333 GLU A N 1
ATOM 2447 C CA . GLU A 1 333 ? 9.094 40.438 21.234 1 38.19 333 GLU A CA 1
ATOM 2448 C C . GLU A 1 333 ? 9.953 41.375 22.062 1 38.19 333 GLU A C 1
ATOM 2450 O O . GLU A 1 333 ? 10.367 42.438 21.594 1 38.19 333 GLU A O 1
ATOM 2455 N N . SER A 1 334 ? 9.617 41.625 23.328 1 29.62 334 SER A N 1
ATOM 2456 C CA . SER A 1 334 ? 10.82 42 24.062 1 29.62 334 SER A CA 1
ATOM 2457 C C . SER A 1 334 ? 11.914 40.969 23.906 1 29.62 334 SER A C 1
ATOM 2459 O O . SER A 1 334 ? 11.633 39.75 23.828 1 29.62 334 SER A O 1
ATOM 2461 N N . MET B 1 1 ? 13.297 -38.406 -23.562 1 94.75 1 MET B N 1
ATOM 2462 C CA . MET B 1 1 ? 11.883 -38.312 -23.234 1 94.75 1 MET B CA 1
ATOM 2463 C C . MET B 1 1 ? 11.258 -37.062 -23.875 1 94.75 1 MET B C 1
ATOM 2465 O O . MET B 1 1 ? 11.969 -36.219 -24.438 1 94.75 1 MET B O 1
ATOM 2469 N N . ARG B 1 2 ? 9.938 -37 -23.859 1 96.5 2 ARG B N 1
ATOM 2470 C CA . ARG B 1 2 ? 9.227 -35.875 -24.469 1 96.5 2 ARG B CA 1
ATOM 2471 C C . ARG B 1 2 ? 9.133 -34.688 -23.5 1 96.5 2 ARG B C 1
ATOM 2473 O O . ARG B 1 2 ? 9.07 -34.875 -22.281 1 96.5 2 ARG B O 1
ATOM 2480 N N . ALA B 1 3 ? 9.195 -33.5 -24.078 1 97.81 3 ALA B N 1
ATOM 2481 C CA . ALA B 1 3 ? 9.023 -32.281 -23.312 1 97.81 3 ALA B CA 1
ATOM 2482 C C . ALA B 1 3 ? 8.539 -31.141 -24.188 1 97.81 3 ALA B C 1
ATOM 2484 O O . ALA B 1 3 ? 8.703 -31.172 -25.422 1 97.81 3 ALA B O 1
ATOM 2485 N N . VAL B 1 4 ? 7.844 -30.25 -23.641 1 98.38 4 VAL B N 1
ATOM 2486 C CA . VAL B 1 4 ? 7.473 -29 -24.312 1 98.38 4 VAL B CA 1
ATOM 2487 C C . VAL B 1 4 ? 8.516 -27.938 -24.016 1 98.38 4 VAL B C 1
ATOM 2489 O O . VAL B 1 4 ? 8.75 -27.594 -22.844 1 98.38 4 VAL B O 1
ATOM 2492 N N . VAL B 1 5 ? 9.133 -27.359 -25.031 1 98.44 5 VAL B N 1
ATOM 2493 C CA . VAL B 1 5 ? 10.227 -26.422 -24.844 1 98.44 5 VAL B CA 1
ATOM 2494 C C . VAL B 1 5 ? 9.945 -25.125 -25.609 1 98.44 5 VAL B C 1
ATOM 2496 O O . VAL B 1 5 ? 9.18 -25.125 -26.562 1 98.44 5 VAL B O 1
ATOM 2499 N N . LEU B 1 6 ? 10.43 -24.062 -25.078 1 98.62 6 LEU B N 1
ATOM 2500 C CA . LEU B 1 6 ? 10.555 -22.812 -25.812 1 98.62 6 LEU B CA 1
ATOM 2501 C C . LEU B 1 6 ? 11.836 -22.781 -26.641 1 98.62 6 LEU B C 1
ATOM 2503 O O . LEU B 1 6 ? 12.938 -22.672 -26.094 1 98.62 6 LEU B O 1
ATOM 2507 N N . ALA B 1 7 ? 11.695 -22.875 -27.922 1 98.06 7 ALA B N 1
ATOM 2508 C CA . ALA B 1 7 ? 12.859 -22.906 -28.797 1 98.06 7 ALA B CA 1
ATOM 2509 C C . ALA B 1 7 ? 13.477 -21.516 -28.953 1 98.06 7 ALA B C 1
ATOM 2511 O O . ALA B 1 7 ? 14.703 -21.391 -29.016 1 98.06 7 ALA B O 1
ATOM 2512 N N . GLU B 1 8 ? 12.742 -20.547 -29.062 1 97.19 8 GLU B N 1
ATOM 2513 C CA . GLU B 1 8 ? 12.969 -19.109 -29.062 1 97.19 8 GLU B CA 1
ATOM 2514 C C . GLU B 1 8 ? 11.703 -18.344 -28.688 1 97.19 8 GLU B C 1
ATOM 2516 O O . GLU B 1 8 ? 10.609 -18.922 -28.656 1 97.19 8 GLU B O 1
ATOM 2521 N N . PRO B 1 9 ? 11.883 -17.156 -28.297 1 96.81 9 PRO B N 1
ATOM 2522 C CA . PRO B 1 9 ? 10.656 -16.438 -27.938 1 96.81 9 PRO B CA 1
ATOM 2523 C C . PRO B 1 9 ? 9.562 -16.578 -28.984 1 96.81 9 PRO B C 1
ATOM 2525 O O . PRO B 1 9 ? 9.812 -16.359 -30.172 1 96.81 9 PRO B O 1
ATOM 2528 N N . GLY B 1 10 ? 8.445 -17.031 -28.516 1 97.12 10 GLY B N 1
ATOM 2529 C CA . GLY B 1 10 ? 7.281 -17.141 -29.391 1 97.12 10 GLY B CA 1
ATOM 2530 C C . GLY B 1 10 ? 7.176 -18.5 -30.062 1 97.12 10 GLY B C 1
ATOM 2531 O O . GLY B 1 10 ? 6.168 -18.797 -30.703 1 97.12 10 GLY B O 1
ATOM 2532 N N . ARG B 1 11 ? 8.133 -19.328 -29.844 1 97.94 11 ARG B N 1
ATOM 2533 C CA . ARG B 1 11 ? 8.102 -20.594 -30.547 1 97.94 11 ARG B CA 1
ATOM 2534 C C . ARG B 1 11 ? 8.141 -21.766 -29.562 1 97.94 11 ARG B C 1
ATOM 2536 O O . ARG B 1 11 ? 9.219 -22.141 -29.094 1 97.94 11 ARG B O 1
ATOM 2543 N N . VAL B 1 12 ? 7.031 -22.359 -29.391 1 98.38 12 VAL B N 1
ATOM 2544 C CA . VAL B 1 12 ? 6.863 -23.531 -28.547 1 98.38 12 VAL B CA 1
ATOM 2545 C C . VAL B 1 12 ? 6.926 -24.797 -29.391 1 98.38 12 VAL B C 1
ATOM 2547 O O . VAL B 1 12 ? 6.266 -24.891 -30.438 1 98.38 12 VAL B O 1
ATOM 2550 N N . GLU B 1 13 ? 7.703 -25.734 -28.922 1 97.25 13 GLU B N 1
ATOM 2551 C CA . GLU B 1 13 ? 7.871 -27 -29.641 1 97.25 13 GLU B CA 1
ATOM 2552 C C . GLU B 1 13 ? 7.844 -28.188 -28.688 1 97.25 13 GLU B C 1
ATOM 2554 O O . GLU B 1 13 ? 8.094 -28.031 -27.5 1 97.25 13 GLU B O 1
ATOM 2559 N N . VAL B 1 14 ? 7.449 -29.297 -29.266 1 97.06 14 VAL B N 1
ATOM 2560 C CA . VAL B 1 14 ? 7.59 -30.562 -28.547 1 97.06 14 VAL B CA 1
ATOM 2561 C C . VAL B 1 14 ? 8.852 -31.281 -29.016 1 97.06 14 VAL B C 1
ATOM 2563 O O . VAL B 1 14 ? 9.062 -31.453 -30.219 1 97.06 14 VAL B O 1
ATOM 2566 N N . ARG B 1 15 ? 9.625 -31.609 -28.031 1 96.25 15 ARG B N 1
ATOM 2567 C CA . ARG B 1 15 ? 10.82 -32.406 -28.328 1 96.25 15 ARG B CA 1
ATOM 2568 C C . ARG B 1 15 ? 10.703 -33.812 -27.719 1 96.25 15 ARG B C 1
ATOM 2570 O O . ARG B 1 15 ? 10 -34 -26.719 1 96.25 15 ARG B O 1
ATOM 2577 N N . ASP B 1 16 ? 11.406 -34.75 -28.281 1 94.94 16 ASP B N 1
ATOM 2578 C CA . ASP B 1 16 ? 11.344 -36.125 -27.766 1 94.94 16 ASP B CA 1
ATOM 2579 C C . ASP B 1 16 ? 12.742 -36.656 -27.469 1 94.94 16 ASP B C 1
ATOM 2581 O O . ASP B 1 16 ? 12.922 -37.875 -27.297 1 94.94 16 ASP B O 1
ATOM 2585 N N . ASP B 1 17 ? 13.648 -35.844 -27.359 1 96.06 17 ASP B N 1
ATOM 2586 C CA . ASP B 1 17 ? 15.031 -36.312 -27.25 1 96.06 17 ASP B CA 1
ATOM 2587 C C . ASP B 1 17 ? 15.664 -35.812 -25.953 1 96.06 17 ASP B C 1
ATOM 2589 O O . ASP B 1 17 ? 16.891 -35.781 -25.828 1 96.06 17 ASP B O 1
ATOM 2593 N N . LEU B 1 18 ? 14.906 -35.406 -25.047 1 95.88 18 LEU B N 1
ATOM 2594 C CA . LEU B 1 18 ? 15.492 -35 -23.781 1 95.88 18 LEU B CA 1
ATOM 2595 C C . LEU B 1 18 ? 15.945 -36.188 -22.969 1 95.88 18 LEU B C 1
ATOM 2597 O O . LEU B 1 18 ? 15.32 -37.25 -23.031 1 95.88 18 LEU B O 1
ATOM 2601 N N . PRO B 1 19 ? 17 -36.031 -22.25 1 95.88 19 PRO B N 1
ATOM 2602 C CA . PRO B 1 19 ? 17.484 -37.156 -21.438 1 95.88 19 PRO B CA 1
ATOM 2603 C C . PRO B 1 19 ? 16.531 -37.5 -20.297 1 95.88 19 PRO B C 1
ATOM 2605 O O . PRO B 1 19 ? 15.82 -36.656 -19.797 1 95.88 19 PRO B O 1
ATOM 2608 N N . GLU B 1 20 ? 16.516 -38.812 -19.922 1 96.44 20 GLU B N 1
ATOM 2609 C CA . GLU B 1 20 ? 15.797 -39.25 -18.734 1 96.44 20 GLU B CA 1
ATOM 2610 C C . GLU B 1 20 ? 16.406 -38.656 -17.469 1 96.44 20 GLU B C 1
ATOM 2612 O O . GLU B 1 20 ? 17.641 -38.625 -17.328 1 96.44 20 GLU B O 1
ATOM 2617 N N . PRO B 1 21 ? 15.617 -38.188 -16.578 1 97 21 PRO B N 1
ATOM 2618 C CA . PRO B 1 21 ? 16.172 -37.625 -15.352 1 97 21 PRO B CA 1
ATOM 2619 C C . PRO B 1 21 ? 16.578 -38.719 -14.336 1 97 21 PRO B C 1
ATOM 2621 O O . PRO B 1 21 ? 15.992 -39.781 -14.32 1 97 21 PRO B O 1
ATOM 2624 N N . THR B 1 22 ? 17.547 -38.469 -13.602 1 96.56 22 THR B N 1
ATOM 2625 C CA . THR B 1 22 ? 17.984 -39.25 -12.445 1 96.56 22 THR B CA 1
ATOM 2626 C C . THR B 1 22 ? 17.969 -38.375 -11.18 1 96.56 22 THR B C 1
ATOM 2628 O O . THR B 1 22 ? 18.469 -37.25 -11.188 1 96.56 22 THR B O 1
ATOM 2631 N N . PRO B 1 23 ? 17.422 -38.969 -10.172 1 97.56 23 PRO B N 1
ATOM 2632 C CA . PRO B 1 23 ? 17.359 -38.156 -8.961 1 97.56 23 PRO B CA 1
ATOM 2633 C C . PRO B 1 23 ? 18.719 -38 -8.266 1 97.56 23 PRO B C 1
ATOM 2635 O O . PRO B 1 23 ? 19.453 -39 -8.156 1 97.56 23 PRO B O 1
ATOM 2638 N N . GLY B 1 24 ? 19.094 -36.75 -7.879 1 98 24 GLY B N 1
ATOM 2639 C CA . GLY B 1 24 ? 20.141 -36.594 -6.895 1 98 24 GLY B CA 1
ATOM 2640 C C . GLY B 1 24 ? 19.766 -37.094 -5.52 1 98 24 GLY B C 1
ATOM 2641 O O . GLY B 1 24 ? 18.656 -37.562 -5.312 1 98 24 GLY B O 1
ATOM 2642 N N . PRO B 1 25 ? 20.656 -37 -4.543 1 98.38 25 PRO B N 1
ATOM 2643 C CA . PRO B 1 25 ? 20.422 -37.562 -3.217 1 98.38 25 PRO B CA 1
ATOM 2644 C C . PRO B 1 25 ? 19.188 -37 -2.535 1 98.38 25 PRO B C 1
ATOM 2646 O O . PRO B 1 25 ? 18.516 -37.688 -1.773 1 98.38 25 PRO B O 1
ATOM 2649 N N . ASP B 1 26 ? 18.875 -35.75 -2.826 1 98.38 26 ASP B N 1
ATOM 2650 C CA . ASP B 1 26 ? 17.781 -35.094 -2.123 1 98.38 26 ASP B CA 1
ATOM 2651 C C . ASP B 1 26 ? 16.594 -34.875 -3.049 1 98.38 26 ASP B C 1
ATOM 2653 O O . ASP B 1 26 ? 15.688 -34.094 -2.73 1 98.38 26 ASP B O 1
ATOM 2657 N N . ASP B 1 27 ? 16.578 -35.594 -4.195 1 98.69 27 ASP B N 1
ATOM 2658 C CA . ASP B 1 27 ? 15.586 -35.344 -5.23 1 98.69 27 ASP B CA 1
ATOM 2659 C C . ASP B 1 27 ? 14.656 -36.562 -5.395 1 98.69 27 ASP B C 1
ATOM 2661 O O . ASP B 1 27 ? 14.938 -37.625 -4.879 1 98.69 27 ASP B O 1
ATOM 2665 N N . VAL B 1 28 ? 13.555 -36.312 -6.031 1 98.81 28 VAL B N 1
ATOM 2666 C CA . VAL B 1 28 ? 12.688 -37.375 -6.562 1 98.81 28 VAL B CA 1
ATOM 2667 C C . VAL B 1 28 ? 12.484 -37.156 -8.062 1 98.81 28 VAL B C 1
ATOM 2669 O O . VAL B 1 28 ? 12.68 -36.031 -8.57 1 98.81 28 VAL B O 1
ATOM 2672 N N . VAL B 1 29 ? 12.164 -38.188 -8.711 1 98.81 29 VAL B N 1
ATOM 2673 C CA . VAL B 1 29 ? 11.695 -38.094 -10.086 1 98.81 29 VAL B CA 1
ATOM 2674 C C . VAL B 1 29 ? 10.18 -38.281 -10.125 1 98.81 29 VAL B C 1
ATOM 2676 O O . VAL B 1 29 ? 9.641 -39.188 -9.516 1 98.81 29 VAL B O 1
ATOM 2679 N N . VAL B 1 30 ? 9.555 -37.406 -10.766 1 98.62 30 VAL B N 1
ATOM 2680 C CA . VAL B 1 30 ? 8.102 -37.375 -10.82 1 98.62 30 VAL B CA 1
ATOM 2681 C C . VAL B 1 30 ? 7.637 -37.625 -12.258 1 98.62 30 VAL B C 1
ATOM 2683 O O . VAL B 1 30 ? 8.102 -36.969 -13.188 1 98.62 30 VAL B O 1
ATOM 2686 N N . LEU B 1 31 ? 6.785 -38.625 -12.43 1 98.5 31 LEU B N 1
ATOM 2687 C CA . LEU B 1 31 ? 6.023 -38.781 -13.664 1 98.5 31 LEU B CA 1
ATOM 2688 C C . LEU B 1 31 ? 4.898 -37.75 -13.734 1 98.5 31 LEU B C 1
ATOM 2690 O O . LEU B 1 31 ? 3.939 -37.812 -12.953 1 98.5 31 LEU B O 1
ATOM 2694 N N . VAL B 1 32 ? 5.023 -36.844 -14.672 1 98.38 32 VAL B N 1
ATOM 2695 C CA . VAL B 1 32 ? 4.086 -35.719 -14.727 1 98.38 32 VAL B CA 1
ATOM 2696 C C . VAL B 1 32 ? 2.783 -36.188 -15.383 1 98.38 32 VAL B C 1
ATOM 2698 O O . VAL B 1 32 ? 2.805 -36.812 -16.438 1 98.38 32 VAL B O 1
ATOM 2701 N N . ARG B 1 33 ? 1.65 -35.844 -14.742 1 97.25 33 ARG B N 1
ATOM 2702 C CA . ARG B 1 33 ? 0.344 -36.219 -15.266 1 97.25 33 ARG B CA 1
ATOM 2703 C C . ARG B 1 33 ? -0.358 -35.031 -15.914 1 97.25 33 ARG B C 1
ATOM 2705 O O . ARG B 1 33 ? -1.083 -35.188 -16.906 1 97.25 33 ARG B O 1
ATOM 2712 N N . ALA B 1 34 ? -0.211 -33.938 -15.367 1 98 34 ALA B N 1
ATOM 2713 C CA . ALA B 1 34 ? -0.866 -32.719 -15.844 1 98 34 ALA B CA 1
ATOM 2714 C C . ALA B 1 34 ? -0.096 -31.484 -15.422 1 98 34 ALA B C 1
ATOM 2716 O O . ALA B 1 34 ? 0.553 -31.484 -14.367 1 98 34 ALA B O 1
ATOM 2717 N N . VAL B 1 35 ? -0.113 -30.453 -16.25 1 98.62 35 VAL B N 1
ATOM 2718 C CA . VAL B 1 35 ? 0.513 -29.172 -15.961 1 98.62 35 VAL B CA 1
ATOM 2719 C C . VAL B 1 35 ? -0.469 -28.047 -16.25 1 98.62 35 VAL B C 1
ATOM 2721 O O . VAL B 1 35 ? -0.978 -27.922 -17.375 1 98.62 35 VAL B O 1
ATOM 2724 N N . GLY B 1 36 ? -0.802 -27.234 -15.172 1 98.44 36 GLY B N 1
ATOM 2725 C CA . GLY B 1 36 ? -1.578 -26.031 -15.406 1 98.44 36 GLY B CA 1
ATOM 2726 C C . GLY B 1 36 ? -0.782 -24.938 -16.078 1 98.44 36 GLY B C 1
ATOM 2727 O O . GLY B 1 36 ? 0.429 -24.812 -15.875 1 98.44 36 GLY B O 1
ATOM 2728 N N . LEU B 1 37 ? -1.453 -24.156 -16.906 1 98.38 37 LEU B N 1
ATOM 2729 C CA . LEU B 1 37 ? -0.794 -23.031 -17.562 1 98.38 37 LEU B CA 1
ATOM 2730 C C . LEU B 1 37 ? -1.082 -21.719 -16.828 1 98.38 37 LEU B C 1
ATOM 2732 O O . LEU B 1 37 ? -2.223 -21.469 -16.438 1 98.38 37 LEU B O 1
ATOM 2736 N N . CYS B 1 38 ? -0.074 -20.969 -16.594 1 96.19 38 CYS B N 1
ATOM 2737 C CA . CYS B 1 38 ? -0.138 -19.719 -15.828 1 96.19 38 CYS B CA 1
ATOM 2738 C C . CYS B 1 38 ? 0.251 -18.531 -16.703 1 96.19 38 CYS B C 1
ATOM 2740 O O . CYS B 1 38 ? 0.924 -18.688 -17.719 1 96.19 38 CYS B O 1
ATOM 2742 N N . GLY B 1 39 ? -0.229 -17.328 -16.312 1 94.25 39 GLY B N 1
ATOM 2743 C CA . GLY B 1 39 ? 0.175 -16.109 -17 1 94.25 39 GLY B CA 1
ATOM 2744 C C . GLY B 1 39 ? 1.681 -15.945 -17.078 1 94.25 39 GLY B C 1
ATOM 2745 O O . GLY B 1 39 ? 2.201 -15.438 -18.078 1 94.25 39 GLY B O 1
ATOM 2746 N N . SER B 1 40 ? 2.402 -16.344 -16.094 1 94.38 40 SER B N 1
ATOM 2747 C CA . SER B 1 40 ? 3.857 -16.234 -16.094 1 94.38 40 SER B CA 1
ATOM 2748 C C . SER B 1 40 ? 4.465 -17.109 -17.188 1 94.38 40 SER B C 1
ATOM 2750 O O . SER B 1 40 ? 5.488 -16.766 -17.781 1 94.38 40 SER B O 1
ATOM 2752 N N . ASP B 1 41 ? 3.861 -18.266 -17.469 1 96.5 41 ASP B N 1
ATOM 2753 C CA . ASP B 1 41 ? 4.305 -19.078 -18.594 1 96.5 41 ASP B CA 1
ATOM 2754 C C . ASP B 1 41 ? 4.164 -18.328 -19.906 1 96.5 41 ASP B C 1
ATOM 2756 O O . ASP B 1 41 ? 5.059 -18.359 -20.75 1 96.5 41 ASP B O 1
ATOM 2760 N N . LEU B 1 42 ? 3.006 -17.703 -20.016 1 96.5 42 LEU B N 1
ATOM 2761 C CA . LEU B 1 42 ? 2.729 -16.953 -21.234 1 96.5 42 LEU B CA 1
ATOM 2762 C C . LEU B 1 42 ? 3.727 -15.82 -21.406 1 96.5 42 LEU B C 1
ATOM 2764 O O . LEU B 1 42 ? 4.156 -15.531 -22.531 1 96.5 42 LEU B O 1
ATOM 2768 N N . SER B 1 43 ? 4.031 -15.164 -20.328 1 95 43 SER B N 1
ATOM 2769 C CA . SER B 1 43 ? 5.02 -14.094 -20.359 1 95 43 SER B CA 1
ATOM 2770 C C . SER B 1 43 ? 6.379 -14.609 -20.812 1 95 43 SER B C 1
ATOM 2772 O O . SER B 1 43 ? 7.078 -13.945 -21.578 1 95 43 SER B O 1
ATOM 2774 N N . VAL B 1 44 ? 6.805 -15.75 -20.375 1 96.81 44 VAL B N 1
ATOM 2775 C CA . VAL B 1 44 ? 8.047 -16.391 -20.781 1 96.81 44 VAL B CA 1
ATOM 2776 C C . VAL B 1 44 ? 8.016 -16.688 -22.281 1 96.81 44 VAL B C 1
ATOM 2778 O O . VAL B 1 44 ? 8.945 -16.328 -23.016 1 96.81 44 VAL B O 1
ATOM 2781 N N . VAL B 1 45 ? 6.938 -17.234 -22.719 1 98.12 45 VAL B N 1
ATOM 2782 C CA . VAL B 1 45 ? 6.801 -17.625 -24.125 1 98.12 45 VAL B CA 1
ATOM 2783 C C . VAL B 1 45 ? 6.875 -16.375 -25.016 1 98.12 45 VAL B C 1
ATOM 2785 O O . VAL B 1 45 ? 7.496 -16.406 -26.078 1 98.12 45 VAL B O 1
ATOM 2788 N N . ALA B 1 46 ? 6.273 -15.281 -24.516 1 95.81 46 ALA B N 1
ATOM 2789 C CA . ALA B 1 46 ? 6.223 -14.047 -25.297 1 95.81 46 ALA B CA 1
ATOM 2790 C C . ALA B 1 46 ? 7.57 -13.328 -25.266 1 95.81 46 ALA B C 1
ATOM 2792 O O . ALA B 1 46 ? 7.777 -12.359 -26 1 95.81 46 ALA B O 1
ATOM 2793 N N . GLY B 1 47 ? 8.461 -13.711 -24.391 1 94.62 47 GLY B N 1
ATOM 2794 C CA . GLY B 1 47 ? 9.773 -13.102 -24.312 1 94.62 47 GLY B CA 1
ATOM 2795 C C . GLY B 1 47 ? 9.852 -11.961 -23.328 1 94.62 47 GLY B C 1
ATOM 2796 O O . GLY B 1 47 ? 10.867 -11.266 -23.234 1 94.62 47 GLY B O 1
ATOM 2797 N N . HIS B 1 48 ? 8.781 -11.766 -22.578 1 90.94 48 HIS B N 1
ATOM 2798 C CA . HIS B 1 48 ? 8.758 -10.688 -21.594 1 90.94 48 HIS B CA 1
ATOM 2799 C C . HIS B 1 48 ? 9.516 -11.078 -20.328 1 90.94 48 HIS B C 1
ATOM 2801 O O . HIS B 1 48 ? 9.906 -10.211 -19.547 1 90.94 48 HIS B O 1
ATOM 2807 N N . ARG B 1 49 ? 9.641 -12.312 -20.094 1 91.31 49 ARG B N 1
ATOM 2808 C CA . ARG B 1 49 ? 10.461 -12.859 -19.016 1 91.31 49 ARG B CA 1
ATOM 2809 C C . ARG B 1 49 ? 11.57 -13.75 -19.578 1 91.31 49 ARG B C 1
ATOM 2811 O O . ARG B 1 49 ? 11.297 -14.797 -20.172 1 91.31 49 ARG B O 1
ATOM 2818 N N . ALA B 1 50 ? 12.75 -13.328 -19.312 1 93.44 50 ALA B N 1
ATOM 2819 C CA . ALA B 1 50 ? 13.891 -14.008 -19.922 1 93.44 50 ALA B CA 1
ATOM 2820 C C . ALA B 1 50 ? 14.164 -15.344 -19.234 1 93.44 50 ALA B C 1
ATOM 2822 O O . ALA B 1 50 ? 13.977 -15.469 -18.016 1 93.44 50 ALA B O 1
ATOM 2823 N N . VAL B 1 51 ? 14.594 -16.297 -20 1 96.88 51 VAL B N 1
ATOM 2824 C CA . VAL B 1 51 ? 15.055 -17.594 -19.484 1 96.88 51 VAL B CA 1
ATOM 2825 C C . VAL B 1 51 ? 16.547 -17.734 -19.719 1 96.88 51 VAL B C 1
ATOM 2827 O O . VAL B 1 51 ? 17.125 -17.016 -20.547 1 96.88 51 VAL B O 1
ATOM 2830 N N . PRO B 1 52 ? 17.203 -18.594 -19.031 1 97.19 52 PRO B N 1
ATOM 2831 C CA . PRO B 1 52 ? 18.672 -18.688 -19.062 1 97.19 52 PRO B CA 1
ATOM 2832 C C . PRO B 1 52 ? 19.203 -19.125 -20.422 1 97.19 52 PRO B C 1
ATOM 2834 O O . PRO B 1 52 ? 20.312 -18.75 -20.812 1 97.19 52 PRO B O 1
ATOM 2837 N N . GLU B 1 53 ? 18.469 -19.922 -21.094 1 97.5 53 GLU B N 1
ATOM 2838 C CA . GLU B 1 53 ? 18.938 -20.469 -22.359 1 97.5 53 GLU B CA 1
ATOM 2839 C C . GLU B 1 53 ? 17.781 -21.047 -23.172 1 97.5 53 GLU B C 1
ATOM 2841 O O . GLU B 1 53 ? 16.656 -21.156 -22.672 1 97.5 53 GLU B O 1
ATOM 2846 N N . PHE B 1 54 ? 18.125 -21.312 -24.453 1 96.88 54 PHE B N 1
ATOM 2847 C CA . PHE B 1 54 ? 17.203 -22.016 -25.344 1 96.88 54 PHE B CA 1
ATOM 2848 C C . PHE B 1 54 ? 17.844 -23.297 -25.875 1 96.88 54 PHE B C 1
ATOM 2850 O O . PHE B 1 54 ? 19.047 -23.344 -26.094 1 96.88 54 PHE B O 1
ATOM 2857 N N . PRO B 1 55 ? 17.078 -24.328 -26.156 1 97.44 55 PRO B N 1
ATOM 2858 C CA . PRO B 1 55 ? 15.656 -24.484 -25.812 1 97.44 55 PRO B CA 1
ATOM 2859 C C . PRO B 1 55 ? 15.43 -24.578 -24.297 1 97.44 55 PRO B C 1
ATOM 2861 O O . PRO B 1 55 ? 16.328 -24.984 -23.562 1 97.44 55 PRO B O 1
ATOM 2864 N N . TRP B 1 56 ? 14.25 -24.156 -23.828 1 98.31 56 TRP B N 1
ATOM 2865 C CA . TRP B 1 56 ? 13.938 -24.094 -22.406 1 98.31 56 TRP B CA 1
ATOM 2866 C C . TRP B 1 56 ? 12.641 -24.844 -22.109 1 98.31 56 TRP B C 1
ATOM 2868 O O . TRP B 1 56 ? 11.602 -24.562 -22.703 1 98.31 56 TRP B O 1
ATOM 2878 N N . VAL B 1 57 ? 12.68 -25.844 -21.141 1 98.56 57 VAL B N 1
ATOM 2879 C CA . VAL B 1 57 ? 11.469 -26.578 -20.766 1 98.56 57 VAL B CA 1
ATOM 2880 C C . VAL B 1 57 ? 10.508 -25.656 -20.031 1 98.56 57 VAL B C 1
ATOM 2882 O O . VAL B 1 57 ? 10.906 -24.938 -19.109 1 98.56 57 VAL B O 1
ATOM 2885 N N . LEU B 1 58 ? 9.195 -25.672 -20.406 1 98.56 58 LEU B N 1
ATOM 2886 C CA . LEU B 1 58 ? 8.203 -24.719 -19.922 1 98.56 58 LEU B CA 1
ATOM 2887 C C . LEU B 1 58 ? 7.379 -25.312 -18.781 1 98.56 58 LEU B C 1
ATOM 2889 O O . LEU B 1 58 ? 7.477 -26.516 -18.5 1 98.56 58 LEU B O 1
ATOM 2893 N N . GLY B 1 59 ? 6.625 -24.422 -18.125 1 98.56 59 GLY B N 1
ATOM 2894 C CA . GLY B 1 59 ? 5.617 -24.828 -17.141 1 98.56 59 GLY B CA 1
ATOM 2895 C C . GLY B 1 59 ? 6.141 -24.859 -15.727 1 98.56 59 GLY B C 1
ATOM 2896 O O . GLY B 1 59 ? 7.324 -25.125 -15.5 1 98.56 59 GLY B O 1
ATOM 2897 N N . HIS B 1 60 ? 5.203 -24.641 -14.75 1 98.62 60 HIS B N 1
ATOM 2898 C CA . HIS B 1 60 ? 5.676 -24.688 -13.367 1 98.62 60 HIS B CA 1
ATOM 2899 C C . HIS B 1 60 ? 4.59 -25.188 -12.422 1 98.62 60 HIS B C 1
ATOM 2901 O O . HIS B 1 60 ? 4.816 -25.297 -11.219 1 98.62 60 HIS B O 1
ATOM 2907 N N . GLU B 1 61 ? 3.404 -25.531 -12.883 1 98.56 61 GLU B N 1
ATOM 2908 C CA . GLU B 1 61 ? 2.305 -26.062 -12.078 1 98.56 61 GLU B CA 1
ATOM 2909 C C . GLU B 1 61 ? 2.012 -27.516 -12.43 1 98.56 61 GLU B C 1
ATOM 2911 O O . GLU B 1 61 ? 1.237 -27.797 -13.344 1 98.56 61 GLU B O 1
ATOM 2916 N N . ALA B 1 62 ? 2.514 -28.469 -11.633 1 98.44 62 ALA B N 1
ATOM 2917 C CA . ALA B 1 62 ? 2.414 -29.844 -12.094 1 98.44 62 ALA B CA 1
ATOM 2918 C C . ALA B 1 62 ? 1.813 -30.734 -11.008 1 98.44 62 ALA B C 1
ATOM 2920 O O . ALA B 1 62 ? 2.064 -30.531 -9.82 1 98.44 62 ALA B O 1
ATOM 2921 N N . LEU B 1 63 ? 0.993 -31.656 -11.445 1 98.06 63 LEU B N 1
ATOM 2922 C CA . LEU B 1 63 ? 0.553 -32.844 -10.711 1 98.06 63 LEU B CA 1
ATOM 2923 C C . LEU B 1 63 ? 1.181 -34.094 -11.297 1 98.06 63 LEU B C 1
ATOM 2925 O O . LEU B 1 63 ? 1.272 -34.25 -12.516 1 98.06 63 LEU B O 1
ATOM 2929 N N . GLY B 1 64 ? 1.633 -35 -10.43 1 97.56 64 GLY B N 1
ATOM 2930 C CA . GLY B 1 64 ? 2.207 -36.219 -10.922 1 97.56 64 GLY B CA 1
ATOM 2931 C C . GLY B 1 64 ? 2.352 -37.281 -9.852 1 97.56 64 GLY B C 1
ATOM 2932 O O . GLY B 1 64 ? 1.616 -37.281 -8.859 1 97.56 64 GLY B O 1
ATOM 2933 N N . GLU B 1 65 ? 3.229 -38.188 -10.211 1 97.5 65 GLU B N 1
ATOM 2934 C CA . GLU B 1 65 ? 3.5 -39.344 -9.328 1 97.5 65 GLU B CA 1
ATOM 2935 C C . GLU B 1 65 ? 5 -39.594 -9.203 1 97.5 65 GLU B C 1
ATOM 2937 O O . GLU B 1 65 ? 5.73 -39.531 -10.188 1 97.5 65 GLU B O 1
ATOM 2942 N N . VAL B 1 66 ? 5.41 -39.938 -7.938 1 98.38 66 VAL B N 1
ATOM 2943 C CA . VAL B 1 66 ? 6.82 -40.25 -7.711 1 98.38 66 VAL B CA 1
ATOM 2944 C C . VAL B 1 66 ? 7.184 -41.594 -8.352 1 98.38 66 VAL B C 1
ATOM 2946 O O . VAL B 1 66 ? 6.508 -42.594 -8.117 1 98.38 66 VAL B O 1
ATOM 2949 N N . VAL B 1 67 ? 8.305 -41.594 -9.117 1 98.5 67 VAL B N 1
ATOM 2950 C CA . VAL B 1 67 ? 8.664 -42.844 -9.781 1 98.5 67 VAL B CA 1
ATOM 2951 C C . VAL B 1 67 ? 10.102 -43.219 -9.43 1 98.5 67 VAL B C 1
ATOM 2953 O O . VAL B 1 67 ? 10.531 -44.344 -9.672 1 98.5 67 VAL B O 1
ATOM 2956 N N . ALA B 1 68 ? 10.867 -42.344 -8.883 1 98.62 68 ALA B N 1
ATOM 2957 C CA . ALA B 1 68 ? 12.211 -42.594 -8.359 1 98.62 68 ALA B CA 1
ATOM 2958 C C . ALA B 1 68 ? 12.523 -41.688 -7.18 1 98.62 68 ALA B C 1
ATOM 2960 O O . ALA B 1 68 ? 12 -40.594 -7.086 1 98.62 68 ALA B O 1
ATOM 2961 N N . ILE B 1 69 ? 13.359 -42.188 -6.254 1 98.5 69 ILE B N 1
ATOM 2962 C CA . ILE B 1 69 ? 13.664 -41.469 -5.023 1 98.5 69 ILE B CA 1
ATOM 2963 C C . ILE B 1 69 ? 15.172 -41.438 -4.793 1 98.5 69 ILE B C 1
ATOM 2965 O O . ILE B 1 69 ? 15.844 -42.469 -4.93 1 98.5 69 ILE B O 1
ATOM 2969 N N . GLY B 1 70 ? 15.656 -40.25 -4.48 1 98.44 70 GLY B N 1
ATOM 2970 C CA . GLY B 1 70 ? 17.062 -40.125 -4.145 1 98.44 70 GLY B CA 1
ATOM 2971 C C . GLY B 1 70 ? 17.438 -40.844 -2.854 1 98.44 70 GLY B C 1
ATOM 2972 O O . GLY B 1 70 ? 16.578 -41.094 -2.008 1 98.44 70 GLY B O 1
ATOM 2973 N N . ALA B 1 71 ? 18.75 -41 -2.646 1 98 71 ALA B N 1
ATOM 2974 C CA . ALA B 1 71 ? 19.266 -41.844 -1.577 1 98 71 ALA B CA 1
ATOM 2975 C C . ALA B 1 71 ? 18.984 -41.25 -0.208 1 98 71 ALA B C 1
ATOM 2977 O O . ALA B 1 71 ? 18.844 -41.969 0.784 1 98 71 ALA B O 1
ATOM 2978 N N . ASP B 1 72 ? 18.828 -39.938 -0.148 1 98.31 72 ASP B N 1
ATOM 2979 C CA . ASP B 1 72 ? 18.719 -39.25 1.15 1 98.31 72 ASP B CA 1
ATOM 2980 C C . ASP B 1 72 ? 17.266 -38.875 1.438 1 98.31 72 ASP B C 1
ATOM 2982 O O . ASP B 1 72 ? 16.984 -38.25 2.477 1 98.31 72 ASP B O 1
ATOM 2986 N N . VAL B 1 73 ? 16.422 -39.188 0.504 1 98.31 73 VAL B N 1
ATOM 2987 C CA . VAL B 1 73 ? 15.016 -38.844 0.677 1 98.31 73 VAL B CA 1
ATOM 2988 C C . VAL B 1 73 ? 14.328 -39.938 1.512 1 98.31 73 VAL B C 1
ATOM 2990 O O . VAL B 1 73 ? 14.406 -41.125 1.184 1 98.31 73 VAL B O 1
ATOM 2993 N N . VAL B 1 74 ? 13.594 -39.562 2.619 1 96.62 74 VAL B N 1
ATOM 2994 C CA . VAL B 1 74 ? 13.039 -40.562 3.514 1 96.62 74 VAL B CA 1
ATOM 2995 C C . VAL B 1 74 ? 11.523 -40.406 3.625 1 96.62 74 VAL B C 1
ATOM 2997 O O . VAL B 1 74 ? 10.828 -41.25 4.16 1 96.62 74 VAL B O 1
ATOM 3000 N N . ASP B 1 75 ? 10.938 -39.375 3.225 1 96.19 75 ASP B N 1
ATOM 3001 C CA . ASP B 1 75 ? 9.531 -39.062 3.49 1 96.19 75 ASP B CA 1
ATOM 3002 C C . ASP B 1 75 ? 8.711 -39.094 2.199 1 96.19 75 ASP B C 1
ATOM 3004 O O . ASP B 1 75 ? 7.707 -38.375 2.09 1 96.19 75 ASP B O 1
ATOM 3008 N N . ARG B 1 76 ? 9.188 -39.781 1.178 1 97.44 76 ARG B N 1
ATOM 3009 C CA . ARG B 1 76 ? 8.477 -40 -0.078 1 97.44 76 ARG B CA 1
ATOM 3010 C C . ARG B 1 76 ? 8.438 -41.469 -0.451 1 97.44 76 ARG B C 1
ATOM 3012 O O . ARG B 1 76 ? 9.266 -42.25 0.02 1 97.44 76 ARG B O 1
ATOM 3019 N N . ALA B 1 77 ? 7.445 -41.812 -1.303 1 97.06 77 ALA B N 1
ATOM 3020 C CA . ALA B 1 77 ? 7.32 -43.188 -1.766 1 97.06 77 ALA B CA 1
ATOM 3021 C C . ALA B 1 77 ? 7.023 -43.25 -3.262 1 97.06 77 ALA B C 1
ATOM 3023 O O . ALA B 1 77 ? 6.336 -42.375 -3.795 1 97.06 77 ALA B O 1
ATOM 3024 N N . ILE B 1 78 ? 7.527 -44.312 -3.861 1 97.69 78 ILE B N 1
ATOM 3025 C CA . ILE B 1 78 ? 7.191 -44.531 -5.262 1 97.69 78 ILE B CA 1
ATOM 3026 C C . ILE B 1 78 ? 5.688 -44.781 -5.395 1 97.69 78 ILE B C 1
ATOM 3028 O O . ILE B 1 78 ? 5.094 -45.5 -4.598 1 97.69 78 ILE B O 1
ATOM 3032 N N . GLY B 1 79 ? 5.059 -44.125 -6.348 1 96.38 79 GLY B N 1
ATOM 3033 C CA . GLY B 1 79 ? 3.621 -44.25 -6.551 1 96.38 79 GLY B CA 1
ATOM 3034 C C . GLY B 1 79 ? 2.832 -43.125 -5.883 1 96.38 79 GLY B C 1
ATOM 3035 O O . GLY B 1 79 ? 1.649 -42.938 -6.172 1 96.38 79 GLY B O 1
ATOM 3036 N N . GLN B 1 80 ? 3.471 -42.375 -5.047 1 95.88 80 GLN B N 1
ATOM 3037 C CA . GLN B 1 80 ? 2.818 -41.312 -4.305 1 95.88 80 GLN B CA 1
ATOM 3038 C C . GLN B 1 80 ? 2.426 -40.156 -5.227 1 95.88 80 GLN B C 1
ATOM 3040 O O . GLN B 1 80 ? 3.234 -39.688 -6.039 1 95.88 80 GLN B O 1
ATOM 3045 N N . ARG B 1 81 ? 1.133 -39.688 -5.156 1 96.25 81 ARG B N 1
ATOM 3046 C CA . ARG B 1 81 ? 0.688 -38.5 -5.867 1 96.25 81 ARG B CA 1
ATOM 3047 C C . ARG B 1 81 ? 1.28 -37.25 -5.238 1 96.25 81 ARG B C 1
ATOM 3049 O O . ARG B 1 81 ? 1.275 -37.094 -4.016 1 96.25 81 ARG B O 1
ATOM 3056 N N . VAL B 1 82 ? 1.827 -36.375 -6.098 1 98.19 82 VAL B N 1
ATOM 3057 C CA . VAL B 1 82 ? 2.439 -35.156 -5.57 1 98.19 82 VAL B CA 1
ATOM 3058 C C . VAL B 1 82 ? 2.094 -33.969 -6.465 1 98.19 82 VAL B C 1
ATOM 3060 O O . VAL B 1 82 ? 1.829 -34.125 -7.66 1 98.19 82 VAL B O 1
ATOM 3063 N N . VAL B 1 83 ? 1.97 -32.812 -5.914 1 98.56 83 VAL B N 1
ATOM 3064 C CA . VAL B 1 83 ? 1.971 -31.547 -6.645 1 98.56 83 VAL B CA 1
ATOM 3065 C C . VAL B 1 83 ? 3.295 -30.812 -6.418 1 98.56 83 VAL B C 1
ATOM 3067 O O . VAL B 1 83 ? 3.9 -30.938 -5.352 1 98.56 83 VAL B O 1
ATOM 3070 N N . ILE B 1 84 ? 3.742 -30.094 -7.398 1 98.69 84 ILE B N 1
ATOM 3071 C CA . ILE B 1 84 ? 5.059 -29.469 -7.371 1 98.69 84 ILE B CA 1
ATOM 3072 C C . ILE B 1 84 ? 4.93 -28 -6.938 1 98.69 84 ILE B C 1
ATOM 3074 O O . ILE B 1 84 ? 4.137 -27.25 -7.504 1 98.69 84 ILE B O 1
ATOM 3078 N N . GLU B 1 85 ? 5.602 -27.609 -5.883 1 98.75 85 GLU B N 1
ATOM 3079 C CA . GLU B 1 85 ? 5.832 -26.203 -5.559 1 98.75 85 GLU B CA 1
ATOM 3080 C C . GLU B 1 85 ? 6.984 -25.625 -6.375 1 98.75 85 GLU B C 1
ATOM 3082 O O . GLU B 1 85 ? 8.125 -26.094 -6.266 1 98.75 85 GLU B O 1
ATOM 3087 N N . PRO B 1 86 ? 6.738 -24.625 -7.168 1 98.62 86 PRO B N 1
ATOM 3088 C CA . PRO B 1 86 ? 7.703 -24.25 -8.203 1 98.62 86 PRO B CA 1
ATOM 3089 C C . PRO B 1 86 ? 8.695 -23.188 -7.727 1 98.62 86 PRO B C 1
ATOM 3091 O O . PRO B 1 86 ? 9.5 -22.688 -8.516 1 98.62 86 PRO B O 1
ATOM 3094 N N . ASN B 1 87 ? 8.664 -22.734 -6.5 1 98.19 87 ASN B N 1
ATOM 3095 C CA . ASN B 1 87 ? 9.57 -21.719 -5.973 1 98.19 87 ASN B CA 1
ATOM 3096 C C . ASN B 1 87 ? 10.508 -22.297 -4.918 1 98.19 87 ASN B C 1
ATOM 3098 O O . ASN B 1 87 ? 10.062 -22.703 -3.844 1 98.19 87 ASN B O 1
ATOM 3102 N N . TYR B 1 88 ? 11.828 -22.344 -5.27 1 98.31 88 TYR B N 1
ATOM 3103 C CA . TYR B 1 88 ? 12.828 -22.922 -4.387 1 98.31 88 TYR B CA 1
ATOM 3104 C C . TYR B 1 88 ? 13.641 -21.828 -3.695 1 98.31 88 TYR B C 1
ATOM 3106 O O . TYR B 1 88 ? 14.648 -21.359 -4.234 1 98.31 88 TYR B O 1
ATOM 3114 N N . PRO B 1 89 ? 13.242 -21.422 -2.473 1 98.19 89 PRO B N 1
ATOM 3115 C CA . PRO B 1 89 ? 14.055 -20.438 -1.763 1 98.19 89 PRO B CA 1
ATOM 3116 C C . PRO B 1 89 ? 15.438 -20.953 -1.4 1 98.19 89 PRO B C 1
ATOM 3118 O O . PRO B 1 89 ? 15.648 -22.172 -1.321 1 98.19 89 PRO B O 1
ATOM 3121 N N . CYS B 1 90 ? 16.406 -20.094 -1.1 1 97.25 90 CYS B N 1
ATOM 3122 C CA . CYS B 1 90 ? 17.781 -20.5 -0.879 1 97.25 90 CYS B CA 1
ATOM 3123 C C . CYS B 1 90 ? 17.969 -21.109 0.508 1 97.25 90 CYS B C 1
ATOM 3125 O O . CYS B 1 90 ? 18.953 -21.797 0.768 1 97.25 90 CYS B O 1
ATOM 3127 N N . GLY B 1 91 ? 17.125 -20.781 1.413 1 96.62 91 GLY B N 1
ATOM 3128 C CA . GLY B 1 91 ? 17.125 -21.375 2.74 1 96.62 91 GLY B CA 1
ATOM 3129 C C . GLY B 1 91 ? 18.125 -20.734 3.68 1 96.62 91 GLY B C 1
ATOM 3130 O O . GLY B 1 91 ? 18.188 -21.062 4.867 1 96.62 91 GLY B O 1
ATOM 3131 N N . ARG B 1 92 ? 18.875 -19.734 3.166 1 96.69 92 ARG B N 1
ATOM 3132 C CA . ARG B 1 92 ? 19.984 -19.25 3.994 1 96.69 92 ARG B CA 1
ATOM 3133 C C . ARG B 1 92 ? 19.953 -17.734 4.113 1 96.69 92 ARG B C 1
ATOM 3135 O O . ARG B 1 92 ? 20.594 -17.156 5 1 96.69 92 ARG B O 1
ATOM 3142 N N . CYS B 1 93 ? 19.297 -17.031 3.24 1 96 93 CYS B N 1
ATOM 3143 C CA . CYS B 1 93 ? 19.266 -15.586 3.311 1 96 93 CYS B CA 1
ATOM 3144 C C . CYS B 1 93 ? 18.328 -15.117 4.426 1 96 93 CYS B C 1
ATOM 3146 O O . CYS B 1 93 ? 17.672 -15.938 5.07 1 96 93 CYS B O 1
ATOM 3148 N N . GLU B 1 94 ? 18.266 -13.867 4.672 1 93.31 94 GLU B N 1
ATOM 3149 C CA . GLU B 1 94 ? 17.516 -13.312 5.797 1 93.31 94 GLU B CA 1
ATOM 3150 C C . GLU B 1 94 ? 16.016 -13.594 5.652 1 93.31 94 GLU B C 1
ATOM 3152 O O . GLU B 1 94 ? 15.391 -14.117 6.57 1 93.31 94 GLU B O 1
ATOM 3157 N N . PRO B 1 95 ? 15.445 -13.359 4.504 1 94.31 95 PRO B N 1
ATOM 3158 C CA . PRO B 1 95 ? 14.031 -13.695 4.352 1 94.31 95 PRO B CA 1
ATOM 3159 C C . PRO B 1 95 ? 13.742 -15.18 4.59 1 94.31 95 PRO B C 1
ATOM 3161 O O . PRO B 1 95 ? 12.75 -15.523 5.234 1 94.31 95 PRO B O 1
ATOM 3164 N N . CYS B 1 96 ? 14.586 -16 4.105 1 97.06 96 CYS B N 1
ATOM 3165 C CA . CYS B 1 96 ? 14.383 -17.438 4.285 1 97.06 96 CYS B CA 1
ATOM 3166 C C . CYS B 1 96 ? 14.461 -17.812 5.758 1 97.06 96 CYS B C 1
ATOM 3168 O O . CYS B 1 96 ? 13.641 -18.594 6.246 1 97.06 96 CYS B O 1
ATOM 3170 N N . ARG B 1 97 ? 15.375 -17.234 6.434 1 96.12 97 ARG B N 1
ATOM 3171 C CA . ARG B 1 97 ? 15.547 -17.547 7.848 1 96.12 97 ARG B CA 1
ATOM 3172 C C . ARG B 1 97 ? 14.367 -17.047 8.672 1 96.12 97 ARG B C 1
ATOM 3174 O O . ARG B 1 97 ? 14.008 -17.656 9.688 1 96.12 97 ARG B O 1
ATOM 3181 N N . ASN B 1 98 ? 13.758 -16 8.242 1 93.69 98 ASN B N 1
ATOM 3182 C CA . ASN B 1 98 ? 12.648 -15.414 8.984 1 93.69 98 ASN B CA 1
ATOM 3183 C C . ASN B 1 98 ? 11.305 -15.961 8.516 1 93.69 98 ASN B C 1
ATOM 3185 O O . ASN B 1 98 ? 10.25 -15.484 8.938 1 93.69 98 ASN B O 1
ATOM 3189 N N . GLY B 1 99 ? 11.289 -16.828 7.578 1 95 99 GLY B N 1
ATOM 3190 C CA . GLY B 1 99 ? 10.078 -17.5 7.129 1 95 99 GLY B CA 1
ATOM 3191 C C . GLY B 1 99 ? 9.359 -16.75 6.023 1 95 99 GLY B C 1
ATOM 3192 O O . GLY B 1 99 ? 8.273 -17.156 5.598 1 95 99 GLY B O 1
ATOM 3193 N N . THR B 1 100 ? 9.875 -15.625 5.598 1 95 100 THR B N 1
ATOM 3194 C CA . THR B 1 100 ? 9.297 -14.867 4.488 1 95 100 THR B CA 1
ATOM 3195 C C . THR B 1 100 ? 10.016 -15.188 3.182 1 95 100 THR B C 1
ATOM 3197 O O . THR B 1 100 ? 10.547 -14.297 2.523 1 95 100 THR B O 1
ATOM 3200 N N . THR B 1 101 ? 9.938 -16.438 2.779 1 97.44 101 THR B N 1
ATOM 3201 C CA . THR B 1 101 ? 10.766 -17 1.719 1 97.44 101 THR B CA 1
ATOM 3202 C C . THR B 1 101 ? 10.359 -16.438 0.36 1 97.44 101 THR B C 1
ATOM 3204 O O . THR B 1 101 ? 11.133 -16.5 -0.598 1 97.44 101 THR B O 1
ATOM 3207 N N . ALA B 1 102 ? 9.109 -15.93 0.189 1 96.62 102 ALA B N 1
ATOM 3208 C CA . ALA B 1 102 ? 8.688 -15.297 -1.056 1 96.62 102 ALA B CA 1
ATOM 3209 C C . ALA B 1 102 ? 9.586 -14.117 -1.402 1 96.62 102 ALA B C 1
ATOM 3211 O O . ALA B 1 102 ? 9.688 -13.727 -2.568 1 96.62 102 ALA B O 1
ATOM 3212 N N . GLY B 1 103 ? 10.188 -13.586 -0.351 1 95.25 103 GLY B N 1
ATOM 3213 C CA . GLY B 1 103 ? 11.062 -12.445 -0.543 1 95.25 103 GLY B CA 1
ATOM 3214 C C . GLY B 1 103 ? 12.492 -12.836 -0.872 1 95.25 103 GLY B C 1
ATOM 3215 O O . GLY B 1 103 ? 13.367 -11.977 -0.998 1 95.25 103 GLY B O 1
ATOM 3216 N N . CYS B 1 104 ? 12.875 -14.094 -1.034 1 96.38 104 CYS B N 1
ATOM 3217 C CA . CYS B 1 104 ? 14.219 -14.57 -1.351 1 96.38 104 CYS B CA 1
ATOM 3218 C C . CYS B 1 104 ? 14.617 -14.172 -2.768 1 96.38 104 CYS B C 1
ATOM 3220 O O . CYS B 1 104 ? 14.078 -14.703 -3.74 1 96.38 104 CYS B O 1
ATOM 3222 N N . VAL B 1 105 ? 15.602 -13.344 -2.887 1 92.44 105 VAL B N 1
ATOM 3223 C CA . VAL B 1 105 ? 16.016 -12.836 -4.191 1 92.44 105 VAL B CA 1
ATOM 3224 C C . VAL B 1 105 ? 16.828 -13.891 -4.93 1 92.44 105 VAL B C 1
ATOM 3226 O O . VAL B 1 105 ? 17.078 -13.766 -6.129 1 92.44 105 VAL B O 1
ATOM 3229 N N . ARG B 1 106 ? 17.203 -14.961 -4.27 1 96 106 ARG B N 1
ATOM 3230 C CA . ARG B 1 106 ? 17.969 -16.047 -4.867 1 96 106 ARG B CA 1
ATOM 3231 C C . ARG B 1 106 ? 17.078 -17.234 -5.191 1 96 106 ARG B C 1
ATOM 3233 O O . ARG B 1 106 ? 17.578 -18.312 -5.523 1 96 106 ARG B O 1
ATOM 3240 N N . ARG B 1 107 ? 15.828 -17.031 -5.023 1 96.94 107 ARG B N 1
ATOM 3241 C CA . ARG B 1 107 ? 14.852 -18.094 -5.254 1 96.94 107 ARG B CA 1
ATOM 3242 C C . ARG B 1 107 ? 14.953 -18.625 -6.676 1 96.94 107 ARG B C 1
ATOM 3244 O O . ARG B 1 107 ? 15.031 -17.859 -7.633 1 96.94 107 ARG B O 1
ATOM 3251 N N . ARG B 1 108 ? 15.062 -19.953 -6.793 1 97.81 108 ARG B N 1
ATOM 3252 C CA . ARG B 1 108 ? 14.992 -20.609 -8.094 1 97.81 108 ARG B CA 1
ATOM 3253 C C . ARG B 1 108 ? 13.547 -20.906 -8.477 1 97.81 108 ARG B C 1
ATOM 3255 O O . ARG B 1 108 ? 12.75 -21.328 -7.645 1 97.81 108 ARG B O 1
ATOM 3262 N N . ILE B 1 109 ? 13.211 -20.609 -9.703 1 98.12 109 ILE B N 1
ATOM 3263 C CA . ILE B 1 109 ? 11.82 -20.672 -10.141 1 98.12 109 ILE B CA 1
ATOM 3264 C C . ILE B 1 109 ? 11.688 -21.641 -11.305 1 98.12 109 ILE B C 1
ATOM 3266 O O . ILE B 1 109 ? 12.227 -21.406 -12.383 1 98.12 109 ILE B O 1
ATOM 3270 N N . VAL B 1 110 ? 10.914 -22.672 -11.086 1 98.44 110 VAL B N 1
ATOM 3271 C CA . VAL B 1 110 ? 10.672 -23.719 -12.078 1 98.44 110 VAL B CA 1
ATOM 3272 C C . VAL B 1 110 ? 10 -23.094 -13.312 1 98.44 110 VAL B C 1
ATOM 3274 O O . VAL B 1 110 ? 9.023 -22.359 -13.188 1 98.44 110 VAL B O 1
ATOM 3277 N N . GLY B 1 111 ? 10.523 -23.375 -14.508 1 98.12 111 GLY B N 1
ATOM 3278 C CA . GLY B 1 111 ? 9.977 -22.859 -15.758 1 98.12 111 GLY B CA 1
ATOM 3279 C C . GLY B 1 111 ? 10.516 -21.484 -16.125 1 98.12 111 GLY B C 1
ATOM 3280 O O . GLY B 1 111 ? 10.266 -21 -17.234 1 98.12 111 GLY B O 1
ATOM 3281 N N . ILE B 1 112 ? 11.25 -20.844 -15.219 1 97 112 ILE B N 1
ATOM 3282 C CA . ILE B 1 112 ? 11.734 -19.5 -15.477 1 97 112 ILE B CA 1
ATOM 3283 C C . ILE B 1 112 ? 13.25 -19.453 -15.289 1 97 112 ILE B C 1
ATOM 3285 O O . ILE B 1 112 ? 13.992 -19.281 -16.25 1 97 112 ILE B O 1
ATOM 3289 N N . THR B 1 113 ? 13.758 -19.719 -14.047 1 97.19 113 THR B N 1
ATOM 3290 C CA . THR B 1 113 ? 15.195 -19.75 -13.805 1 97.19 113 THR B CA 1
ATOM 3291 C C . THR B 1 113 ? 15.703 -21.188 -13.727 1 97.19 113 THR B C 1
ATOM 3293 O O . THR B 1 113 ? 16.906 -21.438 -13.805 1 97.19 113 THR B O 1
ATOM 3296 N N . GLU B 1 114 ? 14.797 -22.125 -13.547 1 97 114 GLU B N 1
ATOM 3297 C CA . GLU B 1 114 ? 15 -23.562 -13.594 1 97 114 GLU B CA 1
ATOM 3298 C C . GLU B 1 114 ? 14.172 -24.203 -14.711 1 97 114 GLU B C 1
ATOM 3300 O O . GLU B 1 114 ? 13.102 -23.703 -15.055 1 97 114 GLU B O 1
ATOM 3305 N N . PRO B 1 115 ? 14.711 -25.25 -15.273 1 97.38 115 PRO B N 1
ATOM 3306 C CA . PRO B 1 115 ? 13.859 -25.922 -16.25 1 97.38 115 PRO B CA 1
ATOM 3307 C C . PRO B 1 115 ? 12.477 -26.25 -15.703 1 97.38 115 PRO B C 1
ATOM 3309 O O . PRO B 1 115 ? 12.336 -26.578 -14.516 1 97.38 115 PRO B O 1
ATOM 3312 N N . GLY B 1 116 ? 11.516 -26.297 -16.609 1 98.56 116 GLY B N 1
ATOM 3313 C CA . GLY B 1 116 ? 10.133 -26.422 -16.203 1 98.56 116 GLY B CA 1
ATOM 3314 C C . GLY B 1 116 ? 9.68 -27.859 -16.031 1 98.56 116 GLY B C 1
ATOM 3315 O O . GLY B 1 116 ? 10.508 -28.766 -15.922 1 98.56 116 GLY B O 1
ATOM 3316 N N . VAL B 1 117 ? 8.32 -27.984 -15.969 1 98.62 117 VAL B N 1
ATOM 3317 C CA . VAL B 1 117 ? 7.75 -29.266 -15.57 1 98.62 117 VAL B CA 1
ATOM 3318 C C . VAL B 1 117 ? 6.969 -29.875 -16.734 1 98.62 117 VAL B C 1
ATOM 3320 O O . VAL B 1 117 ? 6.367 -30.938 -16.609 1 98.62 117 VAL B O 1
ATOM 3323 N N . LEU B 1 118 ? 6.93 -29.203 -17.859 1 98.56 118 LEU B N 1
ATOM 3324 C CA . LEU B 1 118 ? 6.242 -29.766 -19.016 1 98.56 118 LEU B CA 1
ATOM 3325 C C . LEU B 1 118 ? 7.113 -30.797 -19.734 1 98.56 118 LEU B C 1
ATOM 3327 O O . LEU B 1 118 ? 7.516 -30.594 -20.875 1 98.56 118 LEU B O 1
ATOM 3331 N N . ALA B 1 119 ? 7.34 -31.859 -19.094 1 98.12 119 ALA B N 1
ATOM 3332 C CA . ALA B 1 119 ? 8.078 -33.031 -19.531 1 98.12 119 ALA B CA 1
ATOM 3333 C C . ALA B 1 119 ? 7.469 -34.312 -18.953 1 98.12 119 ALA B C 1
ATOM 3335 O O . ALA B 1 119 ? 6.773 -34.281 -17.938 1 98.12 119 ALA B O 1
ATOM 3336 N N . GLU B 1 120 ? 7.699 -35.375 -19.594 1 97.88 120 GLU B N 1
ATOM 3337 C CA . GLU B 1 120 ? 7.113 -36.656 -19.14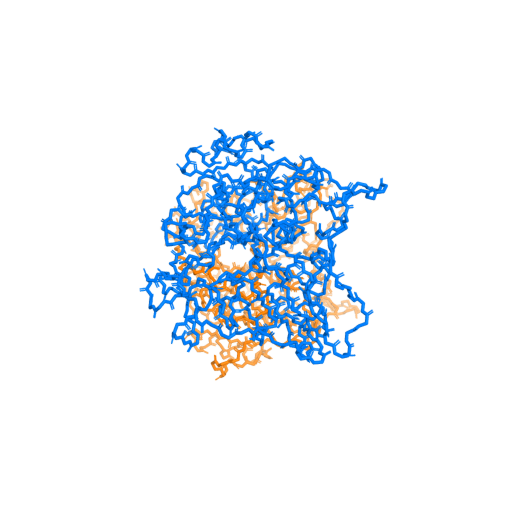1 1 97.88 120 GLU B CA 1
ATOM 3338 C C . GLU B 1 120 ? 7.555 -36.969 -17.719 1 97.88 120 GLU B C 1
ATOM 3340 O O . GLU B 1 120 ? 6.762 -37.469 -16.922 1 97.88 120 GLU B O 1
ATOM 3345 N N . ARG B 1 121 ? 8.82 -36.75 -17.484 1 98.38 121 ARG B N 1
ATOM 3346 C CA . ARG B 1 121 ? 9.406 -36.938 -16.156 1 98.38 121 ARG B CA 1
ATOM 3347 C C . ARG B 1 121 ? 10.305 -35.75 -15.797 1 98.38 121 ARG B C 1
ATOM 3349 O O . ARG B 1 121 ? 10.961 -35.188 -16.656 1 98.38 121 ARG B O 1
ATOM 3356 N N . ILE B 1 122 ? 10.312 -35.438 -14.547 1 98.38 122 ILE B N 1
ATOM 3357 C CA . ILE B 1 122 ? 11.109 -34.312 -14.078 1 98.38 122 ILE B CA 1
ATOM 3358 C C . ILE B 1 122 ? 11.781 -34.656 -12.758 1 98.38 122 ILE B C 1
ATOM 3360 O O . ILE B 1 122 ? 11.273 -35.469 -11.992 1 98.38 122 ILE B O 1
ATOM 3364 N N . THR B 1 123 ? 12.945 -34.094 -12.5 1 98.38 123 THR B N 1
ATOM 3365 C CA . THR B 1 123 ? 13.602 -34.156 -11.195 1 98.38 123 THR B CA 1
ATOM 3366 C C . THR B 1 123 ? 13.203 -32.938 -10.352 1 98.38 123 THR B C 1
ATOM 3368 O O . THR B 1 123 ? 13.25 -31.797 -10.82 1 98.38 123 THR B O 1
ATOM 3371 N N . VAL B 1 124 ? 12.82 -33.156 -9.156 1 98.06 124 VAL B N 1
ATOM 3372 C CA . VAL B 1 124 ? 12.375 -32.125 -8.227 1 98.06 124 VAL B CA 1
ATOM 3373 C C . VAL B 1 124 ? 12.992 -32.375 -6.848 1 98.06 124 VAL B C 1
ATOM 3375 O O . VAL B 1 124 ? 13.062 -33.5 -6.383 1 98.06 124 VAL B O 1
ATOM 3378 N N . PRO B 1 125 ? 13.562 -31.297 -6.176 1 98.38 125 PRO B N 1
ATOM 3379 C CA . PRO B 1 125 ? 13.898 -31.531 -4.766 1 98.38 125 PRO B CA 1
ATOM 3380 C C . PRO B 1 125 ? 12.711 -32.062 -3.957 1 98.38 125 PRO B C 1
ATOM 3382 O O . PRO B 1 125 ? 11.609 -31.5 -4.047 1 98.38 125 PRO B O 1
ATOM 3385 N N . ALA B 1 126 ? 12.93 -33.094 -3.186 1 98.5 126 ALA B N 1
ATOM 3386 C CA . ALA B 1 126 ? 11.852 -33.781 -2.492 1 98.5 126 ALA B CA 1
ATOM 3387 C C . ALA B 1 126 ? 11.016 -32.844 -1.65 1 98.5 126 ALA B C 1
ATOM 3389 O O . ALA B 1 126 ? 9.797 -32.969 -1.552 1 98.5 126 ALA B O 1
ATOM 3390 N N . ALA B 1 127 ? 11.609 -31.828 -1.089 1 97.62 127 ALA B N 1
ATOM 3391 C CA . ALA B 1 127 ? 10.961 -30.875 -0.194 1 97.62 127 ALA B CA 1
ATOM 3392 C C . ALA B 1 127 ? 9.891 -30.062 -0.929 1 97.62 127 ALA B C 1
ATOM 3394 O O . ALA B 1 127 ? 9.039 -29.438 -0.301 1 97.62 127 ALA B O 1
ATOM 3395 N N . PHE B 1 128 ? 9.883 -30.094 -2.264 1 98.5 128 PHE B N 1
ATOM 3396 C CA . PHE B 1 128 ? 8.977 -29.266 -3.049 1 98.5 128 PHE B CA 1
ATOM 3397 C C . PHE B 1 128 ? 8.008 -30.125 -3.852 1 98.5 128 PHE B C 1
ATOM 3399 O O . PHE B 1 128 ? 7.234 -29.625 -4.66 1 98.5 128 PHE B O 1
ATOM 3406 N N . ALA B 1 129 ? 8.086 -31.406 -3.697 1 98.56 129 ALA B N 1
ATOM 3407 C CA . ALA B 1 129 ? 7.078 -32.344 -4.16 1 98.56 129 ALA B CA 1
ATOM 3408 C C . ALA B 1 129 ? 6.105 -32.719 -3.041 1 98.56 129 ALA B C 1
ATOM 3410 O O . ALA B 1 129 ? 6.371 -33.625 -2.24 1 98.56 129 ALA B O 1
ATOM 3411 N N . TRP B 1 130 ? 4.969 -32.062 -3.041 1 98.38 130 TRP B N 1
ATOM 3412 C CA . TRP B 1 130 ? 4.051 -32.156 -1.913 1 98.38 130 TRP B CA 1
ATOM 3413 C C . TRP B 1 130 ? 3.096 -33.344 -2.092 1 98.38 130 TRP B C 1
ATOM 3415 O O . TRP B 1 130 ? 2.426 -33.438 -3.121 1 98.38 130 TRP B O 1
ATOM 3425 N N . PRO B 1 131 ? 3.006 -34.188 -1.089 1 97 131 PRO B N 1
ATOM 3426 C CA . PRO B 1 131 ? 2.07 -35.312 -1.184 1 97 131 PRO B CA 1
ATOM 3427 C C . PRO B 1 131 ? 0.613 -34.844 -1.263 1 97 131 PRO B C 1
ATOM 3429 O O . PRO B 1 131 ? 0.214 -33.906 -0.565 1 97 131 PRO B O 1
ATOM 3432 N N . VAL B 1 132 ? -0.13 -35.438 -2.139 1 95.44 132 VAL B N 1
ATOM 3433 C CA . VAL B 1 132 ? -1.569 -35.25 -2.283 1 95.44 132 VAL B CA 1
ATOM 3434 C C . VAL B 1 132 ? -2.309 -36.469 -1.785 1 95.44 132 VAL B C 1
ATOM 3436 O O . VAL B 1 132 ? -2.168 -37.562 -2.355 1 95.44 132 VAL B O 1
ATOM 3439 N N . PRO B 1 133 ? -2.996 -36.281 -0.69 1 87.38 133 PRO B N 1
ATOM 3440 C CA . PRO B 1 133 ? -3.672 -37.469 -0.147 1 87.38 133 PRO B CA 1
ATOM 3441 C C . PRO B 1 133 ? -4.66 -38.094 -1.133 1 87.38 133 PRO B C 1
ATOM 3443 O O . PRO B 1 133 ? -5.32 -37.375 -1.889 1 87.38 133 PRO B O 1
ATOM 3446 N N . ASP B 1 134 ? -4.723 -39.344 -1.12 1 77.38 134 ASP B N 1
ATOM 3447 C CA . ASP B 1 134 ? -5.605 -40.125 -1.992 1 77.38 134 ASP B CA 1
ATOM 3448 C C . ASP B 1 134 ? -7.066 -39.969 -1.568 1 77.38 134 ASP B C 1
ATOM 3450 O O . ASP B 1 134 ? -7.352 -39.719 -0.397 1 77.38 134 ASP B O 1
ATOM 3454 N N . ARG B 1 135 ? -7.934 -39.844 -2.541 1 67.88 135 ARG B N 1
ATOM 3455 C CA . ARG B 1 135 ? -9.367 -39.625 -2.322 1 67.88 135 ARG B CA 1
ATOM 3456 C C . ARG B 1 135 ? -9.945 -40.75 -1.44 1 67.88 135 ARG B C 1
ATOM 3458 O O . ARG B 1 135 ? -11.008 -40.562 -0.84 1 67.88 135 ARG B O 1
ATOM 3465 N N . THR B 1 136 ? -9.305 -41.781 -1.398 1 55.44 136 THR B N 1
ATOM 3466 C CA . THR B 1 136 ? -9.914 -42.938 -0.753 1 55.44 136 THR B CA 1
ATOM 3467 C C . THR B 1 136 ? -9.812 -42.812 0.765 1 55.44 136 THR B C 1
ATOM 3469 O O . THR B 1 136 ? -10.391 -43.625 1.492 1 55.44 136 THR B O 1
ATOM 3472 N N . GLY B 1 137 ? -9.102 -41.75 1.139 1 50.22 137 GLY B N 1
ATOM 3473 C CA . GLY B 1 137 ? -8.984 -41.719 2.588 1 50.22 137 GLY B CA 1
ATOM 3474 C C . GLY B 1 137 ? -10.188 -41.125 3.279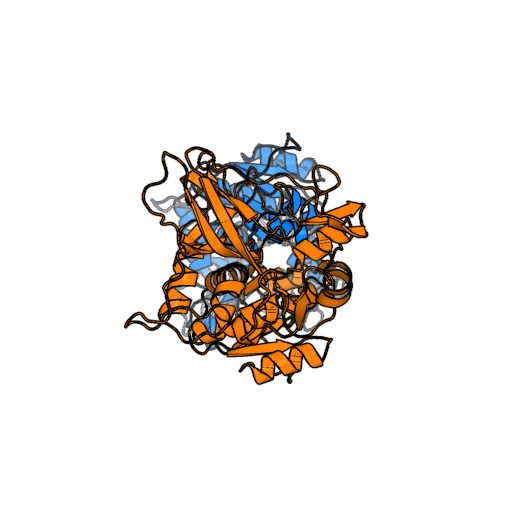 1 50.22 137 GLY B C 1
ATOM 3475 O O . GLY B 1 137 ? -11.047 -40.531 2.629 1 50.22 137 GLY B O 1
ATOM 3476 N N . PRO B 1 138 ? -10.477 -41.531 4.523 1 48.94 138 PRO B N 1
ATOM 3477 C CA . PRO B 1 138 ? -11.625 -41.125 5.316 1 48.94 138 PRO B CA 1
ATOM 3478 C C . PRO B 1 138 ? -11.922 -39.625 5.18 1 48.94 138 PRO B C 1
ATOM 3480 O O . PRO B 1 138 ? -13.062 -39.188 5.355 1 48.94 138 PRO B O 1
ATOM 3483 N N . ALA B 1 139 ? -10.867 -38.875 5.262 1 56.06 139 ALA B N 1
ATOM 3484 C CA . ALA B 1 139 ? -11.094 -37.438 5.266 1 56.06 139 ALA B CA 1
ATOM 3485 C C . ALA B 1 139 ? -11.43 -36.938 3.867 1 56.06 139 ALA B C 1
ATOM 3487 O O . ALA B 1 139 ? -11.797 -35.781 3.691 1 56.06 139 ALA B O 1
ATOM 3488 N N . GLY B 1 140 ? -11.719 -37.844 2.941 1 64.75 140 GLY B N 1
ATOM 3489 C CA . GLY B 1 140 ? -11.898 -37.469 1.543 1 64.75 140 GLY B CA 1
ATOM 3490 C C . GLY B 1 140 ? -10.664 -36.844 0.927 1 64.75 140 GLY B C 1
ATOM 3491 O O . GLY B 1 140 ? -9.859 -36.219 1.629 1 64.75 140 GLY B O 1
ATOM 3492 N N . GLY B 1 141 ? -9.914 -37.375 0.045 1 87.25 141 GLY B N 1
ATOM 3493 C CA . GLY B 1 141 ? -8.695 -36.938 -0.643 1 87.25 141 GLY B CA 1
ATOM 3494 C C . GLY B 1 141 ? -8.906 -35.75 -1.545 1 87.25 141 GLY B C 1
ATOM 3495 O O . GLY B 1 141 ? -9.961 -35.125 -1.518 1 87.25 141 GLY B O 1
ATOM 3496 N N . ILE B 1 142 ? -7.887 -35.156 -1.978 1 93.81 142 ILE B N 1
ATOM 3497 C CA . ILE B 1 142 ? -7.914 -34.031 -2.91 1 93.81 142 ILE B CA 1
ATOM 3498 C C . ILE B 1 142 ? -8.016 -34.562 -4.34 1 93.81 142 ILE B C 1
ATOM 3500 O O . ILE B 1 142 ? -7.223 -35.406 -4.762 1 93.81 142 ILE B O 1
ATOM 3504 N N . ARG B 1 143 ? -9.07 -34.094 -5.047 1 93.81 143 ARG B N 1
ATOM 3505 C CA . ARG B 1 143 ? -9.227 -34.438 -6.449 1 93.81 143 ARG B CA 1
ATOM 3506 C C . ARG B 1 143 ? -8.055 -33.938 -7.281 1 93.81 143 ARG B C 1
ATOM 3508 O O . ARG B 1 143 ? -7.422 -32.938 -6.93 1 93.81 143 ARG B O 1
ATOM 3515 N N . ASP B 1 144 ? -7.801 -34.656 -8.406 1 94.81 144 ASP B N 1
ATOM 3516 C CA . ASP B 1 144 ? -6.664 -34.312 -9.25 1 94.81 144 ASP B CA 1
ATOM 3517 C C . ASP B 1 144 ? -6.801 -32.906 -9.797 1 94.81 144 ASP B C 1
ATOM 3519 O O . ASP B 1 144 ? -5.824 -32.156 -9.828 1 94.81 144 ASP B O 1
ATOM 3523 N N . ASP B 1 145 ? -8.016 -32.594 -10.211 1 96.25 145 ASP B N 1
ATOM 3524 C CA . ASP B 1 145 ? -8.211 -31.25 -10.773 1 96.25 145 ASP B CA 1
ATOM 3525 C C . ASP B 1 145 ? -8.008 -30.172 -9.719 1 96.25 145 ASP B C 1
ATOM 3527 O O . ASP B 1 145 ? -7.43 -29.125 -10 1 96.25 145 ASP B O 1
ATOM 3531 N N . ASP B 1 146 ? -8.453 -30.438 -8.469 1 97.12 146 ASP B N 1
ATOM 3532 C CA . ASP B 1 146 ? -8.227 -29.5 -7.375 1 97.12 146 ASP B CA 1
ATOM 3533 C C . ASP B 1 146 ? -6.742 -29.406 -7.031 1 97.12 146 ASP B C 1
ATOM 3535 O O . ASP B 1 146 ? -6.211 -28.312 -6.832 1 97.12 146 ASP B O 1
ATOM 3539 N N . ALA B 1 147 ? -6.059 -30.562 -7.012 1 97.31 147 ALA B N 1
ATOM 3540 C CA . ALA B 1 147 ? -4.633 -30.609 -6.707 1 97.31 147 ALA B CA 1
ATOM 3541 C C . ALA B 1 147 ? -3.822 -29.844 -7.742 1 97.31 147 ALA B C 1
ATOM 3543 O O . ALA B 1 147 ? -2.871 -29.125 -7.395 1 97.31 147 ALA B O 1
ATOM 3544 N N . LEU B 1 148 ? -4.238 -29.969 -9 1 97.81 148 LEU B N 1
ATOM 3545 C CA . LEU B 1 148 ? -3.543 -29.312 -10.094 1 97.81 148 LEU B CA 1
ATOM 3546 C C . LEU B 1 148 ? -3.584 -27.797 -9.914 1 97.81 148 LEU B C 1
ATOM 3548 O O . LEU B 1 148 ? -2.703 -27.078 -10.406 1 97.81 148 LEU B O 1
ATOM 3552 N N . CYS B 1 149 ? -4.574 -27.297 -9.156 1 98.5 149 CYS B N 1
ATOM 3553 C CA . CYS B 1 149 ? -4.75 -25.859 -8.953 1 98.5 149 CYS B CA 1
ATOM 3554 C C . CYS B 1 149 ? -4.152 -25.422 -7.625 1 98.5 149 CYS B C 1
ATOM 3556 O O . CYS B 1 149 ? -4.328 -24.266 -7.211 1 98.5 149 CYS B O 1
ATOM 3558 N N . ALA B 1 150 ? -3.367 -26.266 -6.953 1 98.31 150 ALA B N 1
ATOM 3559 C CA . ALA B 1 150 ? -2.885 -25.984 -5.605 1 98.31 150 ALA B CA 1
ATOM 3560 C C . ALA B 1 150 ? -1.956 -24.766 -5.605 1 98.31 150 ALA B C 1
ATOM 3562 O O . ALA B 1 150 ? -2.104 -23.859 -4.777 1 98.31 150 ALA B O 1
ATOM 3563 N N . GLU B 1 151 ? -1.032 -24.75 -6.488 1 98.5 151 GLU B N 1
ATOM 3564 C CA . GLU B 1 151 ? -0.033 -23.688 -6.496 1 98.5 151 GLU B CA 1
ATOM 3565 C C . GLU B 1 151 ? -0.678 -22.328 -6.734 1 98.5 151 GLU B C 1
ATOM 3567 O O . GLU B 1 151 ? -0.483 -21.391 -5.949 1 98.5 151 GLU B O 1
ATOM 3572 N N . PRO B 1 152 ? -1.467 -22.109 -7.824 1 98.44 152 PRO B N 1
ATOM 3573 C CA . PRO B 1 152 ? -2.068 -20.797 -8.031 1 98.44 152 PRO B CA 1
ATOM 3574 C C . PRO B 1 152 ? -3.104 -20.438 -6.961 1 98.44 152 PRO B C 1
ATOM 3576 O O . PRO B 1 152 ? -3.332 -19.266 -6.68 1 98.44 152 PRO B O 1
ATOM 3579 N N . LEU B 1 153 ? -3.762 -21.484 -6.363 1 98.75 153 LEU B N 1
ATOM 3580 C CA . LEU B 1 153 ? -4.652 -21.203 -5.242 1 98.75 153 LEU B CA 1
ATOM 3581 C C . LEU B 1 153 ? -3.867 -20.656 -4.051 1 98.75 153 LEU B C 1
ATOM 3583 O O . LEU B 1 153 ? -4.352 -19.766 -3.336 1 98.75 153 LEU B O 1
ATOM 3587 N N . ALA B 1 154 ? -2.662 -21.188 -3.822 1 98.69 154 ALA B N 1
ATOM 3588 C CA . ALA B 1 154 ? -1.813 -20.688 -2.75 1 98.69 154 ALA B CA 1
ATOM 3589 C C . ALA B 1 154 ? -1.513 -19.203 -2.951 1 98.69 154 ALA B C 1
ATOM 3591 O O . ALA B 1 154 ? -1.498 -18.422 -1.99 1 98.69 154 ALA B O 1
ATOM 3592 N N . VAL B 1 155 ? -1.299 -18.781 -4.184 1 98.62 155 VAL B N 1
ATOM 3593 C CA . VAL B 1 155 ? -1.07 -17.391 -4.52 1 98.62 155 VAL B CA 1
ATOM 3594 C C . VAL B 1 155 ? -2.293 -16.562 -4.141 1 98.62 155 VAL B C 1
ATOM 3596 O O . VAL B 1 155 ? -2.172 -15.539 -3.451 1 98.62 155 VAL B O 1
ATOM 3599 N N . ALA B 1 156 ? -3.455 -17 -4.539 1 98.75 156 ALA B N 1
ATOM 3600 C CA . ALA B 1 156 ? -4.711 -16.312 -4.27 1 98.75 156 ALA B CA 1
ATOM 3601 C C . ALA B 1 156 ? -4.965 -16.203 -2.77 1 98.75 156 ALA B C 1
ATOM 3603 O O . ALA B 1 156 ? -5.312 -15.125 -2.27 1 98.75 156 ALA B O 1
ATOM 3604 N N . LEU B 1 157 ? -4.789 -17.328 -2.08 1 98.56 157 LEU B N 1
ATOM 3605 C CA . LEU B 1 157 ? -5.055 -17.375 -0.646 1 98.56 157 LEU B CA 1
ATOM 3606 C C . LEU B 1 157 ? -4.133 -16.422 0.11 1 98.56 157 LEU B C 1
ATOM 3608 O O . LEU B 1 157 ? -4.566 -15.742 1.041 1 98.56 157 LEU B O 1
ATOM 3612 N N . THR B 1 158 ? -2.906 -16.438 -0.283 1 98.12 158 THR B N 1
ATOM 3613 C CA . THR B 1 158 ? -1.946 -15.555 0.376 1 98.12 158 THR B CA 1
ATOM 3614 C C . THR B 1 158 ? -2.352 -14.094 0.216 1 98.12 158 THR B C 1
ATOM 3616 O O . THR B 1 158 ? -2.299 -13.32 1.175 1 98.12 158 THR B O 1
ATOM 3619 N N . ALA B 1 159 ? -2.75 -13.672 -0.955 1 98.5 159 ALA B N 1
ATOM 3620 C CA . ALA B 1 159 ? -3.186 -12.305 -1.208 1 98.5 159 ALA B CA 1
ATOM 3621 C C . ALA B 1 159 ? -4.43 -11.961 -0.392 1 98.5 159 ALA B C 1
ATOM 3623 O O . ALA B 1 159 ? -4.508 -10.898 0.222 1 98.5 159 ALA B O 1
ATOM 3624 N N . VAL B 1 160 ? -5.387 -12.875 -0.364 1 98.5 160 VAL B N 1
ATOM 3625 C CA . VAL B 1 160 ? -6.633 -12.68 0.369 1 98.5 160 VAL B CA 1
ATOM 3626 C C . VAL B 1 160 ? -6.34 -12.555 1.863 1 98.5 160 VAL B C 1
ATOM 3628 O O . VAL B 1 160 ? -6.883 -11.68 2.541 1 98.5 160 VAL B O 1
ATOM 3631 N N . ASP B 1 161 ? -5.449 -13.422 2.324 1 97.75 161 ASP B N 1
ATOM 3632 C CA . ASP B 1 161 ? -5.117 -13.414 3.744 1 97.75 161 ASP B CA 1
ATOM 3633 C C . ASP B 1 161 ? -4.41 -12.125 4.137 1 97.75 161 ASP B C 1
ATOM 3635 O O . ASP B 1 161 ? -4.551 -11.648 5.27 1 97.75 161 ASP B O 1
ATOM 3639 N N . ARG B 1 162 ? -3.666 -11.594 3.221 1 96.75 162 ARG B N 1
ATOM 3640 C CA . ARG B 1 162 ? -2.965 -10.344 3.484 1 96.75 162 ARG B CA 1
ATOM 3641 C C . ARG B 1 162 ? -3.951 -9.211 3.758 1 96.75 162 ARG B C 1
ATOM 3643 O O . ARG B 1 162 ? -3.625 -8.258 4.469 1 96.75 162 ARG B O 1
ATOM 3650 N N . LEU B 1 163 ? -5.141 -9.258 3.232 1 97.44 163 LEU B N 1
ATOM 3651 C CA . LEU B 1 163 ? -6.148 -8.211 3.379 1 97.44 163 LEU B CA 1
ATOM 3652 C C . LEU B 1 163 ? -6.785 -8.266 4.762 1 97.44 163 LEU B C 1
ATOM 3654 O O . LEU B 1 163 ? -7.379 -7.285 5.215 1 97.44 163 LEU B O 1
ATOM 3658 N N . GLY B 1 164 ? -6.738 -9.406 5.445 1 95.38 164 GLY B N 1
ATOM 3659 C CA . GLY B 1 164 ? -7.324 -9.539 6.773 1 95.38 164 GLY B CA 1
ATOM 3660 C C . GLY B 1 164 ? -8.828 -9.312 6.789 1 95.38 164 GLY B C 1
ATOM 3661 O O . GLY B 1 164 ? -9.344 -8.617 7.664 1 95.38 164 GLY B O 1
ATOM 3662 N N . ILE B 1 165 ? -9.516 -9.852 5.883 1 95.12 165 ILE B N 1
ATOM 3663 C CA . ILE B 1 165 ? -10.938 -9.57 5.703 1 95.12 165 ILE B CA 1
ATOM 3664 C C . ILE B 1 165 ? -11.75 -10.359 6.727 1 95.12 165 ILE B C 1
ATOM 3666 O O . ILE B 1 165 ? -11.414 -11.492 7.055 1 95.12 165 ILE B O 1
ATOM 3670 N N . ALA B 1 166 ? -12.789 -9.789 7.211 1 95.31 166 ALA B N 1
ATOM 3671 C CA . ALA B 1 166 ? -13.758 -10.453 8.078 1 95.31 166 ALA B CA 1
ATOM 3672 C C . ALA B 1 166 ? -14.812 -11.188 7.25 1 95.31 166 ALA B C 1
ATOM 3674 O O . ALA B 1 166 ? -15.148 -10.766 6.141 1 95.31 166 ALA B O 1
ATOM 3675 N N . PRO B 1 167 ? -15.289 -12.328 7.836 1 96.62 167 PRO B N 1
ATOM 3676 C CA . PRO B 1 167 ? -16.391 -12.977 7.137 1 96.62 167 PRO B CA 1
ATOM 3677 C C . PRO B 1 167 ? -17.547 -12.016 6.844 1 96.62 167 PRO B C 1
ATOM 3679 O O . PRO B 1 167 ? -17.844 -11.125 7.648 1 96.62 167 PRO B O 1
ATOM 3682 N N . GLY B 1 168 ? -18.141 -12.188 5.711 1 97.38 168 GLY B N 1
ATOM 3683 C CA . GLY B 1 168 ? -19.266 -11.367 5.32 1 97.38 168 GLY B CA 1
ATOM 3684 C C . GLY B 1 168 ? -18.875 -10.141 4.523 1 97.38 168 GLY B C 1
ATOM 3685 O O . GLY B 1 168 ? -19.719 -9.5 3.893 1 97.38 168 GLY B O 1
ATOM 3686 N N . THR B 1 169 ? -17.594 -9.758 4.504 1 97 169 THR B N 1
ATOM 3687 C CA . THR B 1 169 ? -17.125 -8.578 3.787 1 97 169 THR B CA 1
ATOM 3688 C C . THR B 1 169 ? -17.281 -8.758 2.281 1 97 169 THR B C 1
ATOM 3690 O O . THR B 1 169 ? -16.922 -9.797 1.731 1 97 169 THR B O 1
ATOM 3693 N N . ARG B 1 170 ? -17.906 -7.805 1.6 1 97.88 170 ARG B N 1
ATOM 3694 C CA . ARG B 1 170 ? -17.953 -7.762 0.142 1 97.88 170 ARG B CA 1
ATOM 3695 C C . ARG B 1 170 ? -16.641 -7.23 -0.425 1 97.88 170 ARG B C 1
ATOM 3697 O O . ARG B 1 170 ? -16.203 -6.133 -0.067 1 97.88 170 ARG B O 1
ATOM 3704 N N . CYS B 1 171 ? -15.984 -8.008 -1.244 1 98.75 171 CYS B N 1
ATOM 3705 C CA . CYS B 1 171 ? -14.688 -7.652 -1.806 1 98.75 171 CYS B CA 1
ATOM 3706 C C . CYS B 1 171 ? -14.75 -7.59 -3.326 1 98.75 171 CYS B C 1
ATOM 3708 O O . CYS B 1 171 ? -15.297 -8.492 -3.969 1 98.75 171 CYS B O 1
ATOM 3710 N N . LEU B 1 172 ? -14.211 -6.512 -3.885 1 98.88 172 LEU B N 1
ATOM 3711 C CA . LEU B 1 172 ? -14.172 -6.391 -5.34 1 98.88 172 LEU B CA 1
ATOM 3712 C C . LEU B 1 172 ? -12.945 -7.086 -5.914 1 98.88 172 LEU B C 1
ATOM 3714 O O . LEU B 1 172 ? -11.836 -6.902 -5.414 1 98.88 172 LEU B O 1
ATOM 3718 N N . VAL B 1 173 ? -13.156 -7.906 -6.855 1 98.94 173 VAL B N 1
ATOM 3719 C CA . VAL B 1 173 ? -12.094 -8.539 -7.637 1 98.94 173 VAL B CA 1
ATOM 3720 C C . VAL B 1 173 ? -12.07 -7.953 -9.047 1 98.94 173 VAL B C 1
ATOM 3722 O O . VAL B 1 173 ? -13.039 -8.094 -9.797 1 98.94 173 VAL B O 1
ATOM 3725 N N . ILE B 1 174 ? -10.977 -7.289 -9.375 1 98.75 174 ILE B N 1
ATOM 3726 C CA . ILE B 1 174 ? -10.805 -6.719 -10.703 1 98.75 174 ILE B CA 1
ATOM 3727 C C . ILE B 1 174 ? -9.961 -7.656 -11.562 1 98.75 174 ILE B C 1
ATOM 3729 O O . ILE B 1 174 ? -8.773 -7.852 -11.289 1 98.75 174 ILE B O 1
ATOM 3733 N N . GLY B 1 175 ? -10.508 -8.117 -12.648 1 98.25 175 GLY B N 1
ATOM 3734 C CA . GLY B 1 175 ? -9.898 -9.172 -13.445 1 98.25 175 GLY B CA 1
ATOM 3735 C C . GLY B 1 175 ? -10.336 -10.562 -13.023 1 98.25 175 GLY B C 1
ATOM 3736 O O . GLY B 1 175 ? -10.086 -10.984 -11.891 1 98.25 175 GLY B O 1
ATOM 3737 N N . ALA B 1 176 ? -10.969 -11.258 -13.977 1 98.12 176 ALA B N 1
ATOM 3738 C CA . ALA B 1 176 ? -11.492 -12.594 -13.68 1 98.12 176 ALA B CA 1
ATOM 3739 C C . ALA B 1 176 ? -10.82 -13.648 -14.555 1 98.12 176 ALA B C 1
ATOM 3741 O O . ALA B 1 176 ? -11.484 -14.578 -15.031 1 98.12 176 ALA B O 1
ATOM 3742 N N . GLY B 1 177 ? -9.539 -13.406 -14.867 1 97.56 177 GLY B N 1
ATOM 3743 C CA . GLY B 1 177 ? -8.781 -14.523 -15.398 1 97.56 177 GLY B CA 1
ATOM 3744 C C . GLY B 1 177 ? -8.625 -15.664 -14.414 1 97.56 177 GLY B C 1
ATOM 3745 O O . GLY B 1 177 ? -9.375 -15.758 -13.438 1 97.56 177 GLY B O 1
ATOM 3746 N N . ALA B 1 178 ? -7.684 -16.578 -14.656 1 97.81 178 ALA B N 1
ATOM 3747 C CA . ALA B 1 178 ? -7.52 -17.734 -13.781 1 97.81 178 ALA B CA 1
ATOM 3748 C C . ALA B 1 178 ? -7.277 -17.312 -12.344 1 97.81 178 ALA B C 1
ATOM 3750 O O . ALA B 1 178 ? -7.922 -17.812 -11.422 1 97.81 178 ALA B O 1
ATOM 3751 N N . GLN B 1 179 ? -6.398 -16.375 -12.18 1 97.88 179 GLN B N 1
ATOM 3752 C CA . GLN B 1 179 ? -6.078 -15.922 -10.836 1 97.88 179 GLN B CA 1
ATOM 3753 C C . GLN B 1 179 ? -7.273 -15.234 -10.188 1 97.88 179 GLN B C 1
ATOM 3755 O O . GLN B 1 179 ? -7.539 -15.422 -9 1 97.88 179 GLN B O 1
ATOM 3760 N N . GLY B 1 180 ? -7.957 -14.406 -11 1 98.56 180 GLY B N 1
ATOM 3761 C CA . GLY B 1 180 ? -9.148 -13.766 -10.469 1 98.56 180 GLY B CA 1
ATOM 3762 C C . GLY B 1 180 ? -10.219 -14.75 -10.039 1 98.56 180 GLY B C 1
ATOM 3763 O O . GLY B 1 180 ? -10.891 -14.547 -9.023 1 98.56 180 GLY B O 1
ATOM 3764 N N . GLN B 1 181 ? -10.414 -15.789 -10.812 1 98.75 181 GLN B N 1
ATOM 3765 C CA . GLN B 1 181 ? -11.336 -16.859 -10.43 1 98.75 181 GLN B CA 1
ATOM 3766 C C . GLN B 1 181 ? -10.93 -17.484 -9.102 1 98.75 181 GLN B C 1
ATOM 3768 O O . GLN B 1 181 ? -11.766 -17.688 -8.227 1 98.75 181 GLN B O 1
ATOM 3773 N N . LEU B 1 182 ? -9.672 -17.75 -8.961 1 98.81 182 LEU B N 1
ATOM 3774 C CA . LEU B 1 182 ? -9.172 -18.391 -7.758 1 98.81 182 LEU B CA 1
ATOM 3775 C C . LEU B 1 182 ? -9.258 -17.453 -6.559 1 98.81 182 LEU B C 1
ATOM 3777 O O . LEU B 1 182 ? -9.523 -17.906 -5.438 1 98.81 182 LEU B O 1
ATOM 3781 N N . VAL B 1 183 ? -9.031 -16.172 -6.773 1 98.81 183 VAL B N 1
ATOM 3782 C CA . VAL B 1 183 ? -9.211 -15.172 -5.723 1 98.81 183 VAL B CA 1
ATOM 3783 C C . VAL B 1 183 ? -10.656 -15.188 -5.238 1 98.81 183 VAL B C 1
ATOM 3785 O O . VAL B 1 183 ? -10.922 -15.156 -4.035 1 98.81 183 VAL B O 1
ATOM 3788 N N . SER B 1 184 ? -11.594 -15.234 -6.176 1 98.75 184 SER B N 1
ATOM 3789 C CA . SER B 1 184 ? -13.008 -15.289 -5.812 1 98.75 184 SER B CA 1
ATOM 3790 C C . SER B 1 184 ? -13.312 -16.516 -4.949 1 98.75 184 SER B C 1
ATOM 3792 O O . SER B 1 184 ? -14.008 -16.406 -3.939 1 98.75 184 SER B O 1
ATOM 3794 N N . LEU B 1 185 ? -12.758 -17.641 -5.297 1 98.62 185 LEU B N 1
ATOM 3795 C CA . LEU B 1 185 ? -12.961 -18.859 -4.527 1 98.62 185 LEU B CA 1
ATOM 3796 C C . LEU B 1 185 ? -12.297 -18.766 -3.158 1 98.62 185 LEU B C 1
ATOM 3798 O O . LEU B 1 185 ? -12.844 -19.219 -2.156 1 98.62 185 LEU B O 1
ATOM 3802 N N . ALA B 1 186 ? -11.094 -18.172 -3.135 1 98.5 186 ALA B N 1
ATOM 3803 C CA . ALA B 1 186 ? -10.383 -17.984 -1.874 1 98.5 186 ALA B CA 1
ATOM 3804 C C . ALA B 1 186 ? -11.172 -17.062 -0.937 1 98.5 186 ALA B C 1
ATOM 3806 O O . ALA B 1 186 ? -11.258 -17.328 0.266 1 98.5 186 ALA B O 1
ATOM 3807 N N . LEU B 1 187 ? -11.727 -15.969 -1.508 1 98.62 187 LEU B N 1
ATOM 3808 C CA . LEU B 1 187 ? -12.555 -15.062 -0.718 1 98.62 187 LEU B CA 1
ATOM 3809 C C . LEU B 1 187 ? -13.742 -15.805 -0.114 1 98.62 187 LEU B C 1
ATOM 3811 O O . LEU B 1 187 ? -14.031 -15.656 1.076 1 98.62 187 LEU B O 1
ATOM 3815 N N . ARG B 1 188 ? -14.398 -16.609 -0.891 1 98.38 188 ARG B N 1
ATOM 3816 C CA . ARG B 1 188 ? -15.523 -17.406 -0.4 1 98.38 188 ARG B CA 1
ATOM 3817 C C . ARG B 1 188 ? -15.078 -18.359 0.697 1 98.38 188 ARG B C 1
ATOM 3819 O O . ARG B 1 188 ? -15.789 -18.547 1.688 1 98.38 188 ARG B O 1
ATOM 3826 N N . ALA B 1 189 ? -13.953 -18.984 0.504 1 97.44 189 ALA B N 1
ATOM 3827 C CA . ALA B 1 189 ? -13.43 -19.906 1.494 1 97.44 189 ALA B CA 1
ATOM 3828 C C . ALA B 1 189 ? -13.195 -19.219 2.834 1 97.44 189 ALA B C 1
ATOM 3830 O O . ALA B 1 189 ? -13.234 -19.859 3.887 1 97.44 189 ALA B O 1
ATOM 3831 N N . ARG B 1 190 ? -12.945 -17.922 2.828 1 97.25 190 ARG B N 1
ATOM 3832 C CA . ARG B 1 190 ? -12.742 -17.141 4.047 1 97.25 190 ARG B CA 1
ATOM 3833 C C . ARG B 1 190 ? -14.055 -16.516 4.523 1 97.25 190 ARG B C 1
ATOM 3835 O O . ARG B 1 190 ? -14.055 -15.68 5.43 1 97.25 190 ARG B O 1
ATOM 3842 N N . GLY B 1 191 ? -15.102 -16.844 3.879 1 97.69 191 GLY B N 1
ATOM 3843 C CA . GLY B 1 191 ? -16.422 -16.391 4.281 1 97.69 191 GLY B CA 1
ATOM 3844 C C . GLY B 1 191 ? -16.781 -15.031 3.721 1 97.69 191 GLY B C 1
ATOM 3845 O O . GLY B 1 191 ? -17.797 -14.438 4.117 1 97.69 191 GLY B O 1
ATOM 3846 N N . ALA B 1 192 ? -16.031 -14.461 2.834 1 98.25 192 ALA B N 1
ATOM 3847 C CA . ALA B 1 192 ? -16.312 -13.172 2.201 1 98.25 192 ALA B CA 1
ATOM 3848 C C . ALA B 1 192 ? -17.156 -13.352 0.948 1 98.25 192 ALA B C 1
ATOM 3850 O O . ALA B 1 192 ? -17.438 -14.477 0.526 1 98.25 192 ALA B O 1
ATOM 3851 N N . VAL B 1 193 ? -17.609 -12.258 0.399 1 98.44 193 VAL B N 1
ATOM 3852 C CA . VAL B 1 193 ? -18.438 -12.258 -0.809 1 98.44 193 VAL B CA 1
ATOM 3853 C C . VAL B 1 193 ? -17.672 -11.594 -1.952 1 98.44 193 VAL B C 1
ATOM 3855 O O . VAL B 1 193 ? -17.531 -10.375 -1.987 1 98.44 193 VAL B O 1
ATOM 3858 N N . PRO B 1 194 ? -17.25 -12.391 -2.869 1 98.75 194 PRO B N 1
ATOM 3859 C CA . PRO B 1 194 ? -16.562 -11.789 -4.016 1 98.75 194 PRO B CA 1
ATOM 3860 C C . PRO B 1 194 ? -17.531 -11.094 -4.977 1 98.75 194 PRO B C 1
ATOM 3862 O O . PRO B 1 194 ? -18.562 -11.664 -5.336 1 98.75 194 PRO B O 1
ATOM 3865 N N . VAL B 1 195 ? -17.25 -9.883 -5.297 1 98.88 195 VAL B N 1
ATOM 3866 C CA . VAL B 1 195 ? -17.859 -9.109 -6.375 1 98.88 195 VAL B CA 1
ATOM 3867 C C . VAL B 1 195 ? -16.859 -8.938 -7.516 1 98.88 195 VAL B C 1
ATOM 3869 O O . VAL B 1 195 ? -15.727 -8.5 -7.301 1 98.88 195 VAL B O 1
ATOM 3872 N N . VAL B 1 196 ? -17.25 -9.289 -8.773 1 98.69 196 VAL B N 1
ATOM 3873 C CA . VAL B 1 196 ? -16.25 -9.438 -9.812 1 98.69 196 VAL B CA 1
ATOM 3874 C C . VAL B 1 196 ? -16.547 -8.5 -10.977 1 98.69 196 VAL B C 1
ATOM 3876 O O . VAL B 1 196 ? -17.719 -8.297 -11.32 1 98.69 196 VAL B O 1
ATOM 3879 N N . THR B 1 197 ? -15.508 -7.934 -11.531 1 98.12 197 THR B N 1
ATOM 3880 C CA . THR B 1 197 ? -15.602 -7.211 -12.797 1 98.12 197 THR B CA 1
ATOM 3881 C C . THR B 1 197 ? -14.461 -7.613 -13.734 1 98.12 197 THR B C 1
ATOM 3883 O O . THR B 1 197 ? -13.344 -7.859 -13.289 1 98.12 197 THR B O 1
ATOM 3886 N N . ASP B 1 198 ? -14.75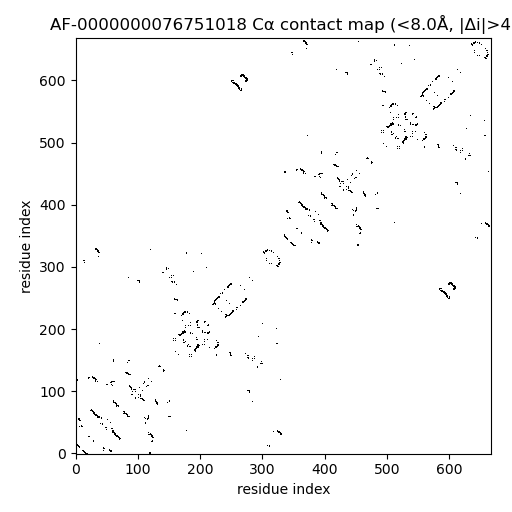8 -7.812 -14.914 1 97.75 198 ASP B N 1
ATOM 3887 C CA . ASP B 1 198 ? -13.828 -8.086 -16 1 97.75 198 ASP B CA 1
ATOM 3888 C C . ASP B 1 198 ? -14.359 -7.543 -17.328 1 97.75 198 ASP B C 1
ATOM 3890 O O . ASP B 1 198 ? -15.562 -7.594 -17.594 1 97.75 198 ASP B O 1
ATOM 3894 N N . VAL B 1 199 ? -13.445 -6.984 -18.172 1 95.62 199 VAL B N 1
ATOM 3895 C CA . VAL B 1 199 ? -13.859 -6.465 -19.469 1 95.62 199 VAL B CA 1
ATOM 3896 C C . VAL B 1 199 ? -14.328 -7.613 -20.359 1 95.62 199 VAL B C 1
ATOM 3898 O O . VAL B 1 199 ? -15.172 -7.418 -21.25 1 95.62 199 VAL B O 1
ATOM 3901 N N . ASN B 1 200 ? -13.742 -8.789 -20.188 1 96.88 200 ASN B N 1
ATOM 3902 C CA . ASN B 1 200 ? -14.219 -10 -20.859 1 96.88 200 ASN B CA 1
ATOM 3903 C C . ASN B 1 200 ? -15.43 -10.594 -20.141 1 96.88 200 ASN B C 1
ATOM 3905 O O . ASN B 1 200 ? -15.297 -11.156 -19.047 1 96.88 200 ASN B O 1
ATOM 3909 N N . THR B 1 201 ? -16.578 -10.609 -20.781 1 96.62 201 THR B N 1
ATOM 3910 C CA . THR B 1 201 ? -17.844 -10.992 -20.156 1 96.62 201 THR B CA 1
ATOM 3911 C C . THR B 1 201 ? -17.859 -12.492 -19.844 1 96.62 201 THR B C 1
ATOM 3913 O O . THR B 1 201 ? -18.469 -12.922 -18.859 1 96.62 201 THR B O 1
ATOM 3916 N N . GLU B 1 202 ? -17.219 -13.242 -20.656 1 97.69 202 GLU B N 1
ATOM 3917 C CA . GLU B 1 202 ? -17.172 -14.68 -20.422 1 97.69 202 GLU B CA 1
ATOM 3918 C C . GLU B 1 202 ? -16.453 -14.992 -19.109 1 97.69 202 GLU B C 1
ATOM 3920 O O . GLU B 1 202 ? -16.859 -15.875 -18.359 1 97.69 202 GLU B O 1
ATOM 3925 N N . ARG B 1 203 ? -15.383 -14.266 -18.844 1 98.19 203 ARG B N 1
ATOM 3926 C CA . ARG B 1 203 ? -14.641 -14.438 -17.594 1 98.19 203 ARG B CA 1
ATOM 3927 C C . ARG B 1 203 ? -15.477 -14.039 -16.391 1 98.19 203 ARG B C 1
ATOM 3929 O O . ARG B 1 203 ? -15.547 -14.766 -15.406 1 98.19 203 ARG B O 1
ATOM 3936 N N . ALA B 1 204 ? -16.109 -12.898 -16.516 1 98.06 204 ALA B N 1
ATOM 3937 C CA . ALA B 1 204 ? -16.984 -12.43 -15.438 1 98.06 204 ALA B CA 1
ATOM 3938 C C . ALA B 1 204 ? -18.125 -13.414 -15.188 1 98.06 204 ALA B C 1
ATOM 3940 O O . ALA B 1 204 ? -18.438 -13.719 -14.031 1 98.06 204 ALA B O 1
ATOM 3941 N N . ASN B 1 205 ? -18.703 -13.906 -16.25 1 98.19 205 ASN B N 1
ATOM 3942 C CA . ASN B 1 205 ? -19.812 -14.859 -16.125 1 98.19 205 ASN B CA 1
ATOM 3943 C C . ASN B 1 205 ? -19.375 -16.156 -15.453 1 98.19 205 ASN B C 1
ATOM 3945 O O . ASN B 1 205 ? -20.125 -16.734 -14.664 1 98.19 205 ASN B O 1
ATOM 3949 N N . LEU B 1 206 ? -18.203 -16.578 -15.781 1 98.38 206 LEU B N 1
ATOM 3950 C CA . LEU B 1 206 ? -17.688 -17.781 -15.125 1 98.38 206 LEU B CA 1
ATOM 3951 C C . LEU B 1 206 ? -17.562 -17.578 -13.625 1 98.38 206 LEU B C 1
ATOM 3953 O O . LEU B 1 206 ? -17.922 -18.438 -12.828 1 98.38 206 LEU B O 1
ATOM 3957 N N . ALA B 1 207 ? -17.016 -16.438 -13.227 1 98.56 207 ALA B N 1
ATOM 3958 C CA . ALA B 1 207 ? -16.891 -16.125 -11.805 1 98.56 207 ALA B CA 1
ATOM 3959 C C . ALA B 1 207 ? -18.25 -16.156 -11.109 1 98.56 207 ALA B C 1
ATOM 3961 O O . ALA B 1 207 ? -18.375 -16.688 -10.008 1 98.56 207 ALA B O 1
ATOM 3962 N N . VAL B 1 208 ? -19.234 -15.602 -11.758 1 98.5 208 VAL B N 1
ATOM 3963 C CA . VAL B 1 208 ? -20.594 -15.57 -11.211 1 98.5 208 VAL B CA 1
ATOM 3964 C C . VAL B 1 208 ? -21.141 -17 -11.102 1 98.5 208 VAL B C 1
ATOM 3966 O O . VAL B 1 208 ? -21.734 -17.359 -10.086 1 98.5 208 VAL B O 1
ATOM 3969 N N . GLU B 1 209 ? -20.891 -17.781 -12.125 1 98.19 209 GLU B N 1
ATOM 3970 C CA . GLU B 1 209 ? -21.281 -19.188 -12.102 1 98.19 209 GLU B CA 1
ATOM 3971 C C . GLU B 1 209 ? -20.656 -19.906 -10.906 1 98.19 209 GLU B C 1
ATOM 3973 O O . GLU B 1 209 ? -21.281 -20.812 -10.328 1 98.19 209 GLU B O 1
ATOM 3978 N N . LEU B 1 210 ? -19.5 -19.469 -10.516 1 97.75 210 LEU B N 1
ATOM 3979 C CA . LEU B 1 210 ? -18.766 -20.141 -9.453 1 97.75 210 LEU B CA 1
ATOM 3980 C C . LEU B 1 210 ? -19.078 -19.516 -8.094 1 97.75 210 LEU B C 1
ATOM 3982 O O . LEU B 1 210 ? -18.453 -19.875 -7.09 1 97.75 210 LEU B O 1
ATOM 3986 N N . GLY B 1 211 ? -19.938 -18.531 -8.023 1 97.81 211 GLY B N 1
ATOM 3987 C CA . GLY B 1 211 ? -20.453 -18.094 -6.742 1 97.81 211 GLY B CA 1
ATOM 3988 C C . GLY B 1 211 ? -20.156 -16.641 -6.449 1 97.81 211 GLY B C 1
ATOM 3989 O O . GLY B 1 211 ? -20.547 -16.125 -5.395 1 97.81 211 GLY B O 1
ATOM 3990 N N . ALA B 1 212 ? -19.516 -15.945 -7.316 1 98.56 212 ALA B N 1
ATOM 3991 C CA . ALA B 1 212 ? -19.281 -14.516 -7.129 1 98.56 212 ALA B CA 1
ATOM 3992 C C . ALA B 1 212 ? -20.516 -13.703 -7.531 1 98.56 212 ALA B C 1
ATOM 3994 O O . ALA B 1 212 ? -21.438 -14.234 -8.156 1 98.56 212 ALA B O 1
ATOM 3995 N N . GLU B 1 213 ? -20.562 -12.5 -7.07 1 98.5 213 GLU B N 1
ATOM 3996 C CA . GLU B 1 213 ? -21.562 -11.547 -7.523 1 98.5 213 GLU B CA 1
ATOM 3997 C C . GLU B 1 213 ? -21 -10.625 -8.609 1 98.5 213 GLU B C 1
ATOM 3999 O O . GLU B 1 213 ? -19.828 -10.281 -8.586 1 98.5 213 GLU B O 1
ATOM 4004 N N . PRO B 1 214 ? -21.844 -10.258 -9.547 1 97.75 214 PRO B N 1
ATOM 4005 C CA . PRO B 1 214 ? -21.391 -9.289 -10.539 1 97.75 214 PRO B CA 1
ATOM 4006 C C . PRO B 1 214 ? -21.312 -7.867 -9.992 1 97.75 214 PRO B C 1
ATOM 4008 O O . PRO B 1 214 ? -22.125 -7.484 -9.148 1 97.75 214 PRO B O 1
ATOM 4011 N N . PHE B 1 215 ? -20.328 -7.16 -10.398 1 95.94 215 PHE B N 1
ATOM 4012 C CA . PHE B 1 215 ? -20.266 -5.742 -10.07 1 95.94 215 PHE B CA 1
ATOM 4013 C C . PHE B 1 215 ? -21.281 -4.949 -10.883 1 95.94 215 PHE B C 1
ATOM 4015 O O . PHE B 1 215 ? -21.141 -4.82 -12.102 1 95.94 215 PHE B O 1
ATOM 4022 N N . LEU B 1 216 ? -22.266 -4.359 -10.227 1 90.44 216 LEU B N 1
ATOM 4023 C CA . LEU B 1 216 ? -23.391 -3.754 -10.945 1 90.44 216 LEU B CA 1
ATOM 4024 C C . LEU B 1 216 ? -23.5 -2.264 -10.633 1 90.44 216 LEU B C 1
ATOM 4026 O O . LEU B 1 216 ? -24.062 -1.498 -11.414 1 90.44 216 LEU B O 1
ATOM 4030 N N . ARG B 1 217 ? -23.047 -1.741 -9.453 1 86.88 217 ARG B N 1
ATOM 4031 C CA . ARG B 1 217 ? -23.234 -0.363 -9.008 1 86.88 217 ARG B CA 1
ATOM 4032 C C . ARG B 1 217 ? -21.922 0.407 -9.055 1 86.88 217 ARG B C 1
ATOM 4034 O O . ARG B 1 217 ? -21.031 0.194 -8.219 1 86.88 217 ARG B O 1
ATOM 4041 N N . ASN B 1 218 ? -21.938 1.296 -9.93 1 88.62 218 ASN B N 1
ATOM 4042 C CA . ASN B 1 218 ? -20.688 2.037 -10.133 1 88.62 218 ASN B CA 1
ATOM 4043 C C . ASN B 1 218 ? -20.328 2.875 -8.914 1 88.62 218 ASN B C 1
ATOM 4045 O O . ASN B 1 218 ? -19.172 3.262 -8.742 1 88.62 218 ASN B O 1
ATOM 4049 N N . ASP B 1 219 ? -21.234 3.18 -8.086 1 91.94 219 ASP B N 1
ATOM 4050 C CA . ASP B 1 219 ? -20.984 4.055 -6.949 1 91.94 219 ASP B CA 1
ATOM 4051 C C . ASP B 1 219 ? -20.594 3.246 -5.707 1 91.94 219 ASP B C 1
ATOM 4053 O O . ASP B 1 219 ? -20.25 3.814 -4.672 1 91.94 219 ASP B O 1
ATOM 4057 N N . GLU B 1 220 ? -20.672 1.895 -5.848 1 94.69 220 GLU B N 1
ATOM 4058 C CA . GLU B 1 220 ? -20.297 1.06 -4.711 1 94.69 220 GLU B CA 1
ATOM 4059 C C . GLU B 1 220 ? -18.797 1.122 -4.453 1 94.69 220 GLU B C 1
ATOM 4061 O O . GLU B 1 220 ? -17.984 1.091 -5.391 1 94.69 220 GLU B O 1
ATOM 4066 N N . ARG B 1 221 ? -18.438 1.295 -3.201 1 96.69 221 ARG B N 1
ATOM 4067 C CA . ARG B 1 221 ? -17.047 1.257 -2.756 1 96.69 221 ARG B CA 1
ATOM 4068 C C . ARG B 1 221 ? -16.812 0.086 -1.808 1 96.69 221 ARG B C 1
ATOM 4070 O O . ARG B 1 221 ? -17.719 -0.357 -1.116 1 96.69 221 ARG B O 1
ATOM 4077 N N . PHE B 1 222 ? -15.617 -0.405 -1.871 1 98 222 PHE B N 1
ATOM 4078 C CA . PHE B 1 222 ? -15.312 -1.64 -1.158 1 98 222 PHE B CA 1
ATOM 4079 C C . PHE B 1 222 ? -14.188 -1.423 -0.154 1 98 222 PHE B C 1
ATOM 4081 O O . PHE B 1 222 ? -13.219 -0.714 -0.441 1 98 222 PHE B O 1
ATOM 4088 N N . ALA B 1 223 ? -14.328 -2.066 1.039 1 96.81 223 ALA B N 1
ATOM 4089 C CA . ALA B 1 223 ? -13.266 -1.985 2.041 1 96.81 223 ALA B CA 1
ATOM 4090 C C . ALA B 1 223 ? -12.031 -2.764 1.595 1 96.81 223 ALA B C 1
ATOM 4092 O O . ALA B 1 223 ? -10.922 -2.5 2.064 1 96.81 223 ALA B O 1
ATOM 4093 N N . ALA B 1 224 ? -12.242 -3.715 0.676 1 98.62 224 ALA B N 1
ATOM 4094 C CA . ALA B 1 224 ? -11.164 -4.555 0.172 1 98.62 224 ALA B CA 1
ATOM 4095 C C . ALA B 1 224 ? -11.312 -4.801 -1.326 1 98.62 224 ALA B C 1
ATOM 4097 O O . ALA B 1 224 ? -12.398 -5.133 -1.8 1 98.62 224 ALA B O 1
ATOM 4098 N N . VAL B 1 225 ? -10.219 -4.586 -2.062 1 98.88 225 VAL B N 1
ATOM 4099 C CA . VAL B 1 225 ? -10.18 -4.809 -3.504 1 98.88 225 VAL B CA 1
ATOM 4100 C C . VAL B 1 225 ? -8.961 -5.664 -3.857 1 98.88 225 VAL B C 1
ATOM 4102 O O . VAL B 1 225 ? -7.887 -5.492 -3.281 1 98.88 225 VAL B O 1
ATOM 4105 N N . VAL B 1 226 ? -9.133 -6.652 -4.703 1 98.94 226 VAL B N 1
ATOM 4106 C CA . VAL B 1 226 ? -8.023 -7.426 -5.254 1 98.94 226 VAL B CA 1
ATOM 4107 C C . VAL B 1 226 ? -7.883 -7.137 -6.746 1 98.94 226 VAL B C 1
ATOM 4109 O O . VAL B 1 226 ? -8.844 -7.277 -7.504 1 98.94 226 VAL B O 1
ATOM 4112 N N . GLU B 1 227 ? -6.793 -6.621 -7.125 1 98.88 227 GLU B N 1
ATOM 4113 C CA . GLU B 1 227 ? -6.48 -6.41 -8.539 1 98.88 227 GLU B CA 1
ATOM 4114 C C . GLU B 1 227 ? -5.688 -7.582 -9.109 1 98.88 227 GLU B C 1
ATOM 4116 O O . GLU B 1 227 ? -4.543 -7.812 -8.711 1 98.88 227 GLU B O 1
ATOM 4121 N N . ALA B 1 228 ? -6.305 -8.352 -9.984 1 98.25 228 ALA B N 1
ATOM 4122 C CA . ALA B 1 228 ? -5.695 -9.586 -10.477 1 98.25 228 ALA B CA 1
ATOM 4123 C C . ALA B 1 228 ? -5.496 -9.547 -11.984 1 98.25 228 ALA B C 1
ATOM 4125 O O . ALA B 1 228 ? -5.113 -10.547 -12.602 1 98.25 228 ALA B O 1
ATOM 4126 N N . SER B 1 229 ? -5.738 -8.438 -12.633 1 96.69 229 SER B N 1
ATOM 4127 C CA . SER B 1 229 ? -5.699 -8.383 -14.094 1 96.69 229 SER B CA 1
ATOM 4128 C C . SER B 1 229 ? -4.305 -8.016 -14.594 1 96.69 229 SER B C 1
ATOM 4130 O O . SER B 1 229 ? -3.852 -8.531 -15.617 1 96.69 229 SER B O 1
ATOM 4132 N N . GLY B 1 230 ? -3.686 -7.039 -13.93 1 95.25 230 GLY B N 1
ATOM 4133 C CA . GLY B 1 230 ? -2.414 -6.508 -14.391 1 95.25 230 GLY B CA 1
ATOM 4134 C C . GLY B 1 230 ? -2.564 -5.457 -15.477 1 95.25 230 GLY B C 1
ATOM 4135 O O . GLY B 1 230 ? -1.572 -4.902 -15.953 1 95.25 230 GLY B O 1
ATOM 4136 N N . ALA B 1 231 ? -3.801 -5.18 -15.859 1 95.75 231 ALA B N 1
ATOM 4137 C CA . ALA B 1 231 ? -4.008 -4.141 -16.859 1 95.75 231 ALA B CA 1
ATOM 4138 C C . ALA B 1 231 ? -3.637 -2.766 -16.312 1 95.75 231 ALA B C 1
ATOM 4140 O O . ALA B 1 231 ? -3.928 -2.455 -15.156 1 95.75 231 ALA B O 1
ATOM 4141 N N . PRO B 1 232 ? -3.035 -1.901 -17.141 1 95.31 232 PRO B N 1
ATOM 4142 C CA . PRO B 1 232 ? -2.58 -0.595 -16.656 1 95.31 232 PRO B CA 1
ATOM 4143 C C . PRO B 1 232 ? -3.717 0.253 -16.094 1 95.31 232 PRO B C 1
ATOM 4145 O O . PRO B 1 232 ? -3.494 1.07 -15.188 1 95.31 232 PRO B O 1
ATOM 4148 N N . SER B 1 233 ? -4.898 0.025 -16.547 1 95.94 233 SER B N 1
ATOM 4149 C CA . SER B 1 233 ? -6.027 0.832 -16.094 1 95.94 233 SER B CA 1
ATOM 4150 C C . SER B 1 233 ? -6.637 0.267 -14.812 1 95.94 233 SER B C 1
ATOM 4152 O O . SER B 1 233 ? -7.473 0.913 -14.18 1 95.94 233 SER B O 1
ATOM 4154 N N . ALA B 1 234 ? -6.191 -0.879 -14.391 1 97.25 234 ALA B N 1
ATOM 4155 C CA . ALA B 1 234 ? -6.879 -1.593 -13.312 1 97.25 234 ALA B CA 1
ATOM 4156 C C . ALA B 1 234 ? -6.52 -1.009 -11.953 1 97.25 234 ALA B C 1
ATOM 4158 O O . ALA B 1 234 ? -7.359 -0.96 -11.047 1 97.25 234 ALA B O 1
ATOM 4159 N N . LEU B 1 235 ? -5.258 -0.616 -11.805 1 97.88 235 LEU B N 1
ATOM 4160 C CA . LEU B 1 235 ? -4.871 -0.075 -10.508 1 97.88 235 LEU B CA 1
ATOM 4161 C C . LEU B 1 235 ? -5.602 1.234 -10.227 1 97.88 235 LEU B C 1
ATOM 4163 O O . LEU B 1 235 ? -6.176 1.407 -9.148 1 97.88 235 LEU B O 1
ATOM 4167 N N . PRO B 1 236 ? -5.648 2.242 -11.188 1 97.69 236 PRO B N 1
ATOM 4168 C CA . PRO B 1 236 ? -6.48 3.428 -10.969 1 97.69 236 PRO B CA 1
ATOM 4169 C C . PRO B 1 236 ? -7.93 3.076 -10.656 1 97.69 236 PRO B C 1
ATOM 4171 O O . PRO B 1 236 ? -8.547 3.697 -9.781 1 97.69 236 PRO B O 1
ATOM 4174 N N . GLU B 1 237 ? -8.453 2.098 -11.344 1 97.31 237 GLU B N 1
ATOM 4175 C CA . GLU B 1 237 ? -9.82 1.66 -11.07 1 97.31 237 GLU B CA 1
ATOM 4176 C C . GLU B 1 237 ? -9.953 1.117 -9.648 1 97.31 237 GLU B C 1
ATOM 4178 O O . GLU B 1 237 ? -10.898 1.446 -8.938 1 97.31 237 GLU B O 1
ATOM 4183 N N . ALA B 1 238 ? -8.992 0.267 -9.25 1 98.62 238 ALA B N 1
ATOM 4184 C CA . ALA B 1 238 ? -8.992 -0.273 -7.891 1 98.62 238 ALA B CA 1
ATOM 4185 C C . ALA B 1 238 ? -9 0.847 -6.855 1 98.62 238 ALA B C 1
ATOM 4187 O O . ALA B 1 238 ? -9.781 0.817 -5.902 1 98.62 238 ALA B O 1
ATOM 4188 N N . ILE B 1 239 ? -8.172 1.811 -7.035 1 98.44 239 ILE B N 1
ATOM 4189 C CA . ILE B 1 239 ? -8.07 2.941 -6.117 1 98.44 239 ILE B CA 1
ATOM 4190 C C . ILE B 1 239 ? -9.414 3.672 -6.051 1 98.44 239 ILE B C 1
ATOM 4192 O O . ILE B 1 239 ? -9.891 3.998 -4.961 1 98.44 239 ILE B O 1
ATOM 4196 N N . SER B 1 240 ? -9.992 3.881 -7.223 1 97.69 240 SER B N 1
ATOM 4197 C CA . SER B 1 240 ? -11.258 4.609 -7.281 1 97.69 240 SER B CA 1
ATOM 4198 C C . SER B 1 240 ? -12.375 3.838 -6.59 1 97.69 240 SER B C 1
ATOM 4200 O O . SER B 1 240 ? -13.281 4.434 -6.004 1 97.69 240 SER B O 1
ATOM 4202 N N . ARG B 1 241 ? -12.297 2.551 -6.551 1 98.25 241 ARG B N 1
ATOM 4203 C CA . ARG B 1 241 ? -13.383 1.701 -6.066 1 98.25 241 ARG B CA 1
ATOM 4204 C C . ARG B 1 241 ? -13.172 1.323 -4.605 1 98.25 241 ARG B C 1
ATOM 4206 O O . ARG B 1 241 ? -14.031 0.687 -3.992 1 98.25 241 ARG B O 1
ATOM 4213 N N . THR B 1 242 ? -12.109 1.675 -4.062 1 98.25 242 THR B N 1
ATOM 4214 C CA . THR B 1 242 ? -11.828 1.334 -2.674 1 98.25 242 THR B CA 1
ATOM 4215 C C . THR B 1 242 ? -12.344 2.418 -1.735 1 98.25 242 THR B C 1
ATOM 4217 O O . THR B 1 242 ? -12.188 3.611 -2.006 1 98.25 242 THR B O 1
ATOM 4220 N N . ALA B 1 243 ? -13.023 2.021 -0.684 1 96.31 243 ALA B N 1
ATOM 4221 C CA . ALA B 1 243 ? -13.555 2.934 0.327 1 96.31 243 ALA B CA 1
ATOM 4222 C C . ALA B 1 243 ? -12.43 3.541 1.159 1 96.31 243 ALA B C 1
ATOM 4224 O O . ALA B 1 243 ? -11.297 3.051 1.138 1 96.31 243 ALA B O 1
ATOM 4225 N N . HIS B 1 244 ? -12.742 4.633 1.831 1 95.56 244 HIS B N 1
ATOM 4226 C CA . HIS B 1 244 ? -11.797 5.211 2.775 1 95.56 244 HIS B CA 1
ATOM 4227 C C . HIS B 1 244 ? -11.297 4.164 3.77 1 95.56 244 HIS B C 1
ATOM 4229 O O . HIS B 1 244 ? -12.078 3.324 4.23 1 95.56 244 HIS B O 1
ATOM 4235 N N . ASP B 1 245 ? -9.961 4.211 4.039 1 95.25 245 ASP B N 1
ATOM 4236 C CA . ASP B 1 245 ? -9.289 3.309 4.969 1 95.25 245 ASP B CA 1
ATOM 4237 C C . ASP B 1 245 ? -9.25 1.884 4.418 1 95.25 245 ASP B C 1
ATOM 4239 O O . ASP B 1 245 ? -8.953 0.938 5.152 1 95.25 245 ASP B O 1
ATOM 4243 N N . GLY B 1 246 ? -9.617 1.729 3.172 1 96.94 246 GLY B N 1
ATOM 4244 C CA . GLY B 1 246 ? -9.641 0.403 2.576 1 96.94 246 GLY B CA 1
ATOM 4245 C C . GLY B 1 246 ? -8.273 -0.076 2.131 1 96.94 246 GLY B C 1
ATOM 4246 O O . GLY B 1 246 ? -7.281 0.639 2.281 1 96.94 246 GLY B O 1
ATOM 4247 N N . SER B 1 247 ? -8.258 -1.343 1.626 1 98.44 247 SER B N 1
ATOM 4248 C CA . SER B 1 247 ? -7.008 -1.979 1.218 1 98.44 247 SER B CA 1
ATOM 4249 C C . SER B 1 247 ? -7.133 -2.6 -0.169 1 98.44 247 SER B C 1
ATOM 4251 O O . SER B 1 247 ? -8.219 -3.027 -0.569 1 98.44 247 SER B O 1
ATOM 4253 N N . ILE B 1 248 ? -6.027 -2.584 -0.859 1 98.88 248 ILE B N 1
ATOM 4254 C CA . ILE B 1 248 ? -5.91 -3.186 -2.184 1 98.88 248 ILE B CA 1
ATOM 4255 C C . ILE B 1 248 ? -4.809 -4.246 -2.174 1 98.88 248 ILE B C 1
ATOM 4257 O O . ILE B 1 248 ? -3.678 -3.967 -1.771 1 98.88 248 ILE B O 1
ATOM 4261 N N . ALA B 1 249 ? -5.105 -5.465 -2.514 1 98.94 249 ALA B N 1
ATOM 4262 C CA . ALA B 1 249 ? -4.105 -6.492 -2.797 1 98.94 249 ALA B CA 1
ATOM 4263 C C . ALA B 1 249 ? -3.803 -6.562 -4.293 1 98.94 249 ALA B C 1
ATOM 4265 O O . ALA B 1 249 ? -4.691 -6.84 -5.098 1 98.94 249 ALA B O 1
ATOM 4266 N N . LEU B 1 250 ? -2.598 -6.328 -4.602 1 98.75 250 LEU B N 1
ATOM 4267 C CA . LEU B 1 250 ? -2.158 -6.309 -5.992 1 98.75 250 LEU B CA 1
ATOM 4268 C C . LEU B 1 250 ? -1.479 -7.625 -6.363 1 98.75 250 LEU B C 1
ATOM 4270 O O . LEU B 1 250 ? -0.406 -7.941 -5.848 1 98.75 250 LEU B O 1
ATOM 4274 N N . ILE B 1 251 ? -2.086 -8.383 -7.227 1 98.44 251 ILE B N 1
ATOM 4275 C CA . ILE B 1 251 ? -1.51 -9.617 -7.754 1 98.44 251 ILE B CA 1
ATOM 4276 C C . ILE B 1 251 ? -1.056 -9.391 -9.195 1 98.44 251 ILE B C 1
ATOM 4278 O O . ILE B 1 251 ? 0.005 -9.875 -9.602 1 98.44 251 ILE B O 1
ATOM 4282 N N . GLY B 1 252 ? -1.902 -8.648 -9.938 1 97.19 252 GLY B N 1
ATOM 4283 C CA . GLY B 1 252 ? -1.601 -8.375 -11.336 1 97.19 252 GLY B CA 1
ATOM 4284 C C . GLY B 1 252 ? -0.304 -7.609 -11.523 1 97.19 252 GLY B C 1
ATOM 4285 O O . GLY B 1 252 ? -0.046 -6.633 -10.82 1 97.19 252 GLY B O 1
ATOM 4286 N N . GLN B 1 253 ? 0.516 -8.102 -12.445 1 95.94 253 GLN B N 1
ATOM 4287 C CA . GLN B 1 253 ? 1.815 -7.496 -12.727 1 95.94 253 GLN B CA 1
ATOM 4288 C C . GLN B 1 253 ? 1.858 -6.902 -14.133 1 95.94 253 GLN B C 1
ATOM 4290 O O . GLN B 1 253 ? 1.376 -7.516 -15.086 1 95.94 253 GLN B O 1
ATOM 4295 N N . SER B 1 254 ? 2.375 -5.695 -14.211 1 94.88 254 SER B N 1
ATOM 4296 C CA . SER B 1 254 ? 2.553 -5.062 -15.516 1 94.88 254 SER B CA 1
ATOM 4297 C C . SER B 1 254 ? 3.824 -4.223 -15.555 1 94.88 254 SER B C 1
ATOM 4299 O O . SER B 1 254 ? 4.137 -3.516 -14.594 1 94.88 254 SER B O 1
ATOM 4301 N N . GLU B 1 255 ? 4.531 -4.332 -16.672 1 93.81 255 GLU B N 1
ATOM 4302 C CA . GLU B 1 255 ? 5.664 -3.449 -16.938 1 93.81 255 GLU B CA 1
ATOM 4303 C C . GLU B 1 255 ? 5.199 -2.08 -17.422 1 93.81 255 GLU B C 1
ATOM 4305 O O . GLU B 1 255 ? 5.965 -1.113 -17.406 1 93.81 255 GLU B O 1
ATOM 4310 N N . GLN B 1 256 ? 4.055 -2.068 -17.938 1 96 256 GLN B N 1
ATOM 4311 C CA . GLN B 1 256 ? 3.471 -0.784 -18.312 1 96 256 GLN B CA 1
ATOM 4312 C C . GLN B 1 256 ? 3.035 0.003 -17.094 1 96 256 GLN B C 1
ATOM 4314 O O . GLN B 1 256 ? 2.502 -0.57 -16.141 1 96 256 GLN B O 1
ATOM 4319 N N . THR B 1 257 ? 3.225 1.271 -17.125 1 97.12 257 THR B N 1
ATOM 4320 C CA . THR B 1 257 ? 2.947 2.088 -15.953 1 97.12 257 THR B CA 1
ATOM 4321 C C . THR B 1 257 ? 1.454 2.383 -15.844 1 97.12 257 THR B C 1
ATOM 4323 O O . THR B 1 257 ? 0.765 2.521 -16.859 1 97.12 257 THR B O 1
ATOM 4326 N N . SER B 1 258 ? 1.014 2.428 -14.664 1 97.31 258 SER B N 1
ATOM 4327 C CA . SER B 1 258 ? -0.301 2.947 -14.305 1 97.31 258 SER B CA 1
ATOM 4328 C C . SER B 1 258 ? -0.202 4.367 -13.75 1 97.31 258 SER B C 1
ATOM 4330 O O . SER B 1 258 ? 0.714 4.68 -12.992 1 97.31 258 SER B O 1
ATOM 4332 N N . PRO B 1 259 ? -1.056 5.227 -14.195 1 96.62 259 PRO B N 1
ATOM 4333 C CA . PRO B 1 259 ? -1.091 6.578 -13.641 1 96.62 259 PRO B CA 1
ATOM 4334 C C . PRO B 1 259 ? -1.865 6.656 -12.32 1 96.62 259 PRO B C 1
ATOM 4336 O O . PRO B 1 259 ? -3.064 6.363 -12.289 1 96.62 259 PRO B O 1
ATOM 4339 N N . ILE B 1 260 ? -1.183 7.07 -11.289 1 96.19 260 ILE B N 1
ATOM 4340 C CA . ILE B 1 260 ? -1.851 7.145 -9.992 1 96.19 260 ILE B CA 1
ATOM 4341 C C . ILE B 1 260 ? -1.681 8.539 -9.406 1 96.19 260 ILE B C 1
ATOM 4343 O O . ILE B 1 260 ? -0.613 9.148 -9.523 1 96.19 260 ILE B O 1
ATOM 4347 N N . ARG B 1 261 ? -2.764 9.156 -8.883 1 97.19 261 ARG B N 1
ATOM 4348 C CA . ARG B 1 261 ? -2.686 10.375 -8.086 1 97.19 261 ARG B CA 1
ATOM 4349 C C . ARG B 1 261 ? -2.441 10.055 -6.613 1 97.19 261 ARG B C 1
ATOM 4351 O O . ARG B 1 261 ? -3.268 9.406 -5.969 1 97.19 261 ARG B O 1
ATOM 4358 N N . THR B 1 262 ? -1.295 10.5 -6.078 1 97.94 262 THR B N 1
ATOM 4359 C CA . THR B 1 262 ? -1.036 10.234 -4.668 1 97.94 262 THR B CA 1
ATOM 4360 C C . THR B 1 262 ? -2.08 10.914 -3.789 1 97.94 262 THR B C 1
ATOM 4362 O O . THR B 1 262 ? -2.361 10.453 -2.682 1 97.94 262 THR B O 1
ATOM 4365 N N . PHE B 1 263 ? -2.75 11.961 -4.305 1 97.06 263 PHE B N 1
ATOM 4366 C CA . PHE B 1 263 ? -3.846 12.633 -3.613 1 97.06 263 PHE B CA 1
ATOM 4367 C C . PHE B 1 263 ? -4.91 11.633 -3.182 1 97.06 263 PHE B C 1
ATOM 4369 O O . PHE B 1 263 ? -5.34 11.641 -2.027 1 97.06 263 PHE B O 1
ATOM 4376 N N . ASP B 1 264 ? -5.301 10.719 -4.02 1 97.56 264 ASP B N 1
ATOM 4377 C CA . ASP B 1 264 ? -6.355 9.75 -3.736 1 97.56 264 ASP B CA 1
ATOM 4378 C C . ASP B 1 264 ? -5.914 8.758 -2.66 1 97.56 264 ASP B C 1
ATOM 4380 O O . ASP B 1 264 ? -6.691 8.414 -1.765 1 97.56 264 ASP B O 1
ATOM 4384 N N . LEU B 1 265 ? -4.664 8.281 -2.734 1 98.38 265 LEU B N 1
ATOM 4385 C CA . LEU B 1 265 ? -4.148 7.312 -1.775 1 98.38 265 LEU B CA 1
ATOM 4386 C C . LEU B 1 265 ? -4.121 7.898 -0.369 1 98.38 265 LEU B C 1
ATOM 4388 O O . LEU B 1 265 ? -4.512 7.234 0.594 1 98.38 265 LEU B O 1
ATOM 4392 N N . VAL B 1 266 ? -3.648 9.117 -0.256 1 98.06 266 VAL B N 1
ATOM 4393 C CA . VAL B 1 266 ? -3.5 9.758 1.048 1 98.06 266 VAL B CA 1
ATOM 4394 C C . VAL B 1 266 ? -4.871 10.148 1.592 1 98.06 266 VAL B C 1
ATOM 4396 O O . VAL B 1 266 ? -5.223 9.797 2.721 1 98.06 266 VAL B O 1
ATOM 4399 N N . GLN B 1 267 ? -5.699 10.82 0.763 1 96.25 267 GLN B N 1
ATOM 4400 C CA . GLN B 1 267 ? -6.996 11.312 1.22 1 96.25 267 GLN B CA 1
ATOM 4401 C C . GLN B 1 267 ? -7.887 10.164 1.687 1 96.25 267 GLN B C 1
ATOM 4403 O O . GLN B 1 267 ? -8.664 10.32 2.629 1 96.25 267 GLN B O 1
ATOM 4408 N N . LYS B 1 268 ? -7.758 9.039 1.048 1 97.06 268 LYS B N 1
ATOM 4409 C CA . LYS B 1 268 ? -8.586 7.891 1.406 1 97.06 268 LYS B CA 1
ATOM 4410 C C . LYS B 1 268 ? -7.891 7.008 2.436 1 97.06 268 LYS B C 1
ATOM 4412 O O . LYS B 1 268 ? -8.469 6.031 2.92 1 97.06 268 LYS B O 1
ATOM 4417 N N . ARG B 1 269 ? -6.633 7.32 2.705 1 97.75 269 ARG B N 1
ATOM 4418 C CA . ARG B 1 269 ? -5.848 6.527 3.643 1 97.75 269 ARG B CA 1
ATOM 4419 C C . ARG B 1 269 ? -5.793 5.066 3.207 1 97.75 269 ARG B C 1
ATOM 4421 O O . ARG B 1 269 ? -6.07 4.164 4.004 1 97.75 269 ARG B O 1
ATOM 4428 N N . LEU B 1 270 ? -5.496 4.852 1.946 1 98.44 270 LEU B N 1
ATOM 4429 C CA . LEU B 1 270 ? -5.496 3.504 1.389 1 98.44 270 LEU B CA 1
ATOM 4430 C C . LEU B 1 270 ? -4.199 2.775 1.729 1 98.44 270 LEU B C 1
ATOM 4432 O O . LEU B 1 270 ? -3.164 3.408 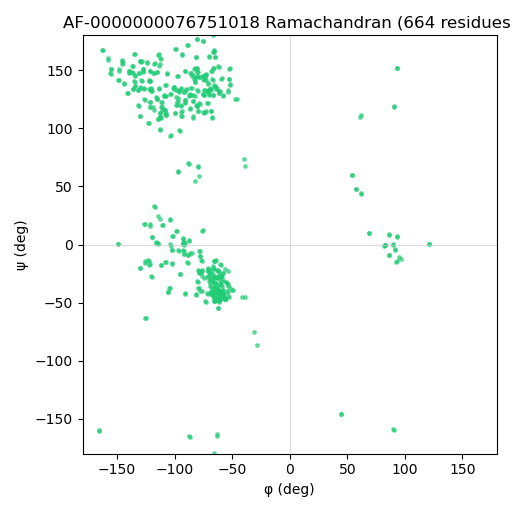1.936 1 98.44 270 LEU B O 1
ATOM 4436 N N . THR B 1 271 ? -4.312 1.463 1.817 1 98.62 271 THR B N 1
ATOM 4437 C CA . THR B 1 271 ? -3.145 0.587 1.875 1 98.62 271 THR B CA 1
ATOM 4438 C C . THR B 1 271 ? -3.086 -0.315 0.646 1 98.62 271 THR B C 1
ATOM 4440 O O . THR B 1 271 ? -4.078 -0.957 0.291 1 98.62 271 THR B O 1
ATOM 4443 N N . ILE B 1 272 ? -1.968 -0.294 -0.033 1 98.88 272 ILE B N 1
ATOM 4444 C CA . ILE B 1 272 ? -1.741 -1.181 -1.17 1 98.88 272 ILE B CA 1
ATOM 4445 C C . ILE B 1 272 ? -0.703 -2.238 -0.801 1 98.88 272 ILE B C 1
ATOM 4447 O O . ILE B 1 272 ? 0.378 -1.909 -0.305 1 98.88 272 ILE B O 1
ATOM 4451 N N . HIS B 1 273 ? -1.031 -3.486 -1.031 1 98.75 273 HIS B N 1
ATOM 4452 C CA . HIS B 1 273 ? -0.124 -4.609 -0.815 1 98.75 273 HIS B CA 1
ATOM 4453 C C . HIS B 1 273 ? 0.302 -5.238 -2.137 1 98.75 273 HIS B C 1
ATOM 4455 O O . HIS B 1 273 ? -0.534 -5.766 -2.875 1 98.75 273 HIS B O 1
ATOM 4461 N N . GLY B 1 274 ? 1.604 -5.137 -2.389 1 98.69 274 GLY B N 1
ATOM 4462 C CA . GLY B 1 274 ? 2.109 -6.016 -3.43 1 98.69 274 GLY B CA 1
ATOM 4463 C C . GLY B 1 274 ? 2.152 -7.473 -3.01 1 98.69 274 GLY B C 1
ATOM 4464 O O . GLY B 1 274 ? 2.846 -7.832 -2.057 1 98.69 274 GLY B O 1
ATOM 4465 N N . CYS B 1 275 ? 1.483 -8.305 -3.73 1 98.44 275 CYS B N 1
ATOM 4466 C CA . CYS B 1 275 ? 1.352 -9.703 -3.326 1 98.44 275 CYS B CA 1
ATOM 4467 C C . CYS B 1 275 ? 2.086 -10.625 -4.293 1 98.44 275 CYS B C 1
ATOM 4469 O O . CYS B 1 275 ? 1.653 -10.805 -5.434 1 98.44 275 CYS B O 1
ATOM 4471 N N . LEU B 1 276 ? 3.168 -11.172 -3.779 1 97.56 276 LEU B N 1
ATOM 4472 C CA . LEU B 1 276 ? 3.977 -12.094 -4.57 1 97.56 276 LEU B CA 1
ATOM 4473 C C . LEU B 1 276 ? 3.898 -13.508 -4 1 97.56 276 LEU B C 1
ATOM 4475 O O . LEU B 1 276 ? 4.367 -13.766 -2.889 1 97.56 276 LEU B O 1
ATOM 4479 N N . ILE B 1 277 ? 3.332 -14.336 -4.574 1 97.69 277 ILE B N 1
ATOM 4480 C CA . ILE B 1 277 ? 3.246 -15.766 -4.328 1 97.69 277 ILE B CA 1
ATOM 4481 C C . ILE B 1 277 ? 3.018 -16.031 -2.84 1 97.69 277 ILE B C 1
ATOM 4483 O O . ILE B 1 277 ? 2.229 -15.328 -2.197 1 97.69 277 ILE B O 1
ATOM 4487 N N . TYR B 1 278 ? 3.545 -17.078 -2.285 1 98.12 278 TYR B N 1
ATOM 4488 C CA . TYR B 1 278 ? 3.361 -17.594 -0.932 1 98.12 278 TYR B CA 1
ATOM 4489 C C . TYR B 1 278 ? 4.695 -17.984 -0.312 1 98.12 278 TYR B C 1
ATOM 4491 O O . TYR B 1 278 ? 5.707 -18.094 -1.012 1 98.12 278 TYR B O 1
ATOM 4499 N N . ASP B 1 279 ? 4.699 -18.156 0.991 1 97.75 279 ASP B N 1
ATOM 4500 C CA . ASP B 1 279 ? 5.926 -18.531 1.68 1 97.75 279 ASP B CA 1
ATOM 4501 C C . ASP B 1 279 ? 6.012 -20.047 1.849 1 97.75 279 ASP B C 1
ATOM 4503 O O . ASP B 1 279 ? 5.012 -20.703 2.154 1 97.75 279 ASP B O 1
ATOM 4507 N N . HIS B 1 280 ? 7.164 -20.641 1.558 1 97.75 280 HIS B N 1
ATOM 4508 C CA . HIS B 1 280 ? 7.484 -22.031 1.837 1 97.75 280 HIS B CA 1
ATOM 4509 C C . HIS B 1 280 ? 7.945 -22.219 3.279 1 97.75 280 HIS B C 1
ATOM 4511 O O . HIS B 1 280 ? 8.703 -21.391 3.803 1 97.75 280 HIS B O 1
ATOM 4517 N N . PRO B 1 281 ? 7.566 -23.25 3.992 1 96.94 281 PRO B N 1
ATOM 4518 C CA . PRO B 1 281 ? 6.594 -24.219 3.486 1 96.94 281 PRO B CA 1
ATOM 4519 C C . PRO B 1 281 ? 5.152 -23.828 3.805 1 96.94 281 PRO B C 1
ATOM 4521 O O . PRO B 1 281 ? 4.211 -24.438 3.277 1 96.94 281 PRO B O 1
ATOM 4524 N N . GLY B 1 282 ? 4.977 -22.797 4.641 1 96 282 GLY B N 1
ATOM 4525 C CA . GLY B 1 282 ? 3.713 -22.531 5.309 1 96 282 GLY B CA 1
ATOM 4526 C C . GLY B 1 282 ? 2.572 -22.266 4.34 1 96 282 GLY B C 1
ATOM 4527 O O . GLY B 1 282 ? 1.476 -22.797 4.512 1 96 282 GLY B O 1
ATOM 4528 N N . GLY B 1 283 ? 2.824 -21.5 3.326 1 96.12 283 GLY B N 1
ATOM 4529 C CA . GLY B 1 283 ? 1.771 -21.125 2.395 1 96.12 283 GLY B CA 1
ATOM 4530 C C . GLY B 1 283 ? 1.221 -22.312 1.613 1 96.12 283 GLY B C 1
ATOM 4531 O O . GLY B 1 283 ? 0.005 -22.453 1.468 1 96.12 283 GLY B O 1
ATOM 4532 N N . PHE B 1 284 ? 2.084 -23.125 1.15 1 96.12 284 PHE B N 1
ATOM 4533 C CA . PHE B 1 284 ? 1.677 -24.281 0.36 1 96.12 284 PHE B CA 1
ATOM 4534 C C . PHE B 1 284 ? 0.981 -25.328 1.234 1 96.12 284 PHE B C 1
ATOM 4536 O O . PHE B 1 284 ? -0.058 -25.859 0.855 1 96.12 284 PHE B O 1
ATOM 4543 N N . ALA B 1 285 ? 1.52 -25.562 2.41 1 96.56 285 ALA B N 1
ATOM 4544 C CA . ALA B 1 285 ? 0.931 -26.5 3.361 1 96.56 285 ALA B CA 1
ATOM 4545 C C . ALA B 1 285 ? -0.485 -26.078 3.744 1 96.56 285 ALA B C 1
ATOM 4547 O O . ALA B 1 285 ? -1.402 -26.906 3.76 1 96.56 285 ALA B O 1
ATOM 4548 N N . ALA B 1 286 ? -0.633 -24.844 4 1 96.62 286 ALA B N 1
ATOM 4549 C CA . ALA B 1 286 ? -1.938 -24.312 4.387 1 96.62 286 ALA B CA 1
ATOM 4550 C C . ALA B 1 286 ? -2.953 -24.469 3.258 1 96.62 286 ALA B C 1
ATOM 4552 O O . ALA B 1 286 ? -4.133 -24.734 3.508 1 96.62 286 ALA B O 1
ATOM 4553 N N . THR B 1 287 ? -2.516 -24.312 2.061 1 97.75 287 THR B N 1
ATOM 4554 C CA . THR B 1 287 ? -3.393 -24.438 0.902 1 97.75 287 THR B CA 1
ATOM 4555 C C . THR B 1 287 ? -3.869 -25.875 0.744 1 97.75 287 THR B C 1
ATOM 4557 O O . THR B 1 287 ? -5.062 -26.125 0.543 1 97.75 287 THR B O 1
ATOM 4560 N N . LEU B 1 288 ? -2.959 -26.844 0.883 1 96.56 288 LEU B N 1
ATOM 4561 C CA . LEU B 1 288 ? -3.34 -28.25 0.783 1 96.56 288 LEU B CA 1
ATOM 4562 C C . LEU B 1 288 ? -4.266 -28.641 1.927 1 96.56 288 LEU B C 1
ATOM 4564 O O . LEU B 1 288 ? -5.203 -29.422 1.731 1 96.56 288 LEU B O 1
ATOM 4568 N N . ASP B 1 289 ? -3.984 -28.078 3.094 1 95.44 289 ASP B N 1
ATOM 4569 C CA . ASP B 1 289 ? -4.867 -28.328 4.23 1 95.44 289 ASP B CA 1
ATOM 4570 C C . ASP B 1 289 ? -6.27 -27.797 3.963 1 95.44 289 ASP B C 1
ATOM 4572 O O . ASP B 1 289 ? -7.266 -28.453 4.273 1 95.44 289 ASP B O 1
ATOM 4576 N N . LEU B 1 290 ? -6.312 -26.656 3.387 1 95.62 290 LEU B N 1
ATOM 4577 C CA . LEU B 1 290 ? -7.598 -26.062 3.041 1 95.62 290 LEU B CA 1
ATOM 4578 C C . LEU B 1 290 ? -8.352 -26.938 2.049 1 95.62 290 LEU B C 1
ATOM 4580 O O . LEU B 1 290 ? -9.555 -27.156 2.199 1 95.62 290 LEU B O 1
ATOM 4584 N N . LEU B 1 291 ? -7.699 -27.422 1.049 1 95.81 291 LEU B N 1
ATOM 4585 C CA . LEU B 1 291 ? -8.32 -28.266 0.033 1 95.81 291 LEU B CA 1
ATOM 4586 C C . LEU B 1 291 ? -8.828 -29.562 0.645 1 95.81 291 LEU B C 1
ATOM 4588 O O . LEU B 1 291 ? -9.828 -30.109 0.187 1 95.81 291 LEU B O 1
ATOM 4592 N N . ARG B 1 292 ? -8.18 -29.984 1.689 1 92.75 292 ARG B N 1
ATOM 4593 C CA . ARG B 1 292 ? -8.547 -31.25 2.342 1 92.75 292 ARG B CA 1
ATOM 4594 C C . ARG B 1 292 ? -9.758 -31.062 3.25 1 92.75 292 ARG B C 1
ATOM 4596 O O . ARG B 1 292 ? -10.594 -31.953 3.371 1 92.75 292 ARG B O 1
ATOM 4603 N N . THR B 1 293 ? -9.844 -29.844 3.82 1 91.75 293 THR B N 1
ATOM 4604 C CA . THR B 1 293 ? -10.789 -29.672 4.922 1 91.75 293 THR B CA 1
ATOM 4605 C C . THR B 1 293 ? -11.992 -28.844 4.48 1 91.75 293 THR B C 1
ATOM 4607 O O . THR B 1 293 ? -13.016 -28.812 5.168 1 91.75 293 THR B O 1
ATOM 4610 N N . HIS B 1 294 ? -11.859 -28.141 3.305 1 91.31 294 HIS B N 1
ATOM 4611 C CA . HIS B 1 294 ? -12.945 -27.297 2.816 1 91.31 294 HIS B CA 1
ATOM 4612 C C . HIS B 1 294 ? -13.305 -27.641 1.375 1 91.31 294 HIS B C 1
ATOM 4614 O O . HIS B 1 294 ? -12.461 -28.125 0.619 1 91.31 294 HIS B O 1
ATOM 4620 N N . ASP B 1 295 ? -14.539 -27.406 1.07 1 91.75 295 ASP B N 1
ATOM 4621 C CA . ASP B 1 295 ? -15 -27.656 -0.293 1 91.75 295 ASP B CA 1
ATOM 4622 C C . ASP B 1 295 ? -14.781 -26.422 -1.175 1 91.75 295 ASP B C 1
ATOM 4624 O O . ASP B 1 295 ? -15.742 -25.844 -1.684 1 91.75 295 ASP B O 1
ATOM 4628 N N . VAL B 1 296 ? -13.539 -26.125 -1.471 1 95.81 296 VAL B N 1
ATOM 4629 C CA . VAL B 1 296 ? -13.18 -24.969 -2.283 1 95.81 296 VAL B CA 1
ATOM 4630 C C . VAL B 1 296 ? -13.344 -25.297 -3.764 1 95.81 296 VAL B C 1
ATOM 4632 O O . VAL B 1 296 ? -13.812 -24.469 -4.547 1 95.81 296 VAL B O 1
ATOM 4635 N N . ARG B 1 297 ? -12.945 -26.422 -4.199 1 96.44 297 ARG B N 1
ATOM 4636 C CA . ARG B 1 297 ? -13.062 -27.016 -5.531 1 96.44 297 ARG B CA 1
ATOM 4637 C C . ARG B 1 297 ? -12.5 -26.078 -6.594 1 96.44 297 ARG B C 1
ATOM 4639 O O . ARG B 1 297 ? -13.203 -25.703 -7.531 1 96.44 297 ARG B O 1
ATOM 4646 N N . PRO B 1 298 ? -11.219 -25.75 -6.469 1 98.44 298 PRO B N 1
ATOM 4647 C CA . PRO B 1 298 ? -10.625 -24.844 -7.453 1 98.44 298 PRO B CA 1
ATOM 4648 C C . PRO B 1 298 ? -10.539 -25.469 -8.852 1 98.44 298 PRO B C 1
ATOM 4650 O O . PRO B 1 298 ? -10.43 -24.734 -9.844 1 98.44 298 PRO B O 1
ATOM 4653 N N . GLY B 1 299 ? -10.625 -26.719 -8.93 1 98.06 299 GLY B N 1
ATOM 4654 C CA . GLY B 1 299 ? -10.578 -27.406 -10.203 1 98.06 299 GLY B CA 1
ATOM 4655 C C . GLY B 1 299 ? -11.703 -27 -11.141 1 98.06 299 GLY B C 1
ATOM 4656 O O . GLY B 1 299 ? -11.625 -27.234 -12.352 1 98.06 299 GLY B O 1
ATOM 4657 N N . ARG B 1 300 ? -12.75 -26.375 -10.617 1 97.75 300 ARG B N 1
ATOM 4658 C CA . ARG B 1 300 ? -13.898 -25.953 -11.406 1 97.75 300 ARG B CA 1
ATOM 4659 C C . ARG B 1 300 ? -13.5 -24.875 -12.422 1 97.75 300 ARG B C 1
ATOM 4661 O O . ARG B 1 300 ? -14.234 -24.609 -13.367 1 97.75 300 ARG B O 1
ATOM 4668 N N . ILE B 1 301 ? -12.32 -24.297 -12.234 1 98.38 301 ILE B N 1
ATOM 4669 C CA . ILE B 1 301 ? -11.93 -23.25 -13.164 1 98.38 301 ILE B CA 1
ATOM 4670 C C . ILE B 1 301 ? -11.211 -23.859 -14.359 1 98.38 301 ILE B C 1
ATOM 4672 O O . ILE B 1 301 ? -10.93 -23.172 -15.344 1 98.38 301 ILE B O 1
ATOM 4676 N N . LEU B 1 302 ? -10.758 -25.156 -14.234 1 98 302 LEU B N 1
ATOM 4677 C CA . LEU B 1 302 ? -10.133 -25.844 -15.359 1 98 302 LEU B CA 1
ATOM 4678 C C . LEU B 1 302 ? -11.148 -26.094 -16.469 1 98 302 LEU B C 1
ATOM 4680 O O . LEU B 1 302 ? -12 -26.984 -16.359 1 98 302 LEU B O 1
ATOM 4684 N N . ARG B 1 303 ? -10.914 -25.297 -17.609 1 97.31 303 ARG B N 1
ATOM 4685 C CA . ARG B 1 303 ? -11.961 -25.328 -18.625 1 97.31 303 ARG B CA 1
ATOM 4686 C C . ARG B 1 303 ? -11.406 -25.781 -19.969 1 97.31 303 ARG B C 1
ATOM 4688 O O . ARG B 1 303 ? -12.164 -26.203 -20.844 1 97.31 303 ARG B O 1
ATOM 4695 N N . HIS B 1 304 ? -10.102 -25.734 -20.156 1 97.62 304 HIS B N 1
ATOM 4696 C CA . HIS B 1 304 ? -9.5 -26.031 -21.453 1 97.62 304 HIS B CA 1
ATOM 4697 C C . HIS B 1 304 ? -8.367 -27.047 -21.312 1 97.62 304 HIS B C 1
ATOM 4699 O O . HIS B 1 304 ? -7.289 -26.703 -20.828 1 97.62 304 HIS B O 1
ATOM 4705 N N . ARG B 1 305 ? -8.609 -28.203 -21.812 1 97.94 305 ARG B N 1
ATOM 4706 C CA . ARG B 1 305 ? -7.629 -29.281 -21.766 1 97.94 305 ARG B CA 1
ATOM 4707 C C . ARG B 1 305 ? -6.906 -29.438 -23.094 1 97.94 305 ARG B C 1
ATOM 4709 O O . ARG B 1 305 ? -7.531 -29.391 -24.156 1 97.94 305 ARG B O 1
ATOM 4716 N N . PHE B 1 306 ? -5.668 -29.594 -23.031 1 97.75 306 PHE B N 1
ATOM 4717 C CA . PHE B 1 306 ? -4.848 -29.859 -24.219 1 97.75 306 PHE B CA 1
ATOM 4718 C C . PHE B 1 306 ? -3.939 -31.062 -23.984 1 97.75 306 PHE B C 1
ATOM 4720 O O . PHE B 1 306 ? -3.697 -31.453 -22.844 1 97.75 306 PHE B O 1
ATOM 4727 N N . SER B 1 307 ? -3.518 -31.641 -25.062 1 95.38 307 SER B N 1
ATOM 4728 C CA . SER B 1 307 ? -2.494 -32.688 -25.016 1 95.38 307 SER B CA 1
ATOM 4729 C C . SER B 1 307 ? -1.102 -32.094 -25.219 1 95.38 307 SER B C 1
ATOM 4731 O O . SER B 1 307 ? -0.962 -30.938 -25.578 1 95.38 307 SER B O 1
ATOM 4733 N N . PHE B 1 308 ? -0.184 -32.906 -24.859 1 91.56 308 PHE B N 1
ATOM 4734 C CA . PHE B 1 308 ? 1.216 -32.562 -25.078 1 91.56 308 PHE B CA 1
ATOM 4735 C C . PHE B 1 308 ? 1.443 -32.125 -26.516 1 91.56 308 PHE B C 1
ATOM 4737 O O . PHE B 1 308 ? 2.154 -31.141 -26.75 1 91.56 308 PHE B O 1
ATOM 4744 N N . ASP B 1 309 ? 0.824 -32.75 -27.469 1 92.75 309 ASP B N 1
ATOM 4745 C CA . ASP B 1 309 ? 1.01 -32.5 -28.891 1 92.75 309 ASP B CA 1
ATOM 4746 C C . ASP B 1 309 ? 0.407 -31.141 -29.266 1 92.75 309 ASP B C 1
ATOM 4748 O O . ASP B 1 309 ? 0.803 -30.547 -30.266 1 92.75 309 ASP B O 1
ATOM 4752 N N . ASP B 1 310 ? -0.482 -30.656 -28.469 1 96.44 310 ASP B N 1
ATOM 4753 C CA . ASP B 1 310 ? -1.17 -29.406 -28.75 1 96.44 310 ASP B CA 1
ATOM 4754 C C . ASP B 1 310 ? -0.629 -28.266 -27.891 1 96.44 310 ASP B C 1
ATOM 4756 O O . ASP B 1 310 ? -1.311 -27.266 -27.688 1 96.44 310 ASP B O 1
ATOM 4760 N N . ALA B 1 311 ? 0.571 -28.469 -27.406 1 97.44 311 ALA B N 1
ATOM 4761 C CA . ALA B 1 311 ? 1.131 -27.516 -26.453 1 97.44 311 ALA B CA 1
ATOM 4762 C C . ALA B 1 311 ? 1.229 -26.125 -27.078 1 97.44 311 ALA B C 1
ATOM 4764 O O . ALA B 1 311 ? 0.907 -25.125 -26.422 1 97.44 311 ALA B O 1
ATOM 4765 N N . ALA B 1 312 ? 1.634 -26.031 -28.312 1 97.62 312 ALA B N 1
ATOM 4766 C CA . ALA B 1 312 ? 1.764 -24.719 -28.969 1 97.62 312 ALA B CA 1
ATOM 4767 C C . ALA B 1 312 ? 0.423 -24 -29.016 1 97.62 312 ALA B C 1
ATOM 4769 O O . ALA B 1 312 ? 0.352 -22.797 -28.734 1 97.62 312 ALA B O 1
ATOM 4770 N N . THR B 1 313 ? -0.597 -24.688 -29.391 1 97.62 313 THR B N 1
ATOM 4771 C CA . THR B 1 313 ? -1.942 -24.125 -29.438 1 97.62 313 THR B CA 1
ATOM 4772 C C . THR B 1 313 ? -2.395 -23.719 -28.031 1 97.62 313 THR B C 1
ATOM 4774 O O . THR B 1 313 ? -3.016 -22.672 -27.859 1 97.62 313 THR B O 1
ATOM 4777 N N . ALA B 1 314 ? -2.09 -24.531 -27.016 1 98.06 314 ALA B N 1
ATOM 4778 C CA . ALA B 1 314 ? -2.443 -24.234 -25.625 1 98.06 314 ALA B CA 1
ATOM 4779 C C . ALA B 1 314 ? -1.867 -22.891 -25.188 1 98.06 314 ALA B C 1
ATOM 4781 O O . ALA B 1 314 ? -2.588 -22.031 -24.656 1 98.06 314 ALA B O 1
ATOM 4782 N N . PHE B 1 315 ? -0.59 -22.656 -25.5 1 98.19 315 PHE B N 1
ATOM 4783 C CA . PHE B 1 315 ? 0.079 -21.422 -25.078 1 98.19 315 PHE B CA 1
ATOM 4784 C C . PHE B 1 315 ? -0.445 -20.219 -25.859 1 98.19 315 PHE B C 1
ATOM 4786 O O . PHE B 1 315 ? -0.49 -19.109 -25.344 1 98.19 315 PHE B O 1
ATOM 4793 N N . ARG B 1 316 ? -0.929 -20.438 -27.078 1 96.88 316 ARG B N 1
ATOM 4794 C CA . ARG B 1 316 ? -1.443 -19.344 -27.906 1 96.88 316 ARG B CA 1
ATOM 4795 C C . ARG B 1 316 ? -2.824 -18.906 -27.438 1 96.88 316 ARG B C 1
ATOM 4797 O O . ARG B 1 316 ? -3.182 -17.734 -27.578 1 96.88 316 ARG B O 1
ATOM 4804 N N . THR B 1 317 ? -3.566 -19.828 -26.812 1 96.5 317 THR B N 1
ATOM 4805 C CA . THR B 1 317 ? -4.98 -19.531 -26.594 1 96.5 317 THR B CA 1
ATOM 4806 C C . THR B 1 317 ? -5.27 -19.328 -25.109 1 96.5 317 THR B C 1
ATOM 4808 O O . THR B 1 317 ? -6.301 -18.766 -24.734 1 96.5 317 THR B O 1
ATOM 4811 N N . ALA B 1 318 ? -4.387 -19.781 -24.203 1 96.38 318 ALA B N 1
ATOM 4812 C CA . ALA B 1 318 ? -4.641 -19.797 -22.766 1 96.38 318 ALA B CA 1
ATOM 4813 C C . ALA B 1 318 ? -4.926 -18.391 -22.25 1 96.38 318 ALA B C 1
ATOM 4815 O O . ALA B 1 318 ? -5.785 -18.203 -21.375 1 96.38 318 ALA B O 1
ATOM 4816 N N . GLY B 1 319 ? -4.289 -17.375 -22.781 1 93.69 319 GLY B N 1
ATOM 4817 C CA . GLY B 1 319 ? -4.402 -16 -22.297 1 93.69 319 GLY B CA 1
ATOM 4818 C C . GLY B 1 319 ? -5.781 -15.406 -22.5 1 93.69 319 GLY B C 1
ATOM 4819 O O . GLY B 1 319 ? -6.203 -14.531 -21.75 1 93.69 319 GLY B O 1
ATOM 4820 N N . ALA B 1 320 ? -6.5 -15.898 -23.453 1 91.69 320 ALA B N 1
ATOM 4821 C CA . ALA B 1 320 ? -7.793 -15.32 -23.812 1 91.69 320 ALA B CA 1
ATOM 4822 C C . ALA B 1 320 ? -8.938 -16.156 -23.25 1 91.69 320 ALA B C 1
ATOM 4824 O O . ALA B 1 320 ? -10.094 -15.727 -23.281 1 91.69 320 ALA B O 1
ATOM 4825 N N . ALA B 1 321 ? -8.633 -17.219 -22.672 1 92.06 321 ALA B N 1
ATOM 4826 C CA . ALA B 1 321 ? -9.664 -18.172 -22.266 1 92.06 321 ALA B CA 1
ATOM 4827 C C . ALA B 1 321 ? -10.289 -17.781 -20.938 1 92.06 321 ALA B C 1
ATOM 4829 O O . ALA B 1 321 ? -9.617 -17.234 -20.062 1 92.06 321 ALA B O 1
ATOM 4830 N N . ALA B 1 322 ? -11.625 -18.016 -20.875 1 96.06 322 ALA B N 1
ATOM 4831 C CA . ALA B 1 322 ? -12.266 -18.016 -19.562 1 96.06 322 ALA B CA 1
ATOM 4832 C C . ALA B 1 322 ? -11.945 -19.297 -18.797 1 96.06 322 ALA B C 1
ATOM 4834 O O . ALA B 1 322 ? -12.086 -20.391 -19.328 1 96.06 322 ALA B O 1
ATOM 4835 N N . GLY B 1 323 ? -11.508 -19.094 -17.578 1 97.38 323 GLY B N 1
ATOM 4836 C CA . GLY B 1 323 ? -11.023 -20.219 -16.797 1 97.38 323 GLY B CA 1
ATOM 4837 C C . GLY B 1 323 ? -9.539 -20.484 -16.984 1 97.38 323 GLY B C 1
ATOM 4838 O O . GLY B 1 323 ? -8.781 -19.562 -17.281 1 97.38 323 GLY B O 1
ATOM 4839 N N . LYS B 1 324 ? -9.102 -21.656 -16.688 1 98.31 324 LYS B N 1
ATOM 4840 C CA . LYS B 1 324 ? -7.691 -22.031 -16.719 1 98.31 324 LYS B CA 1
ATOM 4841 C C . LYS B 1 324 ? -7.445 -23.172 -17.688 1 98.31 324 LYS B C 1
ATOM 4843 O O . LYS B 1 324 ? -8.234 -24.125 -17.766 1 98.31 324 LYS B O 1
ATOM 4848 N N . SER B 1 325 ? -6.422 -23.062 -18.5 1 98.31 325 SER B N 1
ATOM 4849 C CA . SER B 1 325 ? -5.992 -24.125 -19.422 1 98.31 325 SER B CA 1
ATOM 4850 C C . SER B 1 325 ? -4.949 -25.031 -18.766 1 98.31 325 SER B C 1
ATOM 4852 O O . SER B 1 325 ? -4.219 -24.594 -17.875 1 98.31 325 SER B O 1
ATOM 4854 N N . TRP B 1 326 ? -4.926 -26.281 -19.141 1 98.25 326 TRP B N 1
ATOM 4855 C CA . TRP B 1 326 ? -3.895 -27.203 -18.672 1 98.25 326 TRP B CA 1
ATOM 4856 C C . TRP B 1 326 ? -3.545 -28.219 -19.75 1 98.25 326 TRP B C 1
ATOM 4858 O O . TRP B 1 326 ? -4.27 -28.359 -20.75 1 98.25 326 TRP B O 1
ATOM 4868 N N . ILE B 1 327 ? -2.408 -28.766 -19.625 1 98.12 327 ILE B N 1
ATOM 4869 C CA . ILE B 1 327 ? -1.916 -29.797 -20.547 1 98.12 327 ILE B CA 1
ATOM 4870 C C . ILE B 1 327 ? -1.844 -31.141 -19.828 1 98.12 327 ILE B C 1
ATOM 4872 O O . ILE B 1 327 ? -1.203 -31.266 -18.781 1 98.12 327 ILE B O 1
ATOM 4876 N N . SER B 1 328 ? -2.496 -32.094 -20.328 1 96.94 328 SER B N 1
ATOM 4877 C CA . SER B 1 328 ? -2.473 -33.469 -19.812 1 96.94 328 SER B CA 1
ATOM 4878 C C . SER B 1 328 ? -1.393 -34.312 -20.484 1 96.94 328 SER B C 1
ATOM 4880 O O . SER B 1 328 ? -1.267 -34.281 -21.703 1 96.94 328 SER B O 1
ATOM 4882 N N . LEU B 1 329 ? -0.455 -34.938 -19.797 1 91.19 329 LEU B N 1
ATOM 4883 C CA . LEU B 1 329 ? 0.604 -35.781 -20.328 1 91.19 329 LEU B CA 1
ATOM 4884 C C . LEU B 1 329 ? 0.199 -37.25 -20.281 1 91.19 329 LEU B C 1
ATOM 4886 O O . LEU B 1 329 ? 0.78 -38.062 -20.984 1 91.19 329 LEU B O 1
ATOM 4890 N N . GLY B 1 330 ? -0.646 -37.75 -19.469 1 73.31 330 GLY B N 1
ATOM 4891 C CA . GLY B 1 330 ? -1.067 -39.125 -19.375 1 73.31 330 GLY B CA 1
ATOM 4892 C C . GLY B 1 330 ? -2.328 -39.438 -20.172 1 73.31 330 GLY B C 1
ATOM 4893 O O . GLY B 1 330 ? -3.1 -38.531 -20.469 1 73.31 330 GLY B O 1
ATOM 4894 N N . GLY B 1 331 ? -2.207 -40.344 -21.281 1 53.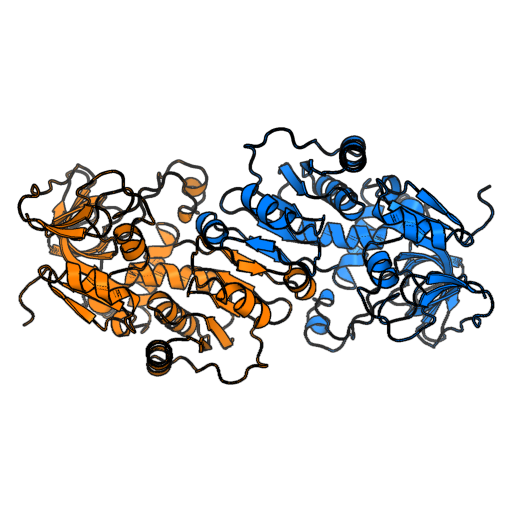28 331 GLY B N 1
ATOM 4895 C CA . GLY B 1 331 ? -3.168 -40.875 -22.234 1 53.28 331 GLY B CA 1
ATOM 4896 C C . GLY B 1 331 ? -4.559 -41.031 -21.656 1 53.28 331 GLY B C 1
ATOM 4897 O O . GLY B 1 331 ? -5.547 -40.625 -22.281 1 53.28 331 GLY B O 1
ATOM 4898 N N . ASN B 1 332 ? -4.77 -42.219 -20.688 1 39.66 332 ASN B N 1
ATOM 4899 C CA . ASN B 1 332 ? -5.992 -43 -20.734 1 39.66 332 ASN B CA 1
ATOM 4900 C C . ASN B 1 332 ? -7.145 -42.281 -20.031 1 39.66 332 ASN B C 1
ATOM 4902 O O . ASN B 1 332 ? -7.191 -42.25 -18.797 1 39.66 332 ASN B O 1
ATOM 4906 N N . GLU B 1 333 ? -7.445 -41.25 -20.422 1 38.88 333 GLU B N 1
ATOM 4907 C CA . GLU B 1 333 ? -8.805 -40.938 -19.969 1 38.88 333 GLU B CA 1
ATOM 4908 C C . GLU B 1 333 ? -9.688 -42.188 -20.031 1 38.88 333 GLU B C 1
ATOM 4910 O O . GLU B 1 333 ? -9.945 -42.719 -21.109 1 38.88 333 GLU B O 1
ATOM 4915 N N . SER B 1 334 ? -9.484 -43.25 -19.219 1 30.06 334 SER B N 1
ATOM 4916 C CA . SER B 1 334 ? -10.734 -44 -19.109 1 30.06 334 SER B CA 1
ATOM 4917 C C . SER B 1 334 ? -11.859 -43.094 -18.609 1 30.06 334 SER B C 1
ATOM 4919 O O . SER B 1 334 ? -11.633 -42.188 -17.797 1 30.06 334 SER B O 1
#

Secondary structure (DSSP, 8-state):
--EEEEEETTEEEEES-PPPP---TTEEEEEEEEEE--HHHHHHHHTSS--SSSSEE---EEEEEEEEE-TT--S--TT-EEEE--EE--SSSHHHHTT-GGG-TT-EEBTTTB--S-BSEEEEEGGGEEE---TTSTT-PPPHHHHHTHHHHHHHHHHHHHHTPPTT-EEEEE--SHHHHHHHHHHHHTT-EEEEE-SSHHHHHHHHHTTPEE---TT--EEEEEE-S--TTHHHHHHHHEEEEEEEEE----SSEEEEEHHHHHHTT-EEEE-----TTHHHHHHHHHHHHS---GGGGEEEEEEGGGHHHHHHHGGGSSSEEEEE------/--EEEEEETTEEEEES-PPPP---TTEEEEEEEEEE--HHHHHHHHTSS--SSSSEE---EEEEEEEEE-TT--S--TT-EEEE--EE--SSSHHHHTT-GGG-TT-EEBTTTB--S-BSEEEEEGGGEEE---TTSTT-PPPHHHHHTHHHHHHHHHHHHHHTPPTT-EEEEE--SHHHHHHHHHHHHTT-EEEEE-SSHHHHHHHHHTTPEE---TT--EEEEEE-S--TTHHHHHHHHEEEEEEEEE----SSEEEEEHHHHHHTT-EEEE-----TTHHHHHHHHHHHHS---GGGGEEEEEEGGGHHHHHHHGGG-SSEEEEE------